Protein 7CLU (pdb70)

Secondary structure (DSSP, 8-state):
---HHHHHHHHTTHHHHHHHHHHHHTTGGGGGSSS-B-HHHHHHHHT--HHHHHHHHHHHHHTTSSEEETTEEE--GGGHHHHSTTSTT--HHHHHHIIIIIHHHHTTHHHHHHHTS--HHHHH-----HHHHHHH-HHHHHHHHHHHHHHTHHHHHHHHHHS-GGG-SEEEEET-SSSHHHHHHHHH-TTSEEEEEE-HHHHHHHHHHHHHHT-TTTSEEEE-BTTTTB---TT-SEEEEES-GGGS-HHHHHHHHHHHHHHSPTT-EEEEEE--B-TTS---HHHHHHHHHHHHHSSS----BHHHHHHHHHHTT-EEEEEEE-SSS-EEEEEE--/---HHHHHHHHTTHHHHHHHHHHHHTTTGGGGSSS-EEHHHHHHHHT--HHHHHHHHHHHHHTTSSEEETTEEE--GGGHHHHSTTSTT-THHHHHHIIIIIHHHHTTHHHHHH--HHHHHHHHHHS-GGG-SEEEEET-SSSHHHHHHHHH-TTSEEEEEE-HHHHHHHHHHHHHTT-TTTEEEEE-BTTTTB---TT-SEEEEES-GGGS-HHHHHHHHHHHHHHSPTT-EEEEEE--B-TTS---HHHHHHHHHHHHHSSS----BHHHHHHHHHHTT-EEEEEE--SSS-EEEEEE--

Organism: Serratia marcescens (NCBI:txid615)

B-factor: mean 33.29, std 7.67, range [16.11, 71.89]

Foldseek 3Di:
DDDPVVVVVVVCCVVVLLLLLVCLVLLLVQVQPPHWAAQQVSCVVSVHDSVVSNVSQVVCCVVPQWPADPRTIHGDPVNCQASHPPHLNDCNVVSVCCVPPLVQLVVCLVVLVVVLFACCCVRPVDPDAQVVVCVVCVVNVLVVLSNVLVVCVFVLVFCLVVDDPQVWAEEEEEARNQCNNVVVNCVPHVRHQAEYEHAPVCQVVSLVSCVVVPCNVRYYYHYADLQVLRDQAAVTQEYEYEACLLLDALVSSLSSLLSCLVNYHAFGKYKYKHQAQEDVNPDDPVLQVVQSSSSHHHGHGGHHHLVSVLVSNVSSPFPPFDWDDTGDRIIITMTTHD/DDDPVNVVCVVCVVVVVCLLLVCLVLQLVQQQVPHWAAQCVSCVVSVHDSVVSNVSQVVCVVVPQWPDDPRTIHGDPVNCQASHPPHPNDCNVVSVCCVPPQVVLVVCLVVLVVVDDQVLVQCLVPDDCVVWAEEEEEPDDLCPNVVSNCVPPVRHQAEYEAAPVCQVVSLVSCVVVPCNPRYYYHYDDLQVLRDQAAVTQEYEYEACLLLAALVSSLSSLLSCLVNYHANGKYKYKHQAQEDVNPDDPVLQVVQSSSSRRHDRGGHHHLVSVLVSNVVSPFAPFDWDQTGDRIIITMTHHD

InterPro domains:
  IPR001077 O-methyltransferase, C-terminal domain [PF00891] (107-320)
  IPR012967 Caffeic acid 3-O-methyltransferase-like, dimerisation domain [PF08100] (12-84)
  IPR016461 O-methyltransferase-like [PIRSF005739] (7-334)
  IPR016461 O-methyltransferase-like [PS51683] (9-338)
  IPR029063 S-adenosyl-L-methionine-dependent methyltransferase superfamily [G3DSA:3.40.50.150] (88-338)
  IPR029063 S-adenosyl-L-methionine-dependent methyltransferase superfamily [SSF53335] (88-335)
  IPR036388 Winged helix-like DNA-binding domain superfamily [G3DSA:1.10.10.10] (4-79)
  IPR036390 Winged helix DNA-binding domain superfamily [SSF46785] (7-87)

Solvent-accessible surface area: 26639 Å² total; per-residue (Å²): 136,53,79,72,108,48,0,29,81,53,0,19,12,0,1,36,0,6,0,0,0,2,0,4,50,11,96,0,1,25,24,2,113,106,190,29,15,50,11,57,111,0,2,74,138,13,119,14,57,55,106,7,0,54,6,0,0,8,0,0,69,19,15,34,0,2,65,28,131,138,37,61,9,59,0,15,78,58,1,79,48,5,2,5,38,99,56,106,61,43,0,11,48,13,2,135,44,0,38,71,37,5,6,40,0,0,18,66,0,85,43,0,0,92,85,48,39,19,4,3,129,85,43,81,69,26,108,89,41,38,90,66,30,63,96,123,54,57,110,78,41,26,70,78,47,80,12,52,16,57,52,14,57,78,4,20,64,3,0,18,173,58,10,70,0,77,136,22,72,10,0,0,7,7,20,11,24,36,0,29,9,0,34,27,0,14,102,59,37,125,76,7,49,5,0,0,5,12,60,70,78,31,3,59,90,3,91,85,72,2,84,141,124,65,51,30,176,74,2,77,13,37,80,3,22,17,58,80,13,94,14,70,0,40,63,33,45,0,0,2,0,28,56,33,0,10,40,41,18,21,104,48,0,30,53,0,0,107,10,0,44,150,25,6,32,96,52,0,54,0,0,0,0,0,16,17,6,59,178,72,49,11,2,75,66,94,10,1,1,21,4,0,14,14,8,0,3,4,72,23,4,22,5,1,9,30,100,51,1,18,67,28,0,121,127,4,34,9,37,96,7,76,58,49,182,18,39,39,86,26,29,0,0,0,0,20,36,149,145,40,80,24,87,56,0,10,80,54,0,15,13,0,2,34,0,6,0,1,1,2,0,7,34,7,119,0,1,30,58,6,115,99,194,66,18,45,11,57,122,1,2,67,163,13,123,11,52,49,98,0,0,58,6,0,0,8,0,0,73,18,14,30,0,1,73,23,201,138,32,88,6,76,2,13,78,58,0,78,40,4,3,1,38,91,56,131,82,59,0,4,142,12,1,140,78,0,36,103,88,6,7,70,56,0,15,114,1,79,60,27,0,96,127,80,80,77,2,20,65,5,0,23,180,62,14,75,0,78,100,21,189,7,0,0,6,8,28,11,69,87,0,47,7,0,25,26,0,12,106,55,40,121,77,7,47,1,0,0,2,22,72,78,150,32,3,65,132,3,94,91,81,1,80,147,76,66,47,28,180,69,3,78,14,34,73,4,42,20,79,78,12,95,15,65,0,43,58,30,34,0,0,3,2,13,77,52,0,8,41,58,19,16,94,45,0,29,62,0,0,117,13,0,56,140,23,6,33,87,58,0,42,0,0,0,0,0,15,21,5,60,170,76,45,14,3,74,65,101,10,0,3,16,3,0,14,11,30,18,30,46,121,36,2,20,4,1,8,24,105,48,0,12,75,25,0,127,115,7,34,12,21,90,14,72,43,45,180,24,37,46,78,19,28,0,0,0,0,22,40,165

Nearest PDB structures (foldseek):
  7clu-assembly1_A  TM=1.003E+00  e=5.786E-70  Serratia marcescens
  7clf-assembly1_A  TM=9.598E-01  e=2.419E-61  Serratia marcescens
  7clf-assembly1_B  TM=9.565E-01  e=1.211E-60  Serratia marcescens
  7clu-assembly1_B  TM=9.885E-01  e=1.208E-57  Serratia marcescens
  7pgj-assembly1_A-2  TM=8.320E-01  e=1.955E-21  Streptomyces peucetius

Radius of gyration: 29.74 Å; Cα contacts (8 Å, |Δi|>4): 1278; chains: 2; bounding box: 47×54×96 Å

Structure (mmCIF, N/CA/C/O backbone):
data_7CLU
#
_entry.id   7CLU
#
_cell.length_a   69.095
_cell.length_b   52.358
_cell.length_c   92.835
_cell.angle_alpha   90.000
_cell.angle_beta   97.352
_cell.angle_gamma   90.000
#
_symmetry.space_group_name_H-M   'P 1 21 1'
#
loop_
_entity.id
_entity.type
_entity.pdbx_description
1 polymer 'Methyltransferase domain-containing protein'
2 non-polymer 'ACETATE ION'
3 non-polymer GLYCEROL
4 water water
#
loop_
_atom_site.group_PDB
_atom_site.id
_atom_site.type_symbol
_atom_site.label_atom_id
_atom_site.label_alt_id
_atom_site.label_comp_id
_atom_site.label_asym_id
_atom_site.label_entity_id
_atom_site.label_seq_id
_atom_site.pdbx_PDB_ins_code
_atom_site.Cartn_x
_atom_site.Cartn_y
_atom_site.Cartn_z
_atom_site.occupancy
_atom_site.B_iso_or_equiv
_atom_site.auth_seq_id
_atom_site.auth_comp_id
_atom_site.auth_asym_id
_atom_site.auth_atom_id
_atom_site.pdbx_PDB_model_num
ATOM 1 N N . PRO A 1 2 ? -10.392 -41.708 -3.352 1.000 54.150 2 PRO A N 1
ATOM 2 C CA . PRO A 1 2 ? -11.504 -40.769 -3.140 1.000 48.570 2 PRO A CA 1
ATOM 3 C C . PRO A 1 2 ? -11.203 -39.721 -2.062 1.000 46.060 2 PRO A C 1
ATOM 4 O O . PRO A 1 2 ? -10.070 -39.618 -1.577 1.000 45.060 2 PRO A O 1
ATOM 15 N N . LEU A 1 3 ? -12.216 -38.948 -1.696 1.000 43.830 3 LEU A N 1
ATOM 16 C CA . LEU A 1 3 ? -12.078 -37.888 -0.709 1.000 37.650 3 LEU A CA 1
ATOM 17 C C . LEU A 1 3 ? -12.672 -38.341 0.623 1.000 33.070 3 LEU A C 1
ATOM 18 O O . LEU A 1 3 ? -13.273 -39.410 0.723 1.000 34.340 3 LEU A O 1
ATOM 34 N N . THR A 1 4 ? -12.492 -37.517 1.654 1.000 31.960 4 THR A N 1
ATOM 35 C CA . THR A 1 4 ? -12.960 -37.839 2.997 1.000 31.840 4 THR A CA 1
ATOM 36 C C . THR A 1 4 ? -13.833 -36.720 3.545 1.000 33.430 4 THR A C 1
ATOM 37 O O . THR A 1 4 ? -13.969 -35.642 2.956 1.000 28.860 4 THR A O 1
ATOM 48 N N . LYS A 1 5 ? -14.389 -36.990 4.729 1.000 27.820 5 LYS A N 1
ATOM 49 C CA . LYS A 1 5 ? -15.294 -36.042 5.371 1.000 31.230 5 LYS A CA 1
ATOM 50 C C . LYS A 1 5 ? -14.615 -34.699 5.585 1.000 31.450 5 LYS A C 1
ATOM 51 O O . LYS A 1 5 ? -15.247 -33.644 5.443 1.000 29.320 5 LYS A O 1
ATOM 70 N N . GLN A 1 6 ? -13.318 -34.716 5.916 1.000 28.870 6 GLN A N 1
ATOM 71 C CA . GLN A 1 6 ? -12.603 -33.469 6.162 1.000 28.700 6 GLN A CA 1
ATOM 72 C C . GLN A 1 6 ? -12.523 -32.615 4.908 1.000 22.890 6 GLN A C 1
ATOM 73 O O . GLN A 1 6 ? -12.613 -31.390 4.990 1.000 25.680 6 GLN A O 1
ATOM 87 N N . ASP A 1 7 ? -12.321 -33.248 3.748 1.000 27.510 7 ASP A N 1
ATOM 88 C CA . ASP A 1 7 ? -12.286 -32.528 2.477 1.000 27.810 7 ASP A CA 1
ATOM 89 C C . ASP A 1 7 ? -13.604 -31.820 2.211 1.000 29.200 7 ASP A C 1
ATOM 90 O O . ASP A 1 7 ? -13.635 -30.626 1.884 1.000 30.610 7 ASP A O 1
ATOM 99 N N . ALA A 1 8 ? -14.709 -32.551 2.326 1.000 28.920 8 ALA A N 1
ATOM 100 C CA . ALA A 1 8 ? -16.010 -31.936 2.090 1.000 26.650 8 ALA A CA 1
ATOM 101 C C . ALA A 1 8 ? -16.223 -30.752 3.021 1.000 25.210 8 ALA A C 1
ATOM 102 O O . ALA A 1 8 ? -16.655 -29.678 2.586 1.000 24.850 8 ALA A O 1
ATOM 109 N N . VAL A 1 9 ? -15.855 -30.910 4.298 1.000 26.800 9 VAL A N 1
ATOM 110 C CA . VAL A 1 9 ? -15.990 -29.824 5.263 1.000 24.600 9 VAL A CA 1
ATOM 111 C C . VAL A 1 9 ? -15.115 -28.654 4.857 1.000 26.310 9 VAL A C 1
ATOM 112 O O . VAL A 1 9 ? -15.550 -27.499 4.882 1.000 26.340 9 VAL A O 1
ATOM 125 N N . ASN A 1 10 ? -13.854 -28.938 4.501 1.000 23.650 10 ASN A N 1
ATOM 126 C CA . ASN A 1 10 ? -12.953 -27.895 4.015 1.000 25.560 10 ASN A CA 1
ATOM 127 C C . ASN A 1 10 ? -13.577 -27.120 2.860 1.000 25.910 10 ASN A C 1
ATOM 128 O O . ASN A 1 10 ? -13.535 -25.882 2.824 1.000 23.850 10 ASN A O 1
ATOM 139 N N . GLN A 1 11 ? -14.170 -27.831 1.903 1.000 24.630 11 GLN A N 1
ATOM 140 C CA . GLN A 1 11 ? -14.714 -27.113 0.754 1.000 25.800 11 GLN A CA 1
ATOM 141 C C . GLN A 1 11 ? -16.024 -26.407 1.074 1.000 24.330 11 GLN A C 1
ATOM 142 O O . GLN A 1 11 ? -16.260 -25.300 0.576 1.000 22.920 11 GLN A O 1
ATOM 156 N N . MET A 1 12 ? -16.877 -26.998 1.923 1.000 21.830 12 MET A N 1
ATOM 157 C CA . MET A 1 12 ? -18.092 -26.304 2.331 1.000 25.620 12 MET A CA 1
ATOM 158 C C . MET A 1 12 ? -17.785 -24.989 3.048 1.000 23.400 12 MET A C 1
ATOM 159 O O . MET A 1 12 ? -18.610 -24.070 3.020 1.000 21.220 12 MET A O 1
ATOM 173 N N . MET A 1 13 ? -16.609 -24.872 3.674 1.000 22.160 13 MET A N 1
ATOM 174 C CA . MET A 1 13 ? -16.196 -23.648 4.360 1.000 25.420 13 MET A CA 1
ATOM 175 C C . MET A 1 13 ? -15.340 -22.737 3.490 1.000 27.230 13 MET A C 1
ATOM 176 O O . MET A 1 13 ? -14.876 -21.696 3.972 1.000 23.160 13 MET A O 1
ATOM 190 N N . GLY A 1 14 ? -15.121 -23.102 2.230 1.000 26.110 14 GLY A N 1
ATOM 191 C CA . GLY A 1 14 ? -14.264 -22.330 1.351 1.000 21.500 14 GLY A CA 1
ATOM 192 C C . GLY A 1 14 ? -14.783 -20.950 1.008 1.000 24.260 14 GLY A C 1
ATOM 193 O O . GLY A 1 14 ? -14.016 -20.145 0.456 1.000 23.080 14 GLY A O 1
ATOM 197 N N . PHE A 1 15 ? -16.060 -20.657 1.303 1.000 22.460 15 PHE A N 1
ATOM 198 C CA . PHE A 1 15 ? -16.520 -19.274 1.208 1.000 22.680 15 PHE A CA 1
ATOM 199 C C . PHE A 1 15 ? -15.804 -18.374 2.214 1.000 21.350 15 PHE A C 1
ATOM 200 O O . PHE A 1 15 ? -15.715 -17.160 1.974 1.000 20.710 15 PHE A O 1
ATOM 217 N N . PHE A 1 16 ? -15.228 -18.943 3.286 1.000 21.740 16 PHE A N 1
ATOM 218 C CA . PHE A 1 16 ? -14.368 -18.164 4.191 1.000 26.100 16 PHE A CA 1
ATOM 219 C C . PHE A 1 16 ? -13.221 -17.494 3.438 1.000 23.910 16 PHE A C 1
ATOM 220 O O . PHE A 1 16 ? -13.025 -16.276 3.527 1.000 21.940 16 PHE A O 1
ATOM 237 N N . GLN A 1 17 ? -12.395 -18.297 2.761 1.000 23.170 17 GLN A N 1
ATOM 238 C CA . GLN A 1 17 ? -11.244 -17.741 2.067 1.000 24.740 17 GLN A CA 1
ATOM 239 C C . GLN A 1 17 ? -11.689 -16.779 0.981 1.000 22.850 17 GLN A C 1
ATOM 240 O O . GLN A 1 17 ? -11.039 -15.754 0.749 1.000 21.630 17 GLN A O 1
ATOM 254 N N . ALA A 1 18 ? -12.801 -17.094 0.307 1.000 19.530 18 ALA A N 1
ATOM 255 C CA . ALA A 1 18 ? -13.268 -16.241 -0.782 1.000 22.760 18 ALA A CA 1
ATOM 256 C C . ALA A 1 18 ? -13.563 -14.835 -0.280 1.000 20.610 18 ALA A C 1
ATOM 257 O O . ALA A 1 18 ? -13.086 -13.851 -0.847 1.000 21.560 18 ALA A O 1
ATOM 264 N N . LYS A 1 19 ? -14.344 -14.728 0.800 1.000 22.350 19 LYS A N 1
ATOM 265 C CA . LYS A 1 19 ? -14.747 -13.421 1.315 1.000 25.100 19 LYS A CA 1
ATOM 266 C C . LYS A 1 19 ? -13.622 -12.715 2.061 1.000 21.820 19 LYS A C 1
ATOM 267 O O . LYS A 1 19 ? -13.604 -11.476 2.100 1.000 22.040 19 LYS A O 1
ATOM 286 N N . ALA A 1 20 ? -12.669 -13.452 2.651 1.000 21.600 20 ALA A N 1
ATOM 287 C CA . ALA A 1 20 ? -11.485 -12.768 3.172 1.000 21.210 20 ALA A CA 1
ATOM 288 C C . ALA A 1 20 ? -10.754 -12.037 2.048 1.000 23.620 20 ALA A C 1
ATOM 289 O O . ALA A 1 20 ? -10.348 -10.882 2.205 1.000 21.400 20 ALA A O 1
ATOM 296 N N . LEU A 1 21 ? -10.619 -12.682 0.891 1.000 23.440 21 LEU A N 1
ATOM 297 C CA . LEU A 1 21 ? -9.955 -12.037 -0.238 1.000 19.520 21 LEU A CA 1
ATOM 298 C C . LEU A 1 21 ? -10.772 -10.872 -0.794 1.000 23.260 21 LEU A C 1
ATOM 299 O O . LEU A 1 21 ? -10.229 -9.780 -1.005 1.000 24.240 21 LEU A O 1
ATOM 315 N N . THR A 1 22 ? -12.079 -11.074 -1.056 1.000 23.870 22 THR A N 1
ATOM 316 C CA . THR A 1 22 ? -12.857 -9.987 -1.656 1.000 26.770 22 THR A CA 1
ATOM 317 C C . THR A 1 22 ? -13.016 -8.806 -0.705 1.000 24.210 22 THR A C 1
ATOM 318 O O . THR A 1 22 ? -13.050 -7.659 -1.159 1.000 25.350 22 THR A O 1
ATOM 329 N N . ALA A 1 23 ? -13.097 -9.052 0.606 1.000 21.130 23 ALA A N 1
ATOM 330 C CA . ALA A 1 23 ? -13.137 -7.936 1.548 1.000 24.240 23 ALA A CA 1
ATOM 331 C C . ALA A 1 23 ? -11.826 -7.149 1.519 1.000 27.960 23 ALA A C 1
ATOM 332 O O . ALA A 1 23 ? -11.830 -5.916 1.417 1.000 30.320 23 ALA A O 1
ATOM 339 N N . ALA A 1 24 ? -10.693 -7.850 1.592 1.000 28.000 24 ALA A N 1
ATOM 340 C CA . ALA A 1 24 ? -9.390 -7.189 1.511 1.000 29.920 24 ALA A CA 1
ATOM 341 C C . ALA A 1 24 ? -9.256 -6.356 0.242 1.000 31.130 24 ALA A C 1
ATOM 342 O O . ALA A 1 24 ? -8.685 -5.254 0.261 1.000 26.770 24 ALA A O 1
ATOM 349 N N . LEU A 1 25 ? -9.779 -6.867 -0.876 1.000 29.600 25 LEU A N 1
ATOM 350 C CA . LEU A 1 25 ? -9.699 -6.116 -2.124 1.000 31.800 25 LEU A CA 1
ATOM 351 C C . LEU A 1 25 ? -10.610 -4.900 -2.081 1.000 31.950 25 LEU A C 1
ATOM 352 O O . LEU A 1 25 ? -10.215 -3.808 -2.508 1.000 35.080 25 LEU A O 1
ATOM 368 N N . ALA A 1 26 ? -11.826 -5.067 -1.553 1.000 30.250 26 ALA A N 1
ATOM 369 C CA . ALA A 1 26 ? -12.756 -3.947 -1.457 1.000 34.700 26 ALA A CA 1
ATOM 370 C C . ALA A 1 26 ? -12.218 -2.868 -0.524 1.000 39.500 26 ALA A C 1
ATOM 371 O O . ALA A 1 26 ? -12.349 -1.669 -0.803 1.000 38.450 26 ALA A O 1
ATOM 378 N N . LEU A 1 27 ? -11.573 -3.272 0.573 1.000 35.080 27 LEU A N 1
ATOM 379 C CA . LEU A 1 27 ? -10.945 -2.308 1.472 1.000 38.190 27 LEU A CA 1
ATOM 380 C C . LEU A 1 27 ? -9.662 -1.719 0.900 1.000 38.750 27 LEU A C 1
ATOM 381 O O . LEU A 1 27 ? -9.109 -0.794 1.502 1.000 44.920 27 LEU A O 1
ATOM 397 N N . LYS A 1 28 ? -9.193 -2.210 -0.249 1.000 34.960 28 LYS A N 1
ATOM 398 C CA . LYS A 1 28 ? -7.896 -1.832 -0.802 1.000 37.350 28 LYS A CA 1
ATOM 399 C C . LYS A 1 28 ? -6.790 -2.023 0.234 1.000 39.530 28 LYS A C 1
ATOM 400 O O . LYS A 1 28 ? -5.887 -1.198 0.376 1.000 34.270 28 LYS A O 1
ATOM 419 N N . LEU A 1 29 ? -6.869 -3.136 0.964 1.000 36.520 29 LEU A N 1
ATOM 420 C CA . LEU A 1 29 ? -5.968 -3.365 2.086 1.000 33.730 29 LEU A CA 1
ATOM 421 C C . LEU A 1 29 ? -4.529 -3.496 1.617 1.000 34.870 29 LEU A C 1
ATOM 422 O O . LEU A 1 29 ? -3.614 -2.932 2.227 1.000 37.700 29 LEU A O 1
ATOM 438 N N . PHE A 1 30 ? -4.304 -4.246 0.540 1.000 32.400 30 PHE A N 1
ATOM 439 C CA . PHE A 1 30 ? -2.946 -4.432 0.067 1.000 32.980 30 PHE A CA 1
ATOM 440 C C . PHE A 1 30 ? -2.322 -3.129 -0.411 1.000 36.620 30 PHE A C 1
ATOM 441 O O . PHE A 1 30 ? -1.095 -3.037 -0.473 1.000 31.670 30 PHE A O 1
ATOM 458 N N . ASP A 1 31 ? -3.135 -2.112 -0.721 1.000 38.780 31 ASP A N 1
ATOM 459 C CA . ASP A 1 31 ? -2.577 -0.821 -1.115 1.000 40.770 31 ASP A CA 1
ATOM 460 C C . ASP A 1 31 ? -1.716 -0.218 -0.009 1.000 39.240 31 ASP A C 1
ATOM 461 O O . ASP A 1 31 ? -0.705 0.431 -0.295 1.000 39.060 31 ASP A O 1
ATOM 470 N N . GLN A 1 32 ? -2.096 -0.430 1.250 1.000 37.630 32 GLN A N 1
ATOM 471 C CA . GLN A 1 32 ? -1.391 0.138 2.398 1.000 40.730 32 GLN A CA 1
ATOM 472 C C . GLN A 1 32 ? -0.001 -0.437 2.592 1.000 39.570 32 GLN A C 1
ATOM 473 O O . GLN A 1 32 ? 0.758 0.087 3.420 1.000 37.120 32 GLN A O 1
ATOM 487 N N . LEU A 1 33 ? 0.349 -1.495 1.863 1.000 37.440 33 LEU A N 1
ATOM 488 C CA . LEU A 1 33 ? 1.658 -2.120 1.963 1.000 33.920 33 LEU A CA 1
ATOM 489 C C . LEU A 1 33 ? 2.481 -1.973 0.693 1.000 36.230 33 LEU A C 1
ATOM 490 O O . LEU A 1 33 ? 3.536 -2.604 0.578 1.000 33.750 33 LEU A O 1
ATOM 506 N N . ARG A 1 34 ? 2.008 -1.183 -0.268 1.000 39.080 34 ARG A N 1
ATOM 507 C CA . ARG A 1 34 ? 2.732 -1.079 -1.563 1.000 39.300 34 ARG A CA 1
ATOM 508 C C . ARG A 1 34 ? 4.096 -0.403 -1.391 1.000 42.030 34 ARG A C 1
ATOM 509 O O . ARG A 1 34 ? 4.989 -0.683 -2.204 1.000 47.660 34 ARG A O 1
ATOM 530 N N . ASP A 1 35 ? 4.244 0.426 -0.356 1.000 45.550 35 ASP A N 1
ATOM 531 C CA . ASP A 1 35 ? 5.450 1.214 -0.128 1.000 43.800 35 ASP A CA 1
ATOM 532 C C . ASP A 1 35 ? 6.302 0.691 1.025 1.000 45.950 35 ASP A C 1
ATOM 533 O O . ASP A 1 35 ? 7.528 0.603 0.892 1.000 46.300 35 ASP A O 1
ATOM 542 N N . ARG A 1 36 ? 5.687 0.318 2.143 1.000 41.940 36 ARG A N 1
ATOM 543 C CA . ARG A 1 36 ? 6.419 -0.161 3.308 1.000 41.460 36 ARG A CA 1
ATOM 544 C C . ARG A 1 36 ? 5.678 -1.348 3.911 1.000 34.440 36 ARG A C 1
ATOM 545 O O . ARG A 1 36 ? 4.547 -1.656 3.533 1.000 33.120 36 ARG A O 1
ATOM 566 N N . ASP A 1 37 ? 6.362 -2.053 4.805 1.000 35.220 37 ASP A N 1
ATOM 567 C CA . ASP A 1 37 ? 5.731 -3.001 5.708 1.000 33.780 37 ASP A CA 1
ATOM 568 C C . ASP A 1 37 ? 5.121 -2.258 6.899 1.000 36.530 37 ASP A C 1
ATOM 569 O O . ASP A 1 37 ? 5.521 -1.136 7.221 1.000 40.880 37 ASP A O 1
ATOM 578 N N . ALA A 1 38 ? 4.142 -2.890 7.556 1.000 29.260 38 ALA A N 1
ATOM 579 C CA . ALA A 1 38 ? 3.432 -2.216 8.639 1.000 33.680 38 ALA A CA 1
ATOM 580 C C . ALA A 1 38 ? 2.701 -3.218 9.523 1.000 29.990 38 ALA A C 1
ATOM 581 O O . ALA A 1 38 ? 2.275 -4.280 9.067 1.000 29.620 38 ALA A O 1
ATOM 588 N N . ASP A 1 39 ? 2.533 -2.850 10.793 1.000 31.350 39 ASP A N 1
ATOM 589 C CA . ASP A 1 39 ? 1.811 -3.700 11.725 1.000 31.330 39 ASP A CA 1
ATOM 590 C C . ASP A 1 39 ? 0.311 -3.452 11.614 1.000 28.250 39 ASP A C 1
ATOM 591 O O . ASP A 1 39 ? -0.146 -2.522 10.943 1.000 30.350 39 ASP A O 1
ATOM 600 N N . ALA A 1 40 ? -0.457 -4.291 12.308 1.000 29.440 40 ALA A N 1
ATOM 601 C CA . ALA A 1 40 ? -1.912 -4.262 12.152 1.000 26.120 40 ALA A CA 1
ATOM 602 C C . ALA A 1 40 ? -2.500 -2.914 12.551 1.000 29.370 40 ALA A C 1
ATOM 603 O O . ALA A 1 40 ? -3.435 -2.424 11.906 1.000 32.890 40 ALA A O 1
ATOM 610 N N . ALA A 1 41 ? -1.968 -2.289 13.605 1.000 28.670 41 ALA A N 1
ATOM 611 C CA . ALA A 1 41 ? -2.589 -1.070 14.115 1.000 30.940 41 ALA A CA 1
ATOM 612 C C . ALA A 1 41 ? -2.463 0.073 13.117 1.000 33.260 41 ALA A C 1
ATOM 613 O O . ALA A 1 41 ? -3.390 0.878 12.969 1.000 37.330 41 ALA A O 1
ATOM 620 N N . HIS A 1 42 ? -1.337 0.141 12.399 1.000 34.330 42 HIS A N 1
ATOM 621 C CA . HIS A 1 42 ? -1.118 1.213 11.434 1.000 36.370 42 HIS A CA 1
ATOM 622 C C . HIS A 1 42 ? -1.817 0.948 10.106 1.000 38.530 42 HIS A C 1
ATOM 623 O O . HIS A 1 42 ? -2.275 1.894 9.448 1.000 34.110 42 HIS A O 1
ATOM 638 N N . ILE A 1 43 ? -1.902 -0.314 9.689 1.000 35.110 43 ILE A N 1
ATOM 639 C CA . ILE A 1 43 ? -2.769 -0.637 8.560 1.000 36.510 43 ILE A CA 1
ATOM 640 C C . ILE A 1 43 ? -4.203 -0.228 8.874 1.000 34.010 43 ILE A C 1
ATOM 641 O O . ILE A 1 43 ? -4.882 0.395 8.049 1.000 38.970 43 ILE A O 1
ATOM 657 N N . ALA A 1 44 ? -4.679 -0.550 10.080 1.000 34.550 44 ALA A N 1
ATOM 658 C CA . ALA A 1 44 ? -6.042 -0.182 10.455 1.000 33.310 44 ALA A CA 1
ATOM 659 C C . ALA A 1 44 ? -6.231 1.331 10.497 1.000 40.330 44 ALA A C 1
ATOM 660 O O . ALA A 1 44 ? -7.317 1.830 10.179 1.000 42.620 44 ALA A O 1
ATOM 667 N N . ALA A 1 45 ? -5.197 2.074 10.892 1.000 41.030 45 ALA A N 1
ATOM 668 C CA . ALA A 1 45 ? -5.274 3.529 10.847 1.000 42.500 45 ALA A CA 1
ATOM 669 C C . ALA A 1 45 ? -5.413 4.019 9.413 1.000 39.940 45 ALA A C 1
ATOM 670 O O . ALA A 1 45 ? -6.302 4.819 9.102 1.000 45.050 45 ALA A O 1
ATOM 677 N N . ARG A 1 46 ? -4.552 3.528 8.521 1.000 38.160 46 ARG A N 1
ATOM 678 C CA . ARG A 1 46 ? -4.588 3.977 7.136 1.000 42.940 46 ARG A CA 1
ATOM 679 C C . ARG A 1 46 ? -5.882 3.567 6.445 1.000 40.510 46 ARG A C 1
ATOM 680 O O . ARG A 1 46 ? -6.328 4.255 5.522 1.000 43.750 46 ARG A O 1
ATOM 701 N N . LEU A 1 47 ? -6.502 2.465 6.874 1.000 43.390 47 LEU A N 1
ATOM 702 C CA . LEU A 1 47 ? -7.761 2.022 6.283 1.000 41.600 47 LEU A CA 1
ATOM 703 C C . LEU A 1 47 ? -8.985 2.647 6.925 1.000 43.350 47 LEU A C 1
ATOM 704 O O . LEU A 1 47 ? -10.087 2.470 6.395 1.000 46.110 47 LEU A O 1
ATOM 720 N N . ASP A 1 48 ? -8.830 3.352 8.048 1.000 45.680 48 ASP A N 1
ATOM 721 C CA . ASP A 1 48 ? -9.970 3.904 8.779 1.000 44.230 48 ASP A CA 1
ATOM 722 C C . ASP A 1 48 ? -10.851 2.783 9.328 1.000 45.960 48 ASP A C 1
ATOM 723 O O . ASP A 1 48 ? -12.071 2.793 9.165 1.000 49.200 48 ASP A O 1
ATOM 732 N N . CYS A 1 49 ? -10.220 1.797 9.966 1.000 41.150 49 CYS A N 1
ATOM 733 C CA . CYS A 1 49 ? -10.914 0.638 10.511 1.000 37.310 49 CYS A CA 1
ATOM 734 C C . CYS A 1 49 ? -10.455 0.335 11.931 1.000 38.450 49 CYS A C 1
ATOM 735 O O . CYS A 1 49 ? -9.306 0.620 12.284 1.000 37.460 49 CYS A O 1
ATOM 743 N N . PRO A 1 50 ? -11.324 -0.259 12.757 1.000 37.300 50 PRO A N 1
ATOM 744 C CA . PRO A 1 50 ? -10.885 -0.745 14.072 1.000 36.360 50 PRO A CA 1
ATOM 745 C C . PRO A 1 50 ? -9.623 -1.591 13.968 1.000 38.370 50 PRO A C 1
ATOM 746 O O . PRO A 1 50 ? -9.433 -2.348 13.012 1.000 30.870 50 PRO A O 1
ATOM 757 N N . ALA A 1 51 ? -8.753 -1.457 14.972 1.000 36.240 51 ALA A N 1
ATOM 758 C CA . ALA A 1 51 ? -7.506 -2.213 14.966 1.000 36.300 51 ALA A CA 1
ATOM 759 C C . ALA A 1 51 ? -7.778 -3.706 15.041 1.000 31.820 51 ALA A C 1
ATOM 760 O O . ALA A 1 51 ? -7.194 -4.490 14.284 1.000 30.790 51 ALA A O 1
ATOM 767 N N . ARG A 1 52 ? -8.700 -4.105 15.915 1.000 27.820 52 ARG A N 1
ATOM 768 C CA . ARG A 1 52 ? -8.912 -5.519 16.214 1.000 30.930 52 ARG A CA 1
ATOM 769 C C . ARG A 1 52 ? -9.409 -6.292 14.998 1.000 27.620 52 ARG A C 1
ATOM 770 O O . ARG A 1 52 ? -8.880 -7.358 14.664 1.000 26.330 52 ARG A O 1
ATOM 791 N N . SER A 1 53 ? -10.455 -5.795 14.349 1.000 25.690 53 SER A N 1
ATOM 792 C CA . SER A 1 53 ? -10.999 -6.516 13.204 1.000 30.800 53 SER A CA 1
ATOM 793 C C . SER A 1 53 ? -10.052 -6.471 12.013 1.000 23.470 53 SER A C 1
ATOM 794 O O . SER A 1 53 ? -9.929 -7.464 11.288 1.000 24.690 53 SER A O 1
ATOM 802 N N . THR A 1 54 ? -9.406 -5.321 11.768 1.000 23.830 54 THR A N 1
ATOM 803 C CA . THR A 1 54 ? -8.366 -5.279 10.740 1.000 28.300 54 THR A CA 1
ATOM 804 C C . THR A 1 54 ? -7.306 -6.337 11.003 1.000 24.580 54 THR A C 1
ATOM 805 O O . THR A 1 54 ? -6.873 -7.032 10.073 1.000 23.410 54 THR A O 1
ATOM 816 N N . GLU A 1 55 ? -6.918 -6.513 12.275 1.000 27.540 55 GLU A N 1
ATOM 817 C CA . GLU A 1 55 ? -5.917 -7.523 12.609 1.000 26.970 55 GLU A CA 1
ATOM 818 C C . GLU A 1 55 ? -6.434 -8.922 12.301 1.000 21.260 55 GLU A C 1
ATOM 819 O O . GLU A 1 55 ? -5.691 -9.767 11.789 1.000 21.750 55 GLU A O 1
ATOM 831 N N . GLN A 1 56 ? -7.725 -9.166 12.550 1.000 23.570 56 GLN A N 1
ATOM 832 C CA . GLN A 1 56 ? -8.299 -10.471 12.236 1.000 23.250 56 GLN A CA 1
ATOM 833 C C . GLN A 1 56 ? -8.232 -10.752 10.744 1.000 21.670 56 GLN A C 1
ATOM 834 O O . GLN A 1 56 ? -7.947 -11.880 10.326 1.000 21.850 56 GLN A O 1
ATOM 848 N N . LEU A 1 57 ? -8.527 -9.746 9.925 1.000 20.890 57 LEU A N 1
ATOM 849 C CA . LEU A 1 57 ? -8.409 -9.925 8.483 1.000 23.350 57 LEU A CA 1
ATOM 850 C C . LEU A 1 57 ? -6.953 -10.148 8.079 1.000 20.050 57 LEU A C 1
ATOM 851 O O . LEU A 1 57 ? -6.659 -11.017 7.253 1.000 21.730 57 LEU A O 1
ATOM 867 N N . LEU A 1 58 ? -6.032 -9.400 8.688 1.000 19.870 58 LEU A N 1
ATOM 868 C CA . LEU A 1 58 ? -4.613 -9.513 8.340 1.000 24.680 58 LEU A CA 1
ATOM 869 C C . LEU A 1 58 ? -4.065 -10.891 8.674 1.000 21.940 58 LEU A C 1
ATOM 870 O O . LEU A 1 58 ? -3.352 -11.499 7.863 1.000 23.040 58 LEU A O 1
ATOM 886 N N . ILE A 1 59 ? -4.352 -11.376 9.891 1.000 21.210 59 ILE A N 1
ATOM 887 C CA . ILE A 1 59 ? -3.891 -12.694 10.313 1.000 20.820 59 ILE A CA 1
ATOM 888 C C . ILE A 1 59 ? -4.407 -13.765 9.368 1.000 21.290 59 ILE A C 1
ATOM 889 O O . ILE A 1 59 ? -3.682 -14.697 9.009 1.000 21.290 59 ILE A O 1
ATOM 905 N N . ALA A 1 60 ? -5.680 -13.663 8.972 1.000 23.440 60 ALA A N 1
ATOM 906 C CA . ALA A 1 60 ? -6.234 -14.603 8.008 1.000 21.070 60 ALA A CA 1
ATOM 907 C C . ALA A 1 60 ? -5.487 -14.531 6.682 1.000 18.760 60 ALA A C 1
ATOM 908 O O . ALA A 1 60 ? -5.133 -15.563 6.108 1.000 17.950 60 ALA A O 1
ATOM 915 N N . LEU A 1 61 ? -5.272 -13.316 6.159 1.000 18.890 61 LEU A N 1
ATOM 916 C CA . LEU A 1 61 ? -4.564 -13.190 4.887 1.000 20.330 61 LEU A CA 1
ATOM 917 C C . LEU A 1 61 ? -3.140 -13.712 5.000 1.000 22.410 61 LEU A C 1
ATOM 918 O O . LEU A 1 61 ? -2.606 -14.283 4.047 1.000 21.190 61 LEU A O 1
ATOM 934 N N . ARG A 1 62 ? -2.513 -13.532 6.156 1.000 21.760 62 ARG A N 1
ATOM 935 C CA . ARG A 1 62 ? -1.179 -14.099 6.345 1.000 18.260 62 ARG A CA 1
ATOM 936 C C . ARG A 1 62 ? -1.256 -15.616 6.354 1.000 21.500 62 ARG A C 1
ATOM 937 O O . ARG A 1 62 ? -0.479 -16.301 5.674 1.000 20.400 62 ARG A O 1
ATOM 958 N N . ALA A 1 63 ? -2.216 -16.160 7.117 1.000 22.250 63 ALA A N 1
ATOM 959 C CA . ALA A 1 63 ? -2.332 -17.609 7.222 1.000 21.420 63 ALA A CA 1
ATOM 960 C C . ALA A 1 63 ? -2.666 -18.235 5.875 1.000 24.720 63 ALA A C 1
ATOM 961 O O . ALA A 1 63 ? -2.322 -19.396 5.634 1.000 26.090 63 ALA A O 1
ATOM 968 N N . MET A 1 64 ? -3.315 -17.478 4.983 1.000 23.750 64 MET A N 1
ATOM 969 C CA . MET A 1 64 ? -3.648 -17.966 3.644 1.000 23.920 64 MET A CA 1
ATOM 970 C C . MET A 1 64 ? -2.493 -17.846 2.660 1.000 24.840 64 MET A C 1
ATOM 971 O O . MET A 1 64 ? -2.598 -18.368 1.543 1.000 22.520 64 MET A O 1
ATOM 985 N N . GLY A 1 65 ? -1.414 -17.162 3.029 1.000 23.830 65 GLY A N 1
ATOM 986 C CA . GLY A 1 65 ? -0.250 -17.026 2.180 1.000 30.230 65 GLY A CA 1
ATOM 987 C C . GLY A 1 65 ? -0.210 -15.783 1.318 1.000 27.060 65 GLY A C 1
ATOM 988 O O . GLY A 1 65 ? 0.752 -15.620 0.546 1.000 31.940 65 GLY A O 1
ATOM 992 N N . TYR A 1 66 ? -1.220 -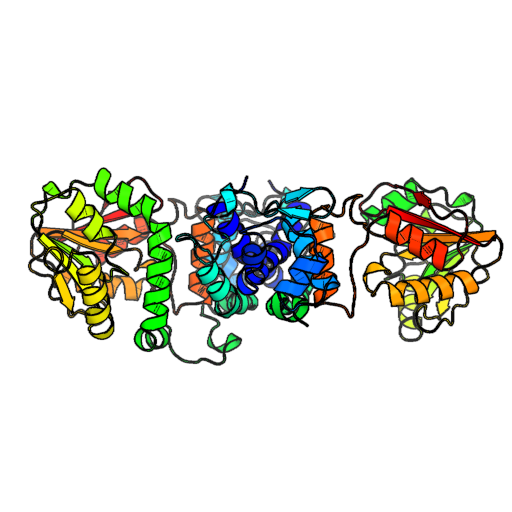14.907 1.416 1.000 25.880 66 TYR A N 1
ATOM 993 C CA . TYR A 1 66 ? -1.277 -13.700 0.599 1.000 25.640 66 TYR A CA 1
ATOM 994 C C . TYR A 1 66 ? -0.385 -12.594 1.142 1.000 26.600 66 TYR A C 1
ATOM 995 O O . TYR A 1 66 ? 0.072 -11.746 0.371 1.000 24.500 66 TYR A O 1
ATOM 1013 N N . LEU A 1 67 ? -0.101 -12.603 2.439 1.000 25.080 67 LEU A N 1
ATOM 1014 C CA . LEU A 1 67 ? 0.822 -11.654 3.031 1.000 24.140 67 LEU A CA 1
ATOM 1015 C C . LEU A 1 67 ? 1.879 -12.408 3.820 1.000 26.870 67 LEU A C 1
ATOM 1016 O O . LEU A 1 67 ? 1.654 -13.540 4.267 1.000 22.890 67 LEU A O 1
ATOM 1032 N N . ASP A 1 68 ? 3.038 -11.772 3.957 1.000 24.930 68 ASP A N 1
ATOM 1033 C CA . ASP A 1 68 ? 4.084 -12.175 4.881 1.000 26.290 68 ASP A CA 1
ATOM 1034 C C . ASP A 1 68 ? 3.929 -11.390 6.178 1.000 26.410 68 ASP A C 1
ATOM 1035 O O . ASP A 1 68 ? 3.359 -10.295 6.210 1.000 25.920 68 ASP A O 1
ATOM 1044 N N . GLN A 1 69 ? 4.461 -11.954 7.260 1.000 25.560 69 GLN A N 1
ATOM 1045 C CA . GLN A 1 69 ? 4.521 -11.237 8.524 1.000 26.980 69 GLN A CA 1
ATOM 1046 C C . GLN A 1 69 ? 5.833 -11.574 9.218 1.000 25.600 69 GLN A C 1
ATOM 1047 O O . GLN A 1 69 ? 6.128 -12.744 9.463 1.000 28.970 69 GLN A O 1
ATOM 1061 N N . ARG A 1 70 ? 6.626 -10.558 9.522 1.000 29.390 70 ARG A N 1
ATOM 1062 C CA . ARG A 1 70 ? 7.872 -10.765 10.251 1.000 32.390 70 ARG A CA 1
ATOM 1063 C C . ARG A 1 70 ? 7.897 -9.784 11.405 1.000 31.520 70 ARG A C 1
ATOM 1064 O O . ARG A 1 70 ? 7.759 -8.574 11.193 1.000 29.830 70 ARG A O 1
ATOM 1085 N N . ASP A 1 71 ? 8.029 -10.313 12.624 1.000 32.930 71 ASP A N 1
ATOM 1086 C CA . ASP A 1 71 ? 8.145 -9.495 13.834 1.000 35.610 71 ASP A CA 1
ATOM 1087 C C . ASP A 1 71 ? 6.989 -8.508 13.948 1.000 31.950 71 ASP A C 1
ATOM 1088 O O . ASP A 1 71 ? 7.170 -7.359 14.344 1.000 36.670 71 ASP A O 1
ATOM 1097 N N . GLY A 1 72 ? 5.786 -8.951 13.584 1.000 32.920 72 GLY A N 1
ATOM 1098 C CA . GLY A 1 72 ? 4.610 -8.117 13.712 1.000 30.530 72 GLY A CA 1
ATOM 1099 C C . GLY A 1 72 ? 4.314 -7.210 12.530 1.000 28.680 72 GLY A C 1
ATOM 1100 O O . GLY A 1 72 ? 3.218 -6.640 12.475 1.000 31.630 72 GLY A O 1
ATOM 1104 N N . LEU A 1 73 ? 5.236 -7.073 11.582 1.000 30.000 73 LEU A N 1
ATOM 1105 C CA . LEU A 1 73 ? 5.036 -6.232 10.406 1.000 31.120 73 LEU A CA 1
ATOM 1106 C C . LEU A 1 73 ? 4.514 -7.071 9.252 1.000 27.750 73 LEU A C 1
ATOM 1107 O O . LEU A 1 73 ? 5.090 -8.115 8.931 1.000 30.350 73 LEU A O 1
ATOM 1123 N N . TYR A 1 74 ? 3.439 -6.609 8.623 1.000 25.680 74 TYR A N 1
ATOM 1124 C CA . TYR A 1 74 ? 2.896 -7.286 7.458 1.000 27.260 74 TYR A CA 1
ATOM 1125 C C . TYR A 1 74 ? 3.618 -6.800 6.213 1.000 25.570 74 TYR A C 1
ATOM 1126 O O . TYR A 1 74 ? 3.960 -5.620 6.096 1.000 27.670 74 TYR A O 1
ATOM 1144 N N . HIS A 1 75 ? 3.870 -7.726 5.295 1.000 24.910 75 HIS A N 1
ATOM 1145 C CA . HIS A 1 75 ? 4.618 -7.441 4.085 1.000 29.820 75 HIS A CA 1
ATOM 1146 C C . HIS A 1 75 ? 3.869 -7.990 2.878 1.000 28.480 75 HIS A C 1
ATOM 1147 O O . HIS A 1 75 ? 3.467 -9.159 2.867 1.000 24.980 75 HIS A O 1
ATOM 1162 N N . LEU A 1 76 ? 3.693 -7.147 1.866 1.000 26.280 76 LEU A N 1
ATOM 1163 C CA . LEU A 1 76 ? 3.121 -7.595 0.597 1.000 30.120 76 LEU A CA 1
ATOM 1164 C C . LEU A 1 76 ? 4.172 -8.304 -0.252 1.000 29.370 76 LEU A C 1
ATOM 1165 O O . LEU A 1 76 ? 5.154 -7.673 -0.661 1.000 31.340 76 LEU A O 1
ATOM 1181 N N . PRO A 1 77 ? 4.012 -9.593 -0.544 1.000 26.700 77 PRO A N 1
ATOM 1182 C CA . PRO A 1 77 ? 5.002 -10.290 -1.375 1.000 29.130 77 PRO A CA 1
ATOM 1183 C C . PRO A 1 77 ? 5.085 -9.686 -2.772 1.000 32.100 77 PRO A C 1
ATOM 1184 O O . PRO A 1 77 ? 4.076 -9.279 -3.355 1.000 27.970 77 PRO A O 1
ATOM 1195 N N . ALA A 1 78 ? 6.310 -9.651 -3.309 1.000 29.410 78 ALA A N 1
ATOM 1196 C CA . ALA A 1 78 ? 6.545 -9.007 -4.598 1.000 30.480 78 ALA A CA 1
ATOM 1197 C C . ALA A 1 78 ? 5.716 -9.650 -5.695 1.000 26.520 78 ALA A C 1
ATOM 1198 O O . ALA A 1 78 ? 5.122 -8.955 -6.524 1.000 27.730 78 ALA A O 1
ATOM 1205 N N . ALA A 1 79 ? 5.657 -10.976 -5.713 1.000 28.840 79 ALA A N 1
ATOM 1206 C CA . ALA A 1 79 ? 4.947 -11.661 -6.781 1.000 29.690 79 ALA A CA 1
ATOM 1207 C C . ALA A 1 79 ? 3.433 -11.549 -6.671 1.000 29.630 79 ALA A C 1
ATOM 1208 O O . ALA A 1 79 ? 2.741 -12.011 -7.582 1.000 33.870 79 ALA A O 1
ATOM 1215 N N . HIS A 1 80 ? 2.898 -10.941 -5.607 1.000 28.730 80 HIS A N 1
ATOM 1216 C CA . HIS A 1 80 ? 1.465 -10.705 -5.489 1.000 30.020 80 HIS A CA 1
ATOM 1217 C C . HIS A 1 80 ? 1.063 -9.297 -5.895 1.000 31.580 80 HIS A C 1
ATOM 1218 O O . HIS A 1 80 ? -0.138 -9.014 -5.973 1.000 27.870 80 HIS A O 1
ATOM 1233 N N . ARG A 1 81 ? 2.039 -8.416 -6.131 1.000 30.520 81 ARG A N 1
ATOM 1234 C CA . ARG A 1 81 ? 1.759 -7.011 -6.419 1.000 31.630 81 ARG A CA 1
ATOM 1235 C C . ARG A 1 81 ? 0.908 -6.851 -7.674 1.000 27.820 81 ARG A C 1
ATOM 1236 O O . ARG A 1 81 ? 0.005 -6.008 -7.717 1.000 30.630 81 ARG A O 1
ATOM 1257 N N . ALA A 1 82 ? 1.185 -7.650 -8.699 1.000 30.880 82 ALA A N 1
ATOM 1258 C CA . ALA A 1 82 ? 0.564 -7.434 -9.999 1.000 31.990 82 ALA A CA 1
ATOM 1259 C C . ALA A 1 82 ? -0.944 -7.636 -9.943 1.000 36.890 82 ALA A C 1
ATOM 1260 O O . ALA A 1 82 ? -1.673 -7.042 -10.747 1.000 38.140 82 ALA A O 1
ATOM 1267 N N . PHE A 1 83 ? -1.443 -8.433 -8.988 1.000 32.240 83 PHE A N 1
ATOM 1268 C CA . PHE A 1 83 ? -2.875 -8.685 -8.925 1.000 36.700 83 PHE A CA 1
ATOM 1269 C C . PHE A 1 83 ? -3.558 -8.235 -7.636 1.000 33.780 83 PHE A C 1
ATOM 1270 O O . PHE A 1 83 ? -4.792 -8.238 -7.594 1.000 30.690 83 PHE A O 1
ATOM 1287 N N . LEU A 1 84 ? -2.817 -7.806 -6.608 1.000 31.750 84 LEU A N 1
ATOM 1288 C CA . LEU A 1 84 ? -3.433 -7.324 -5.375 1.000 26.340 84 LEU A CA 1
ATOM 1289 C C . LEU A 1 84 ? -3.404 -5.809 -5.218 1.000 26.810 84 LEU A C 1
ATOM 1290 O O . LEU A 1 84 ? -4.116 -5.281 -4.359 1.000 29.980 84 LEU A O 1
ATOM 1306 N N . LEU A 1 85 ? -2.599 -5.101 -5.993 1.000 32.920 85 LEU A N 1
ATOM 1307 C CA . LEU A 1 85 ? -2.542 -3.645 -5.927 1.000 31.160 85 LEU A CA 1
ATOM 1308 C C . LEU A 1 85 ? -3.505 -3.049 -6.947 1.000 32.780 85 LEU A C 1
ATOM 1309 O O . LEU A 1 85 ? -3.578 -3.512 -8.089 1.000 34.580 85 LEU A O 1
ATOM 1325 N N . SER A 1 86 ? -4.219 -2.000 -6.537 1.000 30.370 86 SER A N 1
ATOM 1326 C CA . SER A 1 86 ? -5.345 -1.512 -7.323 1.000 36.240 86 SER A CA 1
ATOM 1327 C C . SER A 1 86 ? -4.935 -0.703 -8.549 1.000 41.720 86 SER A C 1
ATOM 1328 O O . SER A 1 86 ? -5.795 -0.421 -9.394 1.000 43.230 86 SER A O 1
ATOM 1336 N N . ASP A 1 87 ? -3.661 -0.338 -8.684 1.000 36.010 87 ASP A N 1
ATOM 1337 C CA . ASP A 1 87 ? -3.188 0.361 -9.866 1.000 35.070 87 ASP A CA 1
ATOM 1338 C C . ASP A 1 87 ? -2.436 -0.556 -10.810 1.000 43.560 87 ASP A C 1
ATOM 1339 O O . ASP A 1 87 ? -2.037 -0.118 -11.893 1.000 47.990 87 ASP A O 1
ATOM 1348 N N . GLU A 1 88 ? -2.239 -1.807 -10.433 1.000 37.470 88 GLU A N 1
ATOM 1349 C CA . GLU A 1 88 ? -1.554 -2.730 -11.317 1.000 40.630 88 GLU A CA 1
ATOM 1350 C C . GLU A 1 88 ? -2.520 -3.249 -12.382 1.000 43.730 88 GLU A C 1
ATOM 1351 O O . GLU A 1 88 ? -3.692 -3.503 -12.093 1.000 39.710 88 GLU A O 1
ATOM 1363 N N . PRO A 1 89 ? -2.059 -3.406 -13.622 1.000 47.100 89 PRO A N 1
ATOM 1364 C CA . PRO A 1 89 ? -2.982 -3.766 -14.709 1.000 46.660 89 PRO A CA 1
ATOM 1365 C C . PRO A 1 89 ? -3.677 -5.110 -14.527 1.000 42.440 89 PRO A C 1
ATOM 1366 O O . PRO A 1 89 ? -4.669 -5.356 -15.221 1.000 45.100 89 PRO A O 1
ATOM 1377 N N . GLN A 1 90 ? -3.213 -5.971 -13.620 1.000 41.180 90 GLN A N 1
ATOM 1378 C CA . GLN A 1 90 ? -3.849 -7.257 -13.362 1.000 44.630 90 GLN A CA 1
ATOM 1379 C C . GLN A 1 90 ? -4.666 -7.262 -12.065 1.000 36.270 90 GLN A C 1
ATOM 1380 O O . GLN A 1 90 ? -5.042 -8.333 -11.577 1.000 35.010 90 GLN A O 1
ATOM 1394 N N . TRP A 1 91 ? -4.949 -6.082 -11.519 1.000 32.620 91 TRP A N 1
ATOM 1395 C CA . TRP A 1 91 ? -5.743 -5.897 -10.310 1.000 29.330 91 TRP A CA 1
ATOM 1396 C C . TRP A 1 91 ? -7.030 -6.712 -10.344 1.000 34.530 91 TRP A C 1
ATOM 1397 O O . TRP A 1 91 ? -7.763 -6.703 -11.336 1.000 24.680 91 TRP A O 1
ATOM 1418 N N . LEU A 1 92 ? -7.299 -7.427 -9.254 1.000 35.450 92 LEU A N 1
ATOM 1419 C CA . LEU A 1 92 ? -8.453 -8.316 -9.192 1.000 30.670 92 LEU A CA 1
ATOM 1420 C C . LEU A 1 92 ? -9.702 -7.634 -8.643 1.000 30.840 92 LEU A C 1
ATOM 1421 O O . LEU A 1 92 ? -10.729 -8.298 -8.477 1.000 26.250 92 LEU A O 1
ATOM 1437 N N . GLY A 1 93 ? -9.646 -6.321 -8.396 1.000 31.940 93 GLY A N 1
ATOM 1438 C CA . GLY A 1 93 ? -10.750 -5.647 -7.730 1.000 31.930 93 GLY A CA 1
ATOM 1439 C C . GLY A 1 93 ? -12.079 -5.772 -8.454 1.000 30.180 93 GLY A C 1
ATOM 1440 O O . GLY A 1 93 ? -13.132 -5.882 -7.816 1.000 30.150 93 GLY A O 1
ATOM 1444 N N . TRP A 1 94 ? -12.063 -5.758 -9.789 1.000 32.140 94 TRP A N 1
ATOM 1445 C CA . TRP A 1 94 ? -13.344 -5.866 -10.483 1.000 30.710 94 TRP A CA 1
ATOM 1446 C C . TRP A 1 94 ? -14.015 -7.193 -10.173 1.000 27.220 94 TRP A C 1
ATOM 1447 O O . TRP A 1 94 ? -15.220 -7.235 -9.902 1.000 30.890 94 TRP A O 1
ATOM 1468 N N . LEU A 1 95 ? -13.255 -8.292 -10.202 1.000 31.220 95 LEU A N 1
ATOM 1469 C CA . LEU A 1 95 ? -13.850 -9.585 -9.879 1.000 28.500 95 LEU A CA 1
ATOM 1470 C C . LEU A 1 95 ? -14.377 -9.599 -8.453 1.000 26.790 95 LEU A C 1
ATOM 1471 O O . LEU A 1 95 ? -15.480 -10.096 -8.190 1.000 24.860 95 LEU A O 1
ATOM 1487 N N . GLY A 1 96 ? -13.603 -9.051 -7.517 1.000 26.720 96 GLY A N 1
ATOM 1488 C CA . GLY A 1 96 ? -14.059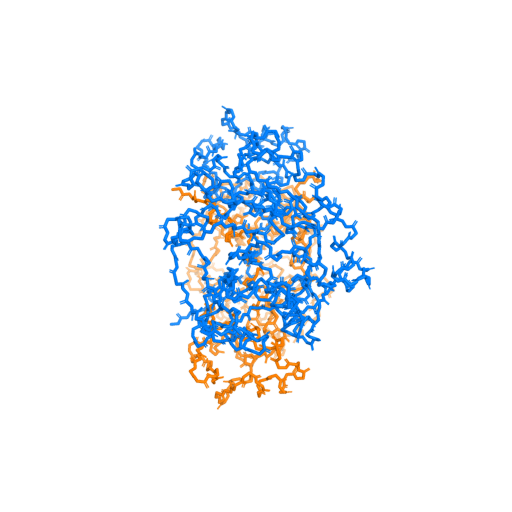 -8.981 -6.142 1.000 25.540 96 GLY A CA 1
ATOM 1489 C C . GLY A 1 96 ? -15.405 -8.302 -6.003 1.000 29.590 96 GLY A C 1
ATOM 1490 O O . GLY A 1 96 ? -16.287 -8.788 -5.285 1.000 26.160 96 GLY A O 1
ATOM 1494 N N . ARG A 1 97 ? -15.584 -7.162 -6.679 1.000 27.100 97 ARG A N 1
ATOM 1495 C CA . ARG A 1 97 ? -16.858 -6.465 -6.546 1.000 29.830 97 ARG A CA 1
ATOM 1496 C C . ARG A 1 97 ? -17.966 -7.171 -7.321 1.000 26.280 97 ARG A C 1
ATOM 1497 O O . ARG A 1 97 ? -19.123 -7.159 -6.886 1.000 31.890 97 ARG A O 1
ATOM 1518 N N . HIS A 1 98 ? -17.630 -7.806 -8.446 1.000 27.560 98 HIS A N 1
ATOM 1519 C CA . HIS A 1 98 ? -18.597 -8.660 -9.132 1.000 31.360 98 HIS A CA 1
ATOM 1520 C C . HIS A 1 98 ? -19.079 -9.779 -8.214 1.000 30.160 98 HIS A C 1
ATOM 1521 O O . HIS A 1 98 ? -20.273 -10.102 -8.178 1.000 24.200 98 HIS A O 1
ATOM 1536 N N . ILE A 1 99 ? -18.158 -10.369 -7.453 1.000 25.010 99 ILE A N 1
ATOM 1537 C CA . ILE A 1 99 ? -18.516 -11.393 -6.475 1.000 24.850 99 ILE A CA 1
ATOM 1538 C C . ILE A 1 99 ? -19.360 -10.794 -5.352 1.000 26.030 99 ILE A C 1
ATOM 1539 O O . ILE A 1 99 ? -20.445 -11.293 -5.038 1.000 25.110 99 ILE A O 1
ATOM 1555 N N . ASP A 1 100 ? -18.894 -9.700 -4.742 1.000 27.370 100 ASP A N 1
ATOM 1556 C CA . ASP A 1 100 ? -19.606 -9.167 -3.579 1.000 29.400 100 ASP A CA 1
ATOM 1557 C C . ASP A 1 100 ? -21.034 -8.752 -3.925 1.000 25.930 100 ASP A C 1
ATOM 1558 O O . ASP A 1 100 ? -21.970 -9.068 -3.184 1.000 27.140 100 ASP A O 1
ATOM 1567 N N . THR A 1 101 ? -21.217 -8.065 -5.053 1.000 30.520 101 THR A N 1
ATOM 1568 C CA . THR A 1 101 ? -22.484 -7.421 -5.392 1.000 31.000 101 THR A CA 1
ATOM 1569 C C . THR A 1 101 ? -23.434 -8.316 -6.185 1.000 30.530 101 THR A C 1
ATOM 1570 O O . THR A 1 101 ? -24.638 -8.038 -6.227 1.000 28.220 101 THR A O 1
ATOM 1581 N N . PHE A 1 102 ? -22.935 -9.392 -6.781 1.000 28.030 102 PHE A N 1
ATOM 1582 C CA . PHE A 1 102 ? -23.721 -10.147 -7.744 1.000 26.530 102 PHE A CA 1
ATOM 1583 C C . PHE A 1 102 ? -23.598 -11.660 -7.553 1.000 25.080 102 PHE A C 1
ATOM 1584 O O . PHE A 1 102 ? -24.574 -12.305 -7.170 1.000 23.640 102 PHE A O 1
ATOM 1601 N N . LEU A 1 103 ? -22.416 -12.245 -7.787 1.000 23.600 103 LEU A N 1
ATOM 1602 C CA . LEU A 1 103 ? -22.333 -13.710 -7.811 1.000 22.180 103 LEU A CA 1
ATOM 1603 C C . LEU A 1 103 ? -22.505 -14.340 -6.424 1.000 22.120 103 LEU A C 1
ATOM 1604 O O . LEU A 1 103 ? -23.149 -15.386 -6.290 1.000 21.000 103 LEU A O 1
ATOM 1620 N N . TYR A 1 104 ? -21.866 -13.784 -5.396 1.000 22.460 104 TYR A N 1
ATOM 1621 C CA . TYR A 1 104 ? -22.006 -14.381 -4.069 1.000 21.020 104 TYR A CA 1
ATOM 1622 C C . TYR A 1 104 ? -23.459 -14.385 -3.616 1.000 24.370 104 TYR A C 1
ATOM 1623 O O . TYR A 1 104 ? -23.944 -15.448 -3.189 1.000 24.790 104 TYR A O 1
ATOM 1641 N N . PRO A 1 105 ? -24.218 -13.282 -3.708 1.000 24.310 105 PRO A N 1
ATOM 1642 C CA . PRO A 1 105 ? -25.632 -13.366 -3.301 1.000 27.540 105 PRO A CA 1
ATOM 1643 C C . PRO A 1 105 ? -26.419 -14.404 -4.088 1.000 24.370 105 PRO A C 1
ATOM 1644 O O . PRO A 1 105 ? -27.218 -15.139 -3.500 1.000 25.250 105 PRO A O 1
ATOM 1655 N N . LEU A 1 106 ? -26.196 -14.502 -5.399 1.000 22.620 106 LEU A N 1
ATOM 1656 C CA . LEU A 1 106 ? -26.963 -15.439 -6.220 1.000 22.020 106 LEU A CA 1
ATOM 1657 C C . LEU A 1 106 ? -26.637 -16.886 -5.870 1.000 25.010 106 LEU A C 1
ATOM 1658 O O . LEU A 1 106 ? -27.536 -17.727 -5.787 1.000 23.600 106 LEU A O 1
ATOM 1674 N N . TRP A 1 107 ? -25.354 -17.207 -5.660 1.000 21.560 107 TRP A N 1
ATOM 1675 C CA . TRP A 1 107 ? -25.033 -18.581 -5.297 1.000 22.120 107 TRP A CA 1
ATOM 1676 C C . TRP A 1 107 ? -25.576 -18.958 -3.931 1.000 20.890 107 TRP A C 1
ATOM 1677 O O . TRP A 1 107 ? -25.690 -20.152 -3.634 1.000 21.450 107 TRP A O 1
ATOM 1698 N N . GLY A 1 108 ? -25.898 -17.978 -3.093 1.000 22.090 108 GLY A N 1
ATOM 1699 C CA . GLY A 1 108 ? -26.584 -18.291 -1.854 1.000 28.490 108 GLY A CA 1
ATOM 1700 C C . GLY A 1 108 ? -27.866 -19.060 -2.098 1.000 27.430 108 GLY A C 1
ATOM 1701 O O . GLY A 1 108 ? -28.263 -19.887 -1.280 1.000 28.110 108 GLY A O 1
ATOM 1705 N N . GLU A 1 109 ? -28.490 -18.846 -3.256 1.000 26.960 109 GLU A N 1
ATOM 1706 C CA . GLU A 1 109 ? -29.744 -19.494 -3.622 1.000 30.950 109 GLU A CA 1
ATOM 1707 C C . GLU A 1 109 ? -29.555 -20.533 -4.729 1.000 31.100 109 GLU A C 1
ATOM 1708 O O . GLU A 1 109 ? -30.466 -20.767 -5.531 1.000 25.660 109 GLU A O 1
ATOM 1720 N N . LEU A 1 110 ? -28.370 -21.158 -4.787 1.000 25.000 110 LEU A N 1
ATOM 1721 C CA . LEU A 1 110 ? -28.139 -22.214 -5.770 1.000 28.570 110 LEU A CA 1
ATOM 1722 C C . LEU A 1 110 ? -29.185 -23.321 -5.664 1.000 25.790 110 LEU A C 1
ATOM 1723 O O . LEU A 1 110 ? -29.635 -23.856 -6.689 1.000 23.320 110 LEU A O 1
ATOM 1739 N N . LYS A 1 111 ? -29.553 -23.705 -4.431 1.000 26.210 111 LYS A N 1
ATOM 1740 C CA . LYS A 1 111 ? -30.503 -24.797 -4.247 1.000 26.240 111 LYS A CA 1
ATOM 1741 C C . LYS A 1 111 ? -31.786 -24.522 -5.014 1.000 27.680 111 LYS A C 1
ATOM 1742 O O . LYS A 1 111 ? -32.306 -25.400 -5.712 1.000 28.160 111 LYS A O 1
ATOM 1761 N N . THR A 1 112 ? -32.283 -23.287 -4.930 1.000 27.330 112 THR A N 1
ATOM 1762 C CA . THR A 1 112 ? -33.535 -22.949 -5.597 1.000 28.080 112 THR A CA 1
ATOM 1763 C C . THR A 1 112 ? -33.341 -22.828 -7.105 1.000 29.310 112 THR A C 1
ATOM 1764 O O . THR A 1 112 ? -34.265 -23.133 -7.877 1.000 29.170 112 THR A O 1
ATOM 1775 N N . ALA A 1 113 ? -32.151 -22.397 -7.544 1.000 24.270 113 ALA A N 1
ATOM 1776 C CA . ALA A 1 113 ? -31.873 -22.328 -8.978 1.000 22.510 113 ALA A CA 1
ATOM 1777 C C . ALA A 1 113 ? -31.874 -23.717 -9.597 1.000 26.790 113 ALA A C 1
ATOM 1778 O O . ALA A 1 113 ? -32.318 -23.899 -10.735 1.000 25.760 113 ALA A O 1
ATOM 1785 N N . VAL A 1 114 ? -31.391 -24.715 -8.861 1.000 23.570 114 VAL A N 1
ATOM 1786 C CA . VAL A 1 114 ? -31.436 -26.073 -9.380 1.000 27.750 114 VAL A CA 1
ATOM 1787 C C . VAL A 1 114 ? -32.856 -26.612 -9.306 1.000 30.110 114 VAL A C 1
ATOM 1788 O O . VAL A 1 114 ? -33.306 -27.346 -10.194 1.000 29.050 114 VAL A O 1
ATOM 1801 N N . ARG A 1 115 ? -33.576 -26.255 -8.243 1.000 27.900 115 ARG A N 1
ATOM 1802 C CA . ARG A 1 115 ? -34.949 -26.707 -8.101 1.000 33.990 115 ARG A CA 1
ATOM 1803 C C . ARG A 1 115 ? -35.820 -26.171 -9.231 1.000 35.680 115 ARG A C 1
ATOM 1804 O O . ARG A 1 115 ? -36.703 -26.880 -9.726 1.000 34.940 115 ARG A O 1
ATOM 1825 N N . ASN A 1 116 ? -35.563 -24.937 -9.684 1.000 29.580 116 ASN A N 1
ATOM 1826 C CA . ASN A 1 116 ? -36.413 -24.293 -10.680 1.000 32.680 116 ASN A CA 1
ATOM 1827 C C . ASN A 1 116 ? -35.787 -24.171 -12.061 1.000 35.260 116 ASN A C 1
ATOM 1828 O O . ASN A 1 116 ? -36.483 -23.751 -12.996 1.000 35.540 116 ASN A O 1
ATOM 1839 N N . ASP A 1 117 ? -34.520 -24.550 -12.222 1.000 29.360 117 ASP A N 1
ATOM 1840 C CA . ASP A 1 117 ? -33.734 -24.283 -13.426 1.000 32.370 117 ASP A CA 1
ATOM 1841 C C . ASP A 1 117 ? -33.953 -22.856 -13.923 1.000 31.640 117 ASP A C 1
ATOM 1842 O O . ASP A 1 117 ? -34.329 -22.615 -15.069 1.000 31.820 117 ASP A O 1
ATOM 1851 N N . ALA A 1 118 ? -33.693 -21.900 -13.030 1.000 30.530 118 ALA A N 1
ATOM 1852 C CA . ALA A 1 118 ? -33.892 -20.493 -13.346 1.000 29.810 118 ALA A CA 1
ATOM 1853 C C . ALA A 1 118 ? -32.954 -19.639 -12.506 1.000 30.750 118 ALA A C 1
ATOM 1854 O O . ALA A 1 118 ? -32.571 -20.020 -11.393 1.000 30.210 118 ALA A O 1
ATOM 1861 N N . HIS A 1 119 ? -32.617 -18.465 -13.040 1.000 26.600 119 HIS A N 1
ATOM 1862 C CA . HIS A 1 119 ? -31.804 -17.498 -12.315 1.000 30.880 119 HIS A CA 1
ATOM 1863 C C . HIS A 1 119 ? -32.495 -17.083 -11.017 1.000 32.060 119 HIS A C 1
ATOM 1864 O O . HIS A 1 119 ? -33.708 -17.224 -10.850 1.000 29.470 119 HIS A O 1
ATOM 1879 N N . GLN A 1 120 ? -31.701 -16.564 -10.081 1.000 29.410 120 GLN A N 1
ATOM 1880 C CA . GLN A 1 120 ? -32.241 -16.102 -8.809 1.000 30.830 120 GLN A CA 1
ATOM 1881 C C . GLN A 1 120 ? -32.168 -14.584 -8.670 1.000 29.830 120 GLN A C 1
ATOM 1882 O O . GLN A 1 120 ? -32.180 -14.072 -7.550 1.000 31.150 120 GLN A O 1
ATOM 1896 N N . ARG A 1 121 ? -32.112 -13.848 -9.788 1.000 31.830 121 ARG A N 1
ATOM 1897 C CA . ARG A 1 121 ? -32.003 -12.394 -9.687 1.000 31.300 121 ARG A CA 1
ATOM 1898 C C . ARG A 1 121 ? -33.253 -11.771 -9.059 1.000 35.470 121 ARG A C 1
ATOM 1899 O O . ARG A 1 121 ? -33.148 -10.752 -8.365 1.000 35.480 121 ARG A O 1
ATOM 1920 N N . ARG A 1 122 ? -34.433 -12.363 -9.282 1.000 32.000 122 ARG A N 1
ATOM 1921 C CA . ARG A 1 122 ? -35.663 -11.842 -8.685 1.000 35.850 122 ARG A CA 1
ATOM 1922 C C . ARG A 1 122 ? -35.678 -12.087 -7.185 1.000 34.140 122 ARG A C 1
ATOM 1923 O O . ARG A 1 122 ? -35.822 -11.155 -6.388 1.000 37.670 122 ARG A O 1
ATOM 1944 N N . THR A 1 123 ? -35.563 -13.356 -6.793 1.000 32.000 123 THR A N 1
ATOM 1945 C CA . THR A 1 123 ? -35.308 -13.752 -5.417 1.000 37.150 123 THR A CA 1
ATOM 1946 C C . THR A 1 123 ? -34.317 -12.815 -4.734 1.000 41.050 123 THR A C 1
ATOM 1947 O O . THR A 1 123 ? -34.639 -12.150 -3.741 1.000 40.090 123 THR A O 1
ATOM 1958 N N . VAL A 1 124 ? -33.115 -12.710 -5.300 1.000 37.490 124 VAL A N 1
ATOM 1959 C CA . VAL A 1 124 ? -31.997 -12.139 -4.561 1.000 36.160 124 VAL A CA 1
ATOM 1960 C C . VAL A 1 124 ? -32.006 -10.611 -4.606 1.000 39.120 124 VAL A C 1
ATOM 1961 O O . VAL A 1 124 ? -31.727 -9.952 -3.596 1.000 41.850 124 VAL A O 1
ATOM 1974 N N . PHE A 1 125 ? -32.316 -10.013 -5.760 1.000 34.560 125 PHE A N 1
ATOM 1975 C CA . PHE A 1 125 ? -32.193 -8.565 -5.929 1.000 34.960 125 PHE A CA 1
ATOM 1976 C C . PHE A 1 125 ? -33.528 -7.842 -6.082 1.000 39.550 125 PHE A C 1
ATOM 1977 O O . PHE A 1 125 ? -33.535 -6.607 -6.176 1.000 38.050 125 PHE A O 1
ATOM 1994 N N . GLY A 1 126 ? -34.644 -8.562 -6.124 1.000 37.980 126 GLY A N 1
ATOM 1995 C CA . GLY A 1 126 ? -35.917 -7.931 -6.446 1.000 42.790 126 GLY A CA 1
ATOM 1996 C C . GLY A 1 126 ? -35.977 -7.354 -7.845 1.000 43.140 126 GLY A C 1
ATOM 1997 O O . GLY A 1 126 ? -36.739 -6.412 -8.091 1.000 42.970 126 GLY A O 1
ATOM 2001 N N . ASP A 1 127 ? -35.190 -7.897 -8.774 1.000 39.320 127 ASP A N 1
ATOM 2002 C CA . ASP A 1 127 ? -35.102 -7.408 -10.147 1.000 39.230 127 ASP A CA 1
ATOM 2003 C C . ASP A 1 127 ? -35.797 -8.417 -11.055 1.000 41.220 127 ASP A C 1
ATOM 2004 O O . ASP A 1 127 ? -35.297 -9.529 -11.255 1.000 38.960 127 ASP A O 1
ATOM 2013 N N . ASP A 1 128 ? -36.948 -8.043 -11.611 1.000 42.080 128 ASP A N 1
ATOM 2014 C CA . ASP A 1 128 ? -37.670 -8.956 -12.484 1.000 48.390 128 ASP A CA 1
ATOM 2015 C C . ASP A 1 128 ? -37.378 -8.709 -13.961 1.000 44.690 128 ASP A C 1
ATOM 2016 O O . ASP A 1 128 ? -38.150 -9.150 -14.816 1.000 47.320 128 ASP A O 1
ATOM 2025 N N . ARG A 1 129 ? -36.282 -8.026 -14.276 1.000 41.300 129 ARG A N 1
ATOM 2026 C CA . ARG A 1 129 ? -35.888 -7.827 -15.663 1.000 41.440 129 ARG A CA 1
ATOM 2027 C C . ARG A 1 129 ? -35.138 -9.041 -16.192 1.000 43.300 129 ARG A C 1
ATOM 2028 O O . ARG A 1 129 ? -34.483 -9.769 -15.441 1.000 40.270 129 ARG A O 1
ATOM 2049 N N . SER A 1 130 ? -35.217 -9.237 -17.508 1.000 43.230 130 SER A N 1
ATOM 2050 C CA . SER A 1 130 ? -34.515 -10.336 -18.150 1.000 39.470 130 SER A CA 1
ATOM 2051 C C . SER A 1 130 ? -33.016 -10.053 -18.218 1.000 36.890 130 SER A C 1
ATOM 2052 O O . SER A 1 130 ? -32.562 -8.909 -18.131 1.000 38.320 130 SER A O 1
ATOM 2060 N N . TRP A 1 131 ? -32.241 -11.126 -18.362 1.000 39.900 131 TRP A N 1
ATOM 2061 C CA . TRP A 1 131 ? -30.797 -10.971 -18.505 1.000 38.930 131 TRP A CA 1
ATOM 2062 C C . TRP A 1 131 ? -30.478 -10.050 -19.674 1.000 39.020 131 TRP A C 1
ATOM 2063 O O . TRP A 1 131 ? -29.692 -9.102 -19.548 1.000 37.950 131 TRP A O 1
ATOM 2084 N N . PHE A 1 132 ? -31.120 -10.294 -20.814 1.000 39.590 132 PHE A N 1
ATOM 2085 C CA . PHE A 1 132 ? -30.937 -9.419 -21.963 1.000 36.590 132 PHE A CA 1
ATOM 2086 C C . PHE A 1 132 ? -31.263 -7.969 -21.624 1.000 38.180 132 PHE A C 1
ATOM 2087 O O . PHE A 1 132 ? -30.544 -7.057 -22.045 1.000 39.000 132 PHE A O 1
ATOM 2104 N N . ASP A 1 133 ? -32.337 -7.735 -20.858 1.000 38.530 133 ASP A N 1
ATOM 2105 C CA . ASP A 1 133 ? -32.694 -6.373 -20.465 1.000 37.000 133 ASP A CA 1
ATOM 2106 C C . ASP A 1 133 ? -31.556 -5.707 -19.698 1.000 39.780 133 ASP A C 1
ATOM 2107 O O . ASP A 1 133 ? -31.148 -4.583 -20.013 1.000 36.320 133 ASP A O 1
ATOM 2116 N N . ILE A 1 134 ? -31.052 -6.387 -18.664 1.000 38.170 134 ILE A N 1
ATOM 2117 C CA . ILE A 1 134 ? -30.053 -5.787 -17.780 1.000 40.330 134 ILE A CA 1
ATOM 2118 C C . ILE A 1 134 ? -28.784 -5.448 -18.556 1.000 39.880 134 ILE A C 1
ATOM 2119 O O . ILE A 1 134 ? -28.163 -4.404 -18.328 1.000 44.480 134 ILE A O 1
ATOM 2135 N N . LEU A 1 135 ? -28.415 -6.293 -19.522 1.000 39.590 135 LEU A N 1
ATOM 2136 C CA . LEU A 1 135 ? -27.189 -6.082 -20.291 1.000 40.270 135 LEU A CA 1
ATOM 2137 C C . LEU A 1 135 ? -27.335 -4.933 -21.281 1.000 45.720 135 LEU A C 1
ATOM 2138 O O . LEU A 1 135 ? -26.440 -4.080 -21.398 1.000 42.210 135 LEU A O 1
ATOM 2154 N N . TYR A 1 136 ? -28.439 -4.930 -22.042 1.000 44.810 136 TYR A N 1
ATOM 2155 C CA . TYR A 1 136 ? -28.703 -3.884 -23.028 1.000 41.400 136 TYR A CA 1
ATOM 2156 C C . TYR A 1 136 ? -28.799 -2.516 -22.371 1.000 41.490 136 TYR A C 1
ATOM 2157 O O . TYR A 1 136 ? -28.392 -1.511 -22.964 1.000 45.900 136 TYR A O 1
ATOM 2175 N N . GLN A 1 137 ? -29.314 -2.468 -21.142 1.000 41.020 137 GLN A N 1
ATOM 2176 C CA . GLN A 1 137 ? -29.507 -1.228 -20.402 1.000 47.070 137 GLN A CA 1
ATOM 2177 C C . GLN A 1 137 ? -28.236 -0.704 -19.733 1.000 49.860 137 GLN A C 1
ATOM 2178 O O . GLN A 1 137 ? -28.174 0.487 -19.406 1.000 52.450 137 GLN A O 1
ATOM 2192 N N . ASN A 1 138 ? -27.227 -1.542 -19.510 1.000 45.600 138 ASN A N 1
ATOM 2193 C CA . ASN A 1 138 ? -26.036 -1.139 -18.759 1.000 48.210 138 ASN A CA 1
ATOM 2194 C C . ASN A 1 138 ? -24.779 -1.422 -19.574 1.000 43.970 138 ASN A C 1
ATOM 2195 O O . ASN A 1 138 ? -24.018 -2.348 -19.268 1.000 42.910 138 ASN A O 1
ATOM 2206 N N . PRO A 1 139 ? -24.518 -0.622 -20.612 1.000 41.580 139 PRO A N 1
ATOM 2207 C CA . PRO A 1 139 ? -23.292 -0.820 -21.395 1.000 43.300 139 PRO A CA 1
ATOM 2208 C C . PRO A 1 139 ? -22.015 -0.471 -20.635 1.000 45.070 139 PRO A C 1
ATOM 2209 O O . PRO A 1 139 ? -20.947 -0.988 -20.989 1.000 37.760 139 PRO A O 1
ATOM 2220 N N . ASP A 1 140 ? -22.086 0.378 -19.602 1.000 44.180 140 ASP A N 1
ATOM 2221 C CA . ASP A 1 140 ? -20.896 0.664 -18.805 1.000 42.990 140 ASP A CA 1
ATOM 2222 C C . ASP A 1 140 ? -20.445 -0.576 -18.041 1.000 45.330 140 ASP A C 1
ATOM 2223 O O . ASP A 1 140 ? -19.258 -0.939 -18.067 1.000 43.070 140 ASP A O 1
ATOM 2232 N N . ASP A 1 141 ? -21.380 -1.237 -17.349 1.000 38.970 141 ASP A N 1
ATOM 2233 C CA . ASP A 1 141 ? -21.046 -2.483 -16.664 1.000 41.670 141 ASP A CA 1
ATOM 2234 C C . ASP A 1 141 ? -20.506 -3.518 -17.646 1.000 40.810 141 ASP A C 1
ATOM 2235 O O . ASP A 1 141 ? -19.571 -4.263 -17.330 1.000 33.790 141 ASP A O 1
ATOM 2244 N N . VAL A 1 142 ? -21.055 -3.551 -18.859 1.000 38.920 142 VAL A N 1
ATOM 2245 C CA . VAL A 1 142 ? -20.607 -4.533 -19.835 1.000 36.090 142 VAL A CA 1
ATOM 2246 C C . VAL A 1 142 ? -19.175 -4.236 -20.263 1.000 37.220 142 VAL A C 1
ATOM 2247 O O . VAL A 1 142 ? -18.346 -5.145 -20.377 1.000 31.850 142 VAL A O 1
ATOM 2260 N N . ALA A 1 143 ? -18.857 -2.955 -20.468 1.000 38.370 143 ALA A N 1
ATOM 2261 C CA . ALA A 1 143 ? -17.497 -2.557 -20.815 1.000 40.350 143 ALA A CA 1
ATOM 2262 C C . ALA A 1 143 ? -16.522 -2.877 -19.684 1.000 36.750 143 ALA A C 1
ATOM 2263 O O . ALA A 1 143 ? -15.452 -3.441 -19.924 1.000 34.210 143 ALA A O 1
ATOM 2270 N N . ASP A 1 144 ? -16.877 -2.526 -18.438 1.000 38.320 144 ASP A N 1
ATOM 2271 C CA . ASP A 1 144 ? -16.022 -2.879 -17.302 1.000 36.790 144 ASP A CA 1
ATOM 2272 C C . ASP A 1 144 ? -15.776 -4.378 -17.259 1.000 39.060 144 ASP A C 1
ATOM 2273 O O . ASP A 1 144 ? -14.660 -4.831 -16.970 1.000 37.000 144 ASP A O 1
ATOM 2282 N N . PHE A 1 145 ? -16.826 -5.162 -17.505 1.000 34.200 145 PHE A N 1
ATOM 2283 C CA . PHE A 1 145 ? -16.697 -6.612 -17.508 1.000 36.680 145 PHE A CA 1
ATOM 2284 C C . PHE A 1 145 ? -15.730 -7.063 -18.594 1.000 36.770 145 PHE A C 1
ATOM 2285 O O . PHE A 1 145 ? -14.815 -7.864 -18.349 1.000 33.480 145 PHE A O 1
ATOM 2302 N N . GLN A 1 146 ? -15.903 -6.533 -19.801 1.000 35.140 146 GLN A N 1
ATOM 2303 C CA . GLN A 1 146 ? -15.113 -7.021 -20.920 1.000 36.530 146 GLN A CA 1
ATOM 2304 C C . GLN A 1 146 ? -13.655 -6.600 -20.794 1.000 40.430 146 GLN A C 1
ATOM 2305 O O . GLN A 1 146 ? -12.758 -7.362 -21.172 1.000 37.340 146 GLN A O 1
ATOM 2319 N N . GLU A 1 147 ? -13.393 -5.426 -20.219 1.000 36.550 147 GLU A N 1
ATOM 2320 C CA . GLU A 1 147 ? -12.012 -5.014 -20.026 1.000 40.900 147 GLU A CA 1
ATOM 2321 C C . GLU A 1 147 ? -11.339 -5.836 -18.929 1.000 37.440 147 GLU A C 1
ATOM 2322 O O . GLU A 1 147 ? -10.144 -6.129 -19.021 1.000 39.110 147 GLU A O 1
ATOM 2334 N N . PHE A 1 148 ? -12.081 -6.242 -17.903 1.000 34.690 148 PHE A N 1
ATOM 2335 C CA . PHE A 1 148 ? -11.523 -7.199 -16.957 1.000 33.700 148 PHE A CA 1
ATOM 2336 C C . PHE A 1 148 ? -11.193 -8.525 -17.643 1.000 39.320 148 PHE A C 1
ATOM 2337 O O . PHE A 1 148 ? -10.079 -9.050 -17.513 1.000 37.180 148 PHE A O 1
ATOM 2354 N N . LEU A 1 149 ? -12.163 -9.092 -18.363 1.000 36.490 149 LEU A N 1
ATOM 2355 C CA . LEU A 1 149 ? -11.931 -10.356 -19.053 1.000 38.170 149 LEU A CA 1
ATOM 2356 C C . LEU A 1 149 ? -10.770 -10.262 -20.027 1.000 37.800 149 LEU A C 1
ATOM 2357 O O . LEU A 1 149 ? -10.058 -11.248 -20.238 1.000 37.700 149 LEU A O 1
ATOM 2373 N N . GLY A 1 150 ? -10.591 -9.098 -20.655 1.000 36.580 150 GLY A N 1
ATOM 2374 C CA . GLY A 1 150 ? -9.540 -8.950 -21.647 1.000 41.880 150 GLY A CA 1
ATOM 2375 C C . GLY A 1 150 ? -8.173 -9.279 -21.086 1.000 41.390 150 GLY A C 1
ATOM 2376 O O . GLY A 1 150 ? -7.361 -9.925 -21.748 1.000 43.810 150 GLY A O 1
ATOM 2380 N N . LYS A 1 151 ? -7.917 -8.866 -19.843 1.000 40.360 151 LYS A N 1
ATOM 2381 C CA . LYS A 1 151 ? -6.672 -9.215 -19.173 1.000 42.370 151 LYS A CA 1
ATOM 2382 C C . LYS A 1 151 ? -6.470 -10.723 -19.133 1.000 42.400 151 LYS A C 1
ATOM 2383 O O . LYS A 1 151 ? -5.393 -11.225 -19.478 1.000 49.520 151 LYS A O 1
ATOM 2402 N N . PHE A 1 152 ? -7.492 -11.463 -18.702 1.000 33.900 152 PHE A N 1
ATOM 2403 C CA . PHE A 1 152 ? -7.368 -12.910 -18.589 1.000 36.410 152 PHE A CA 1
ATOM 2404 C C . PHE A 1 152 ? -7.226 -13.594 -19.931 1.000 36.750 152 PHE A C 1
ATOM 2405 O O . PHE A 1 152 ? -6.737 -14.723 -19.982 1.000 37.460 152 PHE A O 1
ATOM 2422 N N . ALA A 1 153 ? -7.689 -12.962 -21.005 1.000 37.110 153 ALA A N 1
ATOM 2423 C CA . ALA A 1 153 ? -7.757 -13.626 -22.295 1.000 35.170 153 ALA A CA 1
ATOM 2424 C C . ALA A 1 153 ? -6.415 -13.653 -23.008 1.000 33.150 153 ALA A C 1
ATOM 2425 O O . ALA A 1 153 ? -6.336 -14.188 -24.119 1.000 33.580 153 ALA A O 1
ATOM 2432 N N . ALA A 1 154 ? -5.368 -13.087 -22.400 1.000 32.080 154 ALA A N 1
ATOM 2433 C CA . ALA A 1 154 ? -4.060 -13.024 -23.047 1.000 32.620 154 ALA A CA 1
ATOM 2434 C C . ALA A 1 154 ? -3.562 -14.383 -23.527 1.000 29.420 154 ALA A C 1
ATOM 2435 O O . ALA A 1 154 ? -3.122 -14.469 -24.679 1.000 26.350 154 ALA A O 1
ATOM 2442 N N . PRO A 1 155 ? -3.612 -15.466 -22.743 1.000 29.420 155 PRO A N 1
ATOM 2443 C CA . PRO A 1 155 ? -3.159 -16.756 -23.293 1.000 28.230 155 PRO A CA 1
ATOM 2444 C C . PRO A 1 155 ? -4.022 -17.271 -24.430 1.000 26.080 155 PRO A C 1
ATOM 2445 O O . PRO A 1 155 ? -3.487 -17.915 -25.337 1.000 27.260 155 PRO A O 1
ATOM 2456 N N . PHE A 1 156 ? -5.335 -17.025 -24.415 1.000 27.020 156 PHE A N 1
ATOM 2457 C CA . PHE A 1 156 ? -6.153 -17.400 -25.567 1.000 24.870 156 PHE A CA 1
ATOM 2458 C C . PHE A 1 156 ? -5.734 -16.616 -26.800 1.000 26.020 156 PHE A C 1
ATOM 2459 O O . PHE A 1 156 ? -5.566 -17.182 -27.889 1.000 28.290 156 PHE A O 1
ATOM 2476 N N . ILE A 1 157 ? -5.579 -15.299 -26.651 1.000 25.480 157 ILE A N 1
ATOM 2477 C CA . ILE A 1 157 ? -5.287 -14.447 -27.801 1.000 27.010 157 ILE A CA 1
ATOM 2478 C C . ILE A 1 157 ? -3.937 -14.818 -28.397 1.000 29.370 157 ILE A C 1
ATOM 2479 O O . ILE A 1 157 ? -3.806 -15.024 -29.608 1.000 26.550 157 ILE A O 1
ATOM 2495 N N . ALA A 1 158 ? -2.919 -14.930 -27.541 1.000 23.580 158 ALA A N 1
ATOM 2496 C CA . ALA A 1 158 ? -1.591 -15.335 -27.995 1.000 29.500 158 ALA A CA 1
ATOM 2497 C C . ALA A 1 158 ? -1.628 -16.683 -28.708 1.000 26.360 158 ALA A C 1
ATOM 2498 O O . ALA A 1 158 ? -1.002 -16.848 -29.758 1.000 30.410 158 ALA A O 1
ATOM 2505 N N . GLY A 1 159 ? -2.377 -17.647 -28.171 1.000 27.600 159 GLY A N 1
ATOM 2506 C CA . GLY A 1 159 ? -2.432 -18.961 -28.789 1.000 30.350 159 GLY A CA 1
ATOM 2507 C C . GLY A 1 159 ? -3.270 -18.992 -30.051 1.000 33.160 159 GLY A C 1
ATOM 2508 O O . GLY A 1 159 ? -3.006 -19.795 -30.952 1.000 32.480 159 GLY A O 1
ATOM 2512 N N . PHE A 1 160 ? -4.295 -18.135 -30.128 1.000 27.620 160 PHE A N 1
ATOM 2513 C CA . PHE A 1 160 ? -5.061 -17.982 -31.359 1.000 29.180 160 PHE A CA 1
ATOM 2514 C C . PHE A 1 160 ? -4.184 -17.382 -32.461 1.000 26.980 160 PHE A C 1
ATOM 2515 O O . PHE A 1 160 ? -4.083 -17.940 -33.556 1.000 32.220 160 PHE A O 1
ATOM 2532 N N . VAL A 1 161 ? -3.535 -16.250 -32.176 1.000 26.920 161 VAL A N 1
ATOM 2533 C CA . VAL A 1 161 ? -2.665 -15.599 -33.155 1.000 31.590 161 VAL A CA 1
ATOM 2534 C C . VAL A 1 161 ? -1.554 -16.540 -33.614 1.000 34.900 161 VAL A C 1
ATOM 2535 O O . VAL A 1 161 ? -1.164 -16.532 -34.787 1.000 34.080 161 VAL A O 1
ATOM 2548 N N . ARG A 1 162 ? -1.041 -17.382 -32.707 1.000 37.130 162 ARG A N 1
ATOM 2549 C CA . ARG A 1 162 ? 0.130 -18.200 -33.026 1.000 37.870 162 ARG A CA 1
ATOM 2550 C C . ARG A 1 162 ? -0.251 -19.507 -33.724 1.000 38.240 162 ARG A C 1
ATOM 2551 O O . ARG A 1 162 ? 0.412 -19.906 -34.686 1.000 38.730 162 ARG A O 1
ATOM 2572 N N . ASP A 1 163 ? -1.318 -20.176 -33.270 1.000 30.290 163 ASP A N 1
ATOM 2573 C CA . ASP A 1 163 ? -1.688 -21.503 -33.756 1.000 34.490 163 ASP A CA 1
ATOM 2574 C C . ASP A 1 163 ? -2.634 -21.497 -34.952 1.000 38.420 163 ASP A C 1
ATOM 2575 O O . ASP A 1 163 ? -2.761 -22.532 -35.620 1.000 39.970 163 ASP A O 1
ATOM 2584 N N . TYR A 1 164 ? -3.308 -20.391 -35.238 1.000 33.350 164 TYR A N 1
ATOM 2585 C CA . TYR A 1 164 ? -4.209 -20.322 -36.379 1.000 35.000 164 TYR A CA 1
ATOM 2586 C C . TYR A 1 164 ? -3.632 -19.374 -37.417 1.000 33.090 164 TYR A C 1
ATOM 2587 O O . TYR A 1 164 ? -3.138 -18.295 -37.080 1.000 33.380 164 TYR A O 1
ATOM 2605 N N . ASP A 1 165 ? -3.654 -19.824 -38.673 1.000 39.290 165 ASP A N 1
ATOM 2606 C CA . ASP A 1 165 ? -3.066 -19.068 -39.810 1.000 37.150 165 ASP A CA 1
ATOM 2607 C C . ASP A 1 165 ? -4.025 -17.975 -40.288 1.000 35.670 165 ASP A C 1
ATOM 2608 O O . ASP A 1 165 ? -4.888 -18.277 -41.115 1.000 33.470 165 ASP A O 1
ATOM 2617 N N . PHE A 1 166 ? -3.814 -16.737 -39.834 1.000 33.470 166 PHE A N 1
ATOM 2618 C CA . PHE A 1 166 ? -4.678 -15.593 -40.228 1.000 35.930 166 PHE A CA 1
ATOM 2619 C C . PHE A 1 166 ? -4.271 -15.071 -41.611 1.000 34.960 166 PHE A C 1
ATOM 2620 O O . PHE A 1 166 ? -5.074 -14.378 -42.252 1.000 33.640 166 PHE A O 1
ATOM 2637 N N . SER A 1 167 ? -3.077 -15.454 -42.075 1.000 34.770 167 SER A N 1
ATOM 2638 C CA . SER A 1 167 ? -2.531 -15.045 -43.397 1.000 37.470 167 SER A CA 1
ATOM 2639 C C . SER A 1 167 ? -3.380 -15.587 -44.557 1.000 32.910 167 SER A C 1
ATOM 2640 O O . SER A 1 167 ? -3.412 -14.925 -45.599 1.000 33.600 167 SER A O 1
ATOM 2648 N N . GLN A 1 168 ? -4.088 -16.697 -44.323 1.000 37.270 168 GLN A N 1
ATOM 2649 C CA . GLN A 1 168 ? -4.939 -17.380 -45.336 1.000 36.720 168 GLN A CA 1
ATOM 2650 C C . GLN A 1 168 ? -6.216 -16.582 -45.628 1.000 43.510 168 GLN A C 1
ATOM 2651 O O . GLN A 1 168 ? -6.827 -16.821 -46.682 1.000 49.710 168 GLN A O 1
ATOM 2665 N N . HIS A 1 169 ? -6.605 -15.686 -44.721 1.000 34.220 169 HIS A N 1
ATOM 2666 C CA . HIS A 1 169 ? -7.856 -14.894 -44.862 1.000 32.000 169 HIS A CA 1
ATOM 2667 C C . HIS A 1 169 ? -7.546 -13.477 -45.353 1.000 30.400 169 HIS A C 1
ATOM 2668 O O . HIS A 1 169 ? -6.410 -13.022 -45.171 1.000 32.070 169 HIS A O 1
ATOM 2683 N N . ARG A 1 170 ? -8.541 -12.809 -45.936 1.000 28.780 170 ARG A N 1
ATOM 2684 C CA . ARG A 1 170 ? -8.343 -11.432 -46.453 1.000 32.880 170 ARG A CA 1
ATOM 2685 C C . ARG A 1 170 ? -8.941 -10.402 -45.489 1.000 30.220 170 ARG A C 1
ATOM 2686 O O . ARG A 1 170 ? -8.394 -9.291 -45.425 1.000 29.210 170 ARG A O 1
ATOM 2692 N N . ALA A 1 171 ? -9.976 -10.777 -44.731 1.000 28.880 171 ALA A N 1
ATOM 2693 C CA . ALA A 1 171 ? -10.675 -9.803 -43.903 1.000 30.080 171 ALA A CA 1
ATOM 2694 C C . ALA A 1 171 ? -11.291 -10.554 -42.738 1.000 28.910 171 ALA A C 1
ATOM 2695 O O . ALA A 1 171 ? -12.080 -11.485 -42.941 1.000 30.740 171 ALA A O 1
ATOM 2702 N N . PHE A 1 172 ? -10.914 -10.153 -41.533 1.000 29.890 172 PHE A N 1
ATOM 2703 C CA . PHE A 1 172 ? -11.351 -10.789 -40.308 1.000 22.620 172 PHE A CA 1
ATOM 2704 C C . PHE A 1 172 ? -12.211 -9.813 -39.517 1.000 26.820 172 PHE A C 1
ATOM 2705 O O . PHE A 1 172 ? -11.880 -8.626 -39.406 1.000 27.480 172 PHE A O 1
ATOM 2722 N N . LEU A 1 173 ? -13.313 -10.318 -38.972 1.000 26.140 173 LEU A N 1
ATOM 2723 C CA . LEU A 1 173 ? -14.211 -9.513 -38.160 1.000 25.830 173 LEU A CA 1
ATOM 2724 C C . LEU A 1 173 ? -14.505 -10.232 -36.854 1.000 24.520 173 LEU A C 1
ATOM 2725 O O . LEU A 1 173 ? -14.820 -11.425 -36.848 1.000 26.500 173 LEU A O 1
ATOM 2741 N N . ASP A 1 174 ? -14.412 -9.498 -35.753 1.000 28.630 174 ASP A N 1
ATOM 2742 C CA . ASP A 1 174 ? -14.619 -10.026 -34.410 1.000 28.650 174 ASP A CA 1
ATOM 2743 C C . ASP A 1 174 ? -15.954 -9.501 -33.894 1.000 25.990 174 ASP A C 1
ATOM 2744 O O . ASP A 1 174 ? -16.148 -8.282 -33.775 1.000 26.650 174 ASP A O 1
ATOM 2753 N N . ILE A 1 175 ? -16.861 -10.405 -33.564 1.000 30.070 175 ILE A N 1
ATOM 2754 C CA . ILE A 1 175 ? -18.195 -9.999 -33.144 1.000 29.460 175 ILE A CA 1
ATOM 2755 C C . ILE A 1 175 ? -18.208 -9.783 -31.638 1.000 28.550 175 ILE A C 1
ATOM 2756 O O . ILE A 1 175 ? -17.977 -10.718 -30.860 1.000 27.170 175 ILE A O 1
ATOM 2772 N N . GLY A 1 176 ? -18.497 -8.550 -31.231 1.000 28.120 176 GLY A N 1
ATOM 2773 C CA . GLY A 1 176 ? -18.738 -8.278 -29.829 1.000 36.970 176 GLY A CA 1
ATOM 2774 C C . GLY A 1 176 ? -17.484 -8.274 -28.990 1.000 38.690 176 GLY A C 1
ATOM 2775 O O . GLY A 1 176 ? -17.549 -8.589 -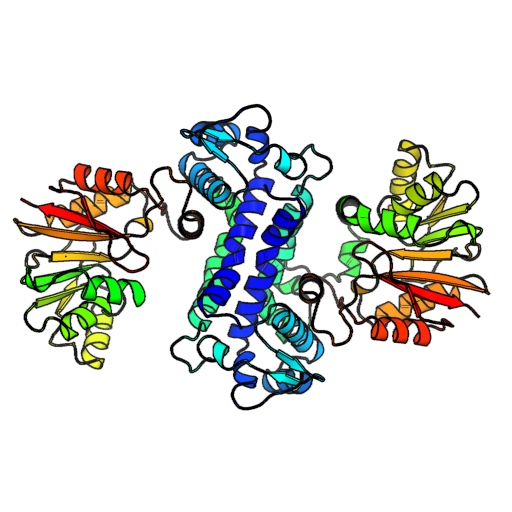27.796 1.000 41.550 176 GLY A O 1
ATOM 2779 N N . SER A 1 177 ? -16.335 -7.971 -29.606 1.000 39.500 177 SER A N 1
ATOM 2780 C CA . SER A 1 177 ? -15.090 -7.677 -28.900 1.000 40.390 177 SER A CA 1
ATOM 2781 C C . SER A 1 177 ? -15.357 -6.752 -27.721 1.000 46.090 177 SER A C 1
ATOM 2782 O O . SER A 1 177 ? -16.053 -5.741 -27.850 1.000 44.640 177 SER A O 1
ATOM 2790 N N . GLY A 1 178 ? -14.792 -7.087 -26.574 1.000 50.580 178 GLY A N 1
ATOM 2791 C CA . GLY A 1 178 ? -14.815 -6.104 -25.519 1.000 44.300 178 GLY A CA 1
ATOM 2792 C C . GLY A 1 178 ? -14.023 -4.879 -25.931 1.000 44.170 178 GLY A C 1
ATOM 2793 O O . GLY A 1 178 ? -14.575 -3.787 -26.120 1.000 39.850 178 GLY A O 1
ATOM 2797 N N . ILE A 1 179 ? -12.716 -5.058 -26.091 1.000 41.720 179 ILE A N 1
ATOM 2798 C CA . ILE A 1 179 ? -11.816 -3.917 -26.113 1.000 41.210 179 ILE A CA 1
ATOM 2799 C C . ILE A 1 179 ? -10.863 -3.976 -27.301 1.000 37.530 179 ILE A C 1
ATOM 2800 O O . ILE A 1 179 ? -9.934 -3.167 -27.392 1.000 39.870 179 ILE A O 1
ATOM 2816 N N . GLY A 1 180 ? -11.074 -4.921 -28.216 1.000 38.130 180 GLY A N 1
ATOM 2817 C CA . GLY A 1 180 ? -10.266 -4.953 -29.427 1.000 36.110 180 GLY A CA 1
ATOM 2818 C C . GLY A 1 180 ? -8.934 -5.665 -29.320 1.000 31.580 180 GLY A C 1
ATOM 2819 O O . GLY A 1 180 ? -8.153 -5.617 -30.279 1.000 25.660 180 GLY A O 1
ATOM 2823 N N . SER A 1 181 ? -8.696 -6.384 -28.215 1.000 25.680 181 SER A N 1
ATOM 2824 C CA . SER A 1 181 ? -7.403 -6.997 -27.938 1.000 27.830 181 SER A CA 1
ATOM 2825 C C . SER A 1 181 ? -7.017 -8.034 -28.979 1.000 29.960 181 SER A C 1
ATOM 2826 O O . SER A 1 181 ? -5.838 -8.147 -29.350 1.000 25.320 181 SER A O 1
ATOM 2834 N N . LEU A 1 182 ? -7.984 -8.829 -29.440 1.000 26.410 182 LEU A N 1
ATOM 2835 C CA . LEU A 1 182 ? -7.646 -9.881 -30.389 1.000 26.980 182 LEU A CA 1
ATOM 2836 C C . LEU A 1 182 ? -7.315 -9.308 -31.759 1.000 28.820 182 LEU A C 1
ATOM 2837 O O . LEU A 1 182 ? -6.240 -9.632 -32.292 1.000 24.490 182 LEU A O 1
ATOM 2853 N N . PRO A 1 183 ? -8.144 -8.456 -32.379 1.000 26.610 183 PRO A N 1
ATOM 2854 C CA . PRO A 1 183 ? -7.733 -7.915 -33.686 1.000 26.380 183 PRO A CA 1
ATOM 2855 C C . PRO A 1 183 ? -6.499 -7.030 -33.608 1.000 26.080 183 PRO A C 1
ATOM 2856 O O . PRO A 1 183 ? -5.772 -6.926 -34.601 1.000 23.010 183 PRO A O 1
ATOM 2867 N N . MET A 1 184 ? -6.217 -6.404 -32.461 1.000 23.430 184 MET A N 1
ATOM 2868 C CA . MET A 1 184 ? -4.930 -5.727 -32.307 1.000 24.710 184 MET A CA 1
ATOM 2869 C C . MET A 1 184 ? -3.771 -6.719 -32.401 1.000 24.600 184 MET A C 1
ATOM 2870 O O . MET A 1 184 ? -2.789 -6.478 -33.115 1.000 27.990 184 MET A O 1
ATOM 2884 N N . ALA A 1 185 ? -3.870 -7.853 -31.697 1.000 24.780 185 ALA A N 1
ATOM 2885 C CA . ALA A 1 185 ? -2.792 -8.835 -31.745 1.000 27.870 185 ALA A CA 1
ATOM 2886 C C . ALA A 1 185 ? -2.632 -9.402 -33.151 1.000 30.420 185 ALA A C 1
ATOM 2887 O O . ALA A 1 185 ? -1.506 -9.663 -33.601 1.000 23.750 185 ALA A O 1
ATOM 2894 N N . ILE A 1 186 ? -3.750 -9.573 -33.868 1.000 26.000 186 ILE A N 1
ATOM 2895 C CA . ILE A 1 186 ? -3.685 -10.030 -35.252 1.000 28.250 186 ILE A CA 1
ATOM 2896 C C . ILE A 1 186 ? -2.950 -9.007 -36.106 1.000 28.830 186 ILE A C 1
ATOM 2897 O O . ILE A 1 186 ? -1.998 -9.346 -36.816 1.000 30.180 186 ILE A O 1
ATOM 2913 N N . ALA A 1 187 ? -3.355 -7.731 -36.014 1.000 23.590 187 ALA A N 1
ATOM 2914 C CA . ALA A 1 187 ? -2.684 -6.654 -36.748 1.000 23.240 187 ALA A CA 1
ATOM 2915 C C . ALA A 1 187 ? -1.191 -6.617 -36.471 1.000 30.550 187 ALA A C 1
ATOM 2916 O O . ALA A 1 187 ? -0.392 -6.300 -37.366 1.000 29.680 187 ALA A O 1
ATOM 2923 N N . ASP A 1 188 ? -0.799 -6.878 -35.221 1.000 25.620 188 ASP A N 1
ATOM 2924 C CA . ASP A 1 188 ? 0.612 -6.785 -34.863 1.000 28.090 188 ASP A CA 1
ATOM 2925 C C . ASP A 1 188 ? 1.446 -7.873 -35.534 1.000 29.390 188 ASP A C 1
ATOM 2926 O O . ASP A 1 188 ? 2.658 -7.689 -35.716 1.000 32.760 188 ASP A O 1
ATOM 2935 N N . ALA A 1 189 ? 0.820 -8.991 -35.912 1.000 27.680 189 ALA A N 1
ATOM 2936 C CA . ALA A 1 189 ? 1.506 -10.148 -36.471 1.000 34.260 189 ALA A CA 1
ATOM 2937 C C . ALA A 1 189 ? 1.168 -10.412 -37.934 1.000 35.680 189 ALA A C 1
ATOM 2938 O O . ALA A 1 189 ? 1.868 -11.202 -38.578 1.000 29.050 189 ALA A O 1
ATOM 2945 N N . TYR A 1 190 ? 0.127 -9.774 -38.472 1.000 29.660 190 TYR A N 1
ATOM 2946 C CA . TYR A 1 190 ? -0.359 -10.050 -39.825 1.000 32.220 190 TYR A CA 1
ATOM 2947 C C . TYR A 1 190 ? -0.688 -8.735 -40.513 1.000 33.800 190 TYR A C 1
ATOM 2948 O O . TYR A 1 190 ? -1.821 -8.245 -40.435 1.000 34.690 190 TYR A O 1
ATOM 2966 N N . PRO A 1 191 ? 0.278 -8.146 -41.229 1.000 36.440 191 PRO A N 1
ATOM 2967 C CA . PRO A 1 191 ? 0.111 -6.754 -41.683 1.000 33.710 191 PRO A CA 1
ATOM 2968 C C . PRO A 1 191 ? -0.856 -6.574 -42.839 1.000 32.040 191 PRO A C 1
ATOM 2969 O O . PRO A 1 191 ? -1.276 -5.441 -43.092 1.000 38.470 191 PRO A O 1
ATOM 2980 N N . GLY A 1 192 ? -1.207 -7.622 -43.563 1.000 29.270 192 GLY A N 1
ATOM 2981 C CA . GLY A 1 192 ? -2.004 -7.439 -44.755 1.000 34.320 192 GLY A CA 1
ATOM 2982 C C . GLY A 1 192 ? -3.474 -7.780 -44.654 1.000 35.980 192 GLY A C 1
ATOM 2983 O O . GLY A 1 192 ? -4.199 -7.605 -45.639 1.000 34.970 192 GLY A O 1
ATOM 2987 N N . ILE A 1 193 ? -3.951 -8.256 -43.502 1.000 32.590 193 ILE A N 1
ATOM 2988 C CA . ILE A 1 193 ? -5.329 -8.718 -43.388 1.000 32.670 193 ILE A CA 1
ATOM 2989 C C . ILE A 1 193 ? -6.217 -7.562 -42.938 1.000 33.990 193 ILE A C 1
ATOM 2990 O O . ILE A 1 193 ? -5.839 -6.777 -42.060 1.000 31.410 193 ILE A O 1
ATOM 3006 N N . ALA A 1 194 ? -7.388 -7.433 -43.569 1.000 28.320 194 ALA A N 1
ATOM 3007 C CA . ALA A 1 194 ? -8.341 -6.411 -43.164 1.000 29.720 194 ALA A CA 1
ATOM 3008 C C . ALA A 1 194 ? -9.023 -6.818 -41.856 1.000 26.070 194 ALA A C 1
ATOM 3009 O O . ALA A 1 194 ? -9.221 -8.003 -41.571 1.000 24.670 194 ALA A O 1
ATOM 3016 N N . LEU A 1 195 ? -9.373 -5.825 -41.050 1.000 26.550 195 LEU A N 1
ATOM 3017 C CA . LEU A 1 195 ? -9.770 -6.095 -39.676 1.000 24.410 195 LEU A CA 1
ATOM 3018 C C . LEU A 1 195 ? -10.931 -5.207 -39.259 1.000 27.730 195 LEU A C 1
ATOM 3019 O O . LEU A 1 195 ? -10.961 -4.012 -39.566 1.000 26.140 195 LEU A O 1
ATOM 3035 N N . ALA A 1 196 ? -11.848 -5.791 -38.496 1.000 24.990 196 ALA A N 1
ATOM 3036 C CA . ALA A 1 196 ? -13.049 -5.082 -38.087 1.000 28.960 196 ALA A CA 1
ATOM 3037 C C . ALA A 1 196 ? -13.583 -5.691 -36.801 1.000 24.110 196 ALA A C 1
ATOM 3038 O O . ALA A 1 196 ? -13.351 -6.863 -36.499 1.000 25.190 196 ALA A O 1
ATOM 3045 N N . ILE A 1 197 ? -14.314 -4.882 -36.051 1.000 28.020 197 ILE A N 1
ATOM 3046 C CA . ILE A 1 197 ? -15.085 -5.367 -34.923 1.000 26.690 197 ILE A CA 1
ATOM 3047 C C . ILE A 1 197 ? -16.531 -4.936 -35.124 1.000 25.540 197 ILE A C 1
ATOM 3048 O O . ILE A 1 197 ? -16.787 -3.790 -35.502 1.000 28.660 197 ILE A O 1
ATOM 3064 N N . CYS A 1 198 ? -17.465 -5.843 -34.867 1.000 27.400 198 CYS A N 1
ATOM 3065 C CA . CYS A 1 198 ? -18.895 -5.531 -34.888 1.000 27.450 198 CYS A CA 1
ATOM 3066 C C . CYS A 1 198 ? -19.396 -5.325 -33.459 1.000 25.590 198 CYS A C 1
ATOM 3067 O O . CYS A 1 198 ? -19.290 -6.236 -32.634 1.000 30.240 198 CYS A O 1
ATOM 3075 N N . GLU A 1 199 ? -19.920 -4.126 -33.167 1.000 27.570 199 GLU A N 1
ATOM 3076 C CA . GLU A 1 199 ? -20.414 -3.791 -31.834 1.000 29.750 199 GLU A CA 1
ATOM 3077 C C . GLU A 1 199 ? -21.857 -3.319 -31.920 1.000 32.130 199 GLU A C 1
ATOM 3078 O O . GLU A 1 199 ? -22.282 -2.786 -32.947 1.000 31.210 199 GLU A O 1
ATOM 3090 N N . LEU A 1 200 ? -22.592 -3.504 -30.825 1.000 32.410 200 LEU A N 1
ATOM 3091 C CA . LEU A 1 200 ? -23.902 -2.887 -30.690 1.000 39.280 200 LEU A CA 1
ATOM 3092 C C . LEU A 1 200 ? -23.780 -1.382 -30.907 1.000 38.640 200 LEU A C 1
ATOM 3093 O O . LEU A 1 200 ? -22.786 -0.780 -30.486 1.000 34.670 200 LEU A O 1
ATOM 3109 N N . PRO A 1 201 ? -24.757 -0.747 -31.554 1.000 41.260 201 PRO A N 1
ATOM 3110 C CA . PRO A 1 201 ? -24.675 0.708 -31.777 1.000 42.490 201 PRO A CA 1
ATOM 3111 C C . PRO A 1 201 ? -24.386 1.524 -30.523 1.000 42.050 201 PRO A C 1
ATOM 3112 O O . PRO A 1 201 ? -23.795 2.605 -30.629 1.000 44.860 201 PRO A O 1
ATOM 3123 N N . GLN A 1 202 ? -24.753 1.032 -29.338 1.000 43.410 202 GLN A N 1
ATOM 3124 C CA . GLN A 1 202 ? -24.439 1.760 -28.108 1.000 45.360 202 GLN A CA 1
ATOM 3125 C C . GLN A 1 202 ? -22.961 1.655 -27.750 1.000 43.340 202 GLN A C 1
ATOM 3126 O O . GLN A 1 202 ? -22.355 2.646 -27.327 1.000 48.710 202 GLN A O 1
ATOM 3140 N N . ALA A 1 203 ? -22.366 0.465 -27.895 1.000 41.340 203 ALA A N 1
ATOM 3141 C CA . ALA A 1 203 ? -20.980 0.238 -27.488 1.000 39.810 203 ALA A CA 1
ATOM 3142 C C . ALA A 1 203 ? -19.946 0.703 -28.509 1.000 42.380 203 ALA A C 1
ATOM 3143 O O . ALA A 1 203 ? -18.743 0.645 -28.211 1.000 41.030 203 ALA A O 1
ATOM 3150 N N . SER A 1 204 ? -20.368 1.161 -29.693 1.000 40.260 204 SER A N 1
ATOM 3151 C CA . SER A 1 204 ? -19.427 1.268 -30.806 1.000 45.360 204 SER A CA 1
ATOM 3152 C C . SER A 1 204 ? -18.530 2.499 -30.682 1.000 46.660 204 SER A C 1
ATOM 3153 O O . SER A 1 204 ? -17.307 2.395 -30.830 1.000 38.760 204 SER A O 1
ATOM 3161 N N . ALA A 1 205 ? -19.112 3.668 -30.390 1.000 45.210 205 ALA A N 1
ATOM 3162 C CA . ALA A 1 205 ? -18.308 4.886 -30.282 1.000 45.080 205 ALA A CA 1
ATOM 3163 C C . ALA A 1 205 ? -17.236 4.762 -29.199 1.000 46.840 205 ALA A C 1
ATOM 3164 O O . ALA A 1 205 ? -16.114 5.259 -29.369 1.000 42.330 205 ALA A O 1
ATOM 3171 N N . PHE A 1 206 ? -17.558 4.095 -28.086 1.000 47.480 206 PHE A N 1
ATOM 3172 C CA . PHE A 1 206 ? -16.592 3.926 -27.001 1.000 43.090 206 PHE A CA 1
ATOM 3173 C C . PHE A 1 206 ? -15.403 3.081 -27.454 1.000 44.950 206 PHE A C 1
ATOM 3174 O O . PHE A 1 206 ? -14.239 3.439 -27.225 1.000 39.710 206 PHE A O 1
ATOM 3191 N N . LEU A 1 207 ? -15.682 1.952 -28.107 1.000 44.250 207 LEU A N 1
ATOM 3192 C CA . LEU A 1 207 ? -14.613 1.113 -28.633 1.000 42.700 207 LEU A CA 1
ATOM 3193 C C . LEU A 1 207 ? -13.812 1.851 -29.703 1.000 39.770 207 LEU A C 1
ATOM 3194 O O . LEU A 1 207 ? -12.577 1.740 -29.757 1.000 34.460 207 LEU A O 1
ATOM 3210 N N . ARG A 1 208 ? -14.496 2.619 -30.553 1.000 36.250 208 ARG A N 1
ATOM 3211 C CA . ARG A 1 208 ? -13.795 3.432 -31.537 1.000 40.660 208 ARG A CA 1
ATOM 3212 C C . ARG A 1 208 ? -12.819 4.381 -30.854 1.000 42.200 208 ARG A C 1
ATOM 3213 O O . ARG A 1 208 ? -11.675 4.544 -31.304 1.000 35.930 208 ARG A O 1
ATOM 3234 N N . ASP A 1 209 ? -13.250 4.996 -29.751 1.000 39.350 209 ASP A N 1
ATOM 3235 C CA . ASP A 1 209 ? -12.383 5.901 -29.010 1.000 38.420 209 ASP A CA 1
ATOM 3236 C C . ASP A 1 209 ? -11.194 5.159 -28.416 1.000 38.410 209 ASP A C 1
ATOM 3237 O O . ASP A 1 209 ? -10.060 5.650 -28.474 1.000 35.800 209 ASP A O 1
ATOM 3246 N N . LYS A 1 210 ? -11.428 3.965 -27.860 1.000 36.840 210 LYS A N 1
ATOM 3247 C CA . LYS A 1 210 ? -10.333 3.199 -27.271 1.000 35.490 210 LYS A CA 1
ATOM 3248 C C . LYS A 1 210 ? -9.335 2.756 -28.334 1.000 36.050 210 LYS A C 1
ATOM 3249 O O . LYS A 1 210 ? -8.112 2.832 -28.120 1.000 29.480 210 LYS A O 1
ATOM 3268 N N . LEU A 1 211 ? -9.841 2.270 -29.476 1.000 26.810 211 LEU A N 1
ATOM 3269 C CA . LEU A 1 211 ? -8.962 1.872 -30.573 1.000 35.940 211 LEU A CA 1
ATOM 3270 C C . LEU A 1 211 ? -8.146 3.051 -31.072 1.000 32.340 211 LEU A C 1
ATOM 3271 O O . LEU A 1 211 ? -6.954 2.908 -31.374 1.000 30.080 211 LEU A O 1
ATOM 3287 N N . THR A 1 212 ? -8.776 4.224 -31.175 1.000 32.390 212 THR A N 1
ATOM 3288 C CA . THR A 1 212 ? -8.063 5.399 -31.661 1.000 32.540 212 THR A CA 1
ATOM 3289 C C . THR A 1 212 ? -6.966 5.818 -30.691 1.000 31.800 212 THR A C 1
ATOM 3290 O O . THR A 1 212 ? -5.859 6.177 -31.114 1.000 32.580 212 THR A O 1
ATOM 3301 N N . LEU A 1 213 ? -7.244 5.756 -29.388 1.000 31.240 213 LEU A N 1
ATOM 3302 C CA . LEU A 1 213 ? -6.245 6.167 -28.411 1.000 31.940 213 LEU A CA 1
ATOM 3303 C C . LEU A 1 213 ? -5.015 5.278 -28.473 1.000 36.480 213 LEU A C 1
ATOM 3304 O O . LEU A 1 213 ? -3.895 5.764 -28.280 1.000 33.700 213 LEU A O 1
ATOM 3320 N N . GLN A 1 214 ? -5.199 3.984 -28.754 1.000 33.060 214 GLN A N 1
ATOM 3321 C CA . GLN A 1 214 ? -4.082 3.053 -28.829 1.000 31.890 214 GLN A CA 1
ATOM 3322 C C . GLN A 1 214 ? -3.358 3.103 -30.173 1.000 31.980 214 GLN A C 1
ATOM 3323 O O . GLN A 1 214 ? -2.291 2.484 -30.309 1.000 26.110 214 GLN A O 1
ATOM 3337 N N . GLY A 1 215 ? -3.902 3.831 -31.149 1.000 27.710 215 GLY A N 1
ATOM 3338 C CA . GLY A 1 215 ? -3.276 3.999 -32.445 1.000 29.380 215 GLY A CA 1
ATOM 3339 C C . GLY A 1 215 ? -3.783 3.071 -33.529 1.000 32.200 215 GLY A C 1
ATOM 3340 O O . GLY A 1 215 ? -3.143 2.976 -34.581 1.000 28.060 215 GLY A O 1
ATOM 3344 N N . TYR A 1 216 ? -4.917 2.394 -33.311 1.000 26.130 216 TYR A N 1
ATOM 3345 C CA . TYR A 1 216 ? -5.427 1.369 -34.211 1.000 24.780 216 TYR A CA 1
ATOM 3346 C C . TYR A 1 216 ? -6.729 1.796 -34.885 1.000 29.650 216 TYR A C 1
ATOM 3347 O O . TYR A 1 216 ? -7.413 0.957 -35.480 1.000 28.140 216 TYR A O 1
ATOM 3365 N N . GLY A 1 217 ? -7.084 3.079 -34.801 1.000 30.790 217 GLY A N 1
ATOM 3366 C CA . GLY A 1 217 ? -8.371 3.533 -35.314 1.000 33.770 217 GLY A CA 1
ATOM 3367 C C . GLY A 1 217 ? -8.503 3.435 -36.823 1.000 33.650 217 GLY A C 1
ATOM 3368 O O . GLY A 1 217 ? -9.617 3.308 -37.348 1.000 33.440 217 GLY A O 1
ATOM 3372 N N . GLU A 1 218 ? -7.388 3.517 -37.549 1.000 31.290 218 GLU A N 1
ATOM 3373 C CA . GLU A 1 218 ? -7.451 3.303 -38.990 1.000 34.180 218 GLU A CA 1
ATOM 3374 C C . GLU A 1 218 ? -7.215 1.854 -39.374 1.000 34.170 218 GLU A C 1
ATOM 3375 O O . GLU A 1 218 ? -7.668 1.423 -40.441 1.000 36.160 218 GLU A O 1
ATOM 3387 N N . ARG A 1 219 ? -6.533 1.093 -38.524 1.000 25.620 219 ARG A N 1
ATOM 3388 C CA . ARG A 1 219 ? -6.211 -0.295 -38.827 1.000 28.900 219 ARG A CA 1
ATOM 3389 C C . ARG A 1 219 ? -7.405 -1.229 -38.632 1.000 30.800 219 ARG A C 1
ATOM 3390 O O . ARG A 1 219 ? -7.512 -2.250 -39.326 1.000 29.930 219 ARG A O 1
ATOM 3411 N N . ILE A 1 220 ? -8.295 -0.909 -37.693 1.000 27.980 220 ILE A N 1
ATOM 3412 C CA . ILE A 1 220 ? -9.386 -1.792 -37.284 1.000 26.630 220 ILE A CA 1
ATOM 3413 C C . ILE A 1 220 ? -10.692 -1.004 -37.341 1.000 28.210 220 ILE A C 1
ATOM 3414 O O . ILE A 1 220 ? -10.873 -0.038 -36.590 1.000 27.560 220 ILE A O 1
ATOM 3430 N N . ASP A 1 221 ? -11.594 -1.404 -38.231 1.000 25.570 221 ASP A N 1
ATOM 3431 C CA . ASP A 1 221 ? -12.877 -0.719 -38.331 1.000 27.370 221 ASP A CA 1
ATOM 3432 C C . ASP A 1 221 ? -13.845 -1.213 -37.263 1.000 29.960 221 ASP A C 1
ATOM 3433 O O . ASP A 1 221 ? -13.813 -2.374 -36.844 1.000 26.300 221 ASP A O 1
ATOM 3442 N N . VAL A 1 222 ? -14.722 -0.316 -36.829 1.000 31.340 222 VAL A N 1
ATOM 3443 C CA . VAL A 1 222 ? -15.837 -0.666 -35.962 1.000 32.650 222 VAL A CA 1
ATOM 3444 C C . VAL A 1 222 ? -17.100 -0.521 -36.789 1.000 33.300 222 VAL A C 1
ATOM 3445 O O . VAL A 1 222 ? -17.394 0.569 -37.294 1.000 31.920 222 VAL A O 1
ATOM 3458 N N . VAL A 1 223 ? -17.820 -1.620 -36.963 1.000 29.530 223 VAL A N 1
ATOM 3459 C CA . VAL A 1 223 ? -19.118 -1.583 -37.614 1.000 27.490 223 VAL A CA 1
ATOM 3460 C C . VAL A 1 223 ? -20.188 -1.900 -36.583 1.000 31.420 223 VAL A C 1
ATOM 3461 O O . VAL A 1 223 ? -19.938 -2.522 -35.548 1.000 28.640 223 VAL A O 1
ATOM 3474 N N . GLU A 1 224 ? -21.404 -1.478 -36.882 1.000 33.880 224 GLU A N 1
ATOM 3475 C CA . GLU A 1 224 ? -22.489 -1.630 -35.934 1.000 33.490 224 GLU A CA 1
ATOM 3476 C C . GLU A 1 224 ? -23.417 -2.747 -36.377 1.000 32.440 224 GLU A C 1
ATOM 3477 O O . GLU A 1 224 ? -23.606 -2.996 -37.572 1.000 30.930 224 GLU A O 1
ATOM 3489 N N . GLY A 1 225 ? -23.957 -3.452 -35.396 1.000 34.500 225 GLY A N 1
ATOM 3490 C CA . GLY A 1 225 ? -24.779 -4.607 -35.682 1.000 35.750 225 GLY A CA 1
ATOM 3491 C C . GLY A 1 225 ? -25.267 -5.243 -34.401 1.000 33.950 225 GLY A C 1
ATOM 3492 O O . GLY A 1 225 ? -24.990 -4.768 -33.292 1.000 35.820 225 GLY A O 1
ATOM 3496 N N . ASP A 1 226 ? -25.972 -6.358 -34.577 1.000 31.200 226 ASP A N 1
ATOM 3497 C CA . ASP A 1 226 ? -26.688 -7.021 -33.490 1.000 33.120 226 ASP A CA 1
ATOM 3498 C C . ASP A 1 226 ? -26.782 -8.498 -33.844 1.000 32.050 226 ASP A C 1
ATOM 3499 O O . ASP A 1 226 ? -27.488 -8.858 -34.791 1.000 32.290 226 ASP A O 1
ATOM 3508 N N . VAL A 1 227 ? -26.101 -9.353 -33.077 1.000 26.190 227 VAL A N 1
ATOM 3509 C CA . VAL A 1 227 ? -26.209 -10.787 -33.328 1.000 29.340 227 VAL A CA 1
ATOM 3510 C C . VAL A 1 227 ? -27.593 -11.317 -32.994 1.000 30.770 227 VAL A C 1
ATOM 3511 O O . VAL A 1 227 ? -28.006 -12.346 -33.538 1.000 32.470 227 VAL A O 1
ATOM 3524 N N . ILE A 1 228 ? -28.308 -10.681 -32.063 1.000 34.080 228 ILE A N 1
ATOM 3525 C CA . ILE A 1 228 ? -29.620 -11.201 -31.675 1.000 33.800 228 ILE A CA 1
ATOM 3526 C C . ILE A 1 228 ? -30.642 -10.943 -32.774 1.000 31.480 228 ILE A C 1
ATOM 3527 O O . ILE A 1 228 ? -31.267 -11.872 -33.295 1.000 33.430 228 ILE A O 1
ATOM 3543 N N . SER A 1 229 ? -30.829 -9.677 -33.146 1.000 33.050 229 SER A N 1
ATOM 3544 C CA . SER A 1 229 ? -31.753 -9.400 -34.236 1.000 36.690 229 SER A CA 1
ATOM 3545 C C . SER A 1 229 ? -31.207 -9.883 -35.568 1.000 35.390 229 SER A C 1
ATOM 3546 O O . SER A 1 229 ? -31.977 -10.009 -36.524 1.000 36.550 229 SER A O 1
ATOM 3554 N N . GLY A 1 230 ? -29.903 -10.149 -35.657 1.000 35.090 230 GLY A N 1
ATOM 3555 C CA . GLY A 1 230 ? -29.327 -10.659 -36.884 1.000 29.300 230 GLY A CA 1
ATOM 3556 C C . GLY A 1 230 ? -28.932 -9.599 -37.877 1.000 35.120 230 GLY A C 1
ATOM 3557 O O . GLY A 1 230 ? -28.559 -9.933 -39.005 1.000 35.510 230 GLY A O 1
ATOM 3561 N N . ASP A 1 231 ? -29.003 -8.332 -37.492 1.000 34.020 231 ASP A N 1
ATOM 3562 C CA . ASP A 1 231 ? -28.561 -7.213 -38.307 1.000 28.960 231 ASP A CA 1
ATOM 3563 C C . ASP A 1 231 ? -27.030 -7.176 -38.255 1.000 32.570 231 ASP A C 1
ATOM 3564 O O . ASP A 1 231 ? -26.427 -6.549 -37.385 1.000 30.720 231 ASP A O 1
ATOM 3573 N N . LEU A 1 232 ? -26.397 -7.857 -39.208 1.000 29.240 232 LEU A N 1
ATOM 3574 C CA . LEU A 1 232 ? -24.956 -8.111 -39.190 1.000 34.170 232 LEU A CA 1
ATOM 3575 C C . LEU A 1 232 ? -24.351 -7.720 -40.529 1.000 30.240 232 LEU A C 1
ATOM 3576 O O . LEU A 1 232 ? -24.361 -8.528 -41.477 1.000 32.560 232 LEU A O 1
ATOM 3592 N N . PRO A 1 233 ? -23.820 -6.510 -40.657 1.000 31.000 233 PRO A N 1
ATOM 3593 C CA . PRO A 1 233 ? -23.163 -6.118 -41.917 1.000 31.510 233 PRO A CA 1
ATOM 3594 C C . PRO A 1 233 ? -21.765 -6.716 -41.996 1.000 34.280 233 PRO A C 1
ATOM 3595 O O . PRO A 1 233 ? -20.745 -6.033 -41.914 1.000 36.400 233 PRO A O 1
ATOM 3606 N N . ILE A 1 234 ? -21.718 -8.035 -42.131 1.000 31.820 234 ILE A N 1
ATOM 3607 C CA . ILE A 1 234 ? -20.478 -8.785 -42.010 1.000 34.910 234 ILE A CA 1
ATOM 3608 C C . ILE A 1 234 ? -20.158 -9.549 -43.295 1.000 34.610 234 ILE A C 1
ATOM 3609 O O . ILE A 1 234 ? -19.314 -10.436 -43.292 1.000 36.190 234 ILE A O 1
ATOM 3625 N N . GLY A 1 235 ? -20.808 -9.184 -44.405 1.000 33.230 235 GLY A N 1
ATOM 3626 C CA . GLY A 1 235 ? -20.665 -9.922 -45.656 1.000 31.810 235 GLY A CA 1
ATOM 3627 C C . GLY A 1 235 ? -19.302 -9.806 -46.318 1.000 35.720 235 GLY A C 1
ATOM 3628 O O . GLY A 1 235 ? -18.919 -10.695 -47.091 1.000 34.030 235 GLY A O 1
ATOM 3632 N N . GLY A 1 236 ? -18.558 -8.748 -46.037 1.000 31.470 236 GLY A N 1
ATOM 3633 C CA . GLY A 1 236 ? -17.256 -8.624 -46.661 1.000 35.270 236 GLY A CA 1
ATOM 3634 C C . GLY A 1 236 ? -16.121 -9.259 -45.878 1.000 33.270 236 GLY A C 1
ATOM 3635 O O . GLY A 1 236 ? -14.967 -8.883 -46.076 1.000 34.780 236 GLY A O 1
ATOM 3639 N N . TYR A 1 237 ? -16.408 -10.201 -44.979 1.000 32.610 237 TYR A N 1
ATOM 3640 C CA . TYR A 1 237 ? -15.377 -10.748 -44.097 1.000 31.650 237 TYR A CA 1
ATOM 3641 C C . TYR A 1 237 ? -15.370 -12.261 -44.209 1.000 27.060 237 TYR A C 1
ATOM 3642 O O . TYR A 1 237 ? -16.332 -12.920 -43.802 1.000 28.200 237 TYR A O 1
ATOM 3660 N N . ASP A 1 238 ? -14.276 -12.809 -44.755 1.000 26.490 238 ASP A N 1
ATOM 3661 C CA . ASP A 1 238 ? -14.178 -14.248 -44.978 1.000 25.580 238 ASP A CA 1
ATOM 3662 C C . ASP A 1 238 ? -13.793 -15.031 -43.723 1.000 28.540 238 ASP A C 1
ATOM 3663 O O . ASP A 1 238 ? -13.839 -16.266 -43.755 1.000 26.330 238 ASP A O 1
ATOM 3672 N N . LEU A 1 239 ? -13.455 -14.354 -42.620 1.000 26.920 239 LEU A N 1
ATOM 3673 C CA . LEU A 1 239 ? -13.294 -14.990 -41.314 1.000 25.580 239 LEU A CA 1
ATOM 3674 C C . LEU A 1 239 ? -14.054 -14.178 -40.270 1.000 26.310 239 LEU A C 1
ATOM 3675 O O . LEU A 1 239 ? -13.833 -12.967 -40.139 1.000 24.430 239 LEU A O 1
ATOM 3691 N N . ILE A 1 240 ? -14.957 -14.844 -39.541 1.000 24.910 240 ILE A N 1
ATOM 3692 C CA . ILE A 1 240 ? -15.762 -14.216 -38.498 1.000 26.080 240 ILE A CA 1
ATOM 3693 C C . ILE A 1 240 ? -15.555 -14.983 -37.204 1.000 25.820 240 ILE A C 1
ATOM 3694 O O . ILE A 1 240 ? -15.579 -16.221 -37.194 1.000 26.930 240 ILE A O 1
ATOM 3710 N N . HIS A 1 241 ? -15.395 -14.251 -36.102 1.000 22.670 241 HIS A N 1
ATOM 3711 C CA . HIS A 1 241 ? -15.110 -14.859 -34.813 1.000 24.440 241 HIS A CA 1
ATOM 3712 C C . HIS A 1 241 ? -16.062 -14.311 -33.767 1.000 24.440 241 HIS A C 1
ATOM 3713 O O . HIS A 1 241 ? -16.354 -13.111 -33.744 1.000 23.890 241 HIS A O 1
ATOM 3728 N N . LEU A 1 242 ? -16.531 -15.201 -32.902 1.000 23.730 242 LEU A N 1
ATOM 3729 C CA . LEU A 1 242 ? -17.414 -14.853 -31.794 1.000 24.300 242 LEU A CA 1
ATOM 3730 C C . LEU A 1 242 ? -16.731 -15.370 -30.538 1.000 25.810 242 LEU A C 1
ATOM 3731 O O . LEU A 1 242 ? -16.606 -16.587 -30.351 1.000 22.180 242 LEU A O 1
ATOM 3747 N N . GLY A 1 243 ? -16.268 -14.451 -29.696 1.000 22.190 243 GLY A N 1
ATOM 3748 C CA . GLY A 1 243 ? -15.447 -14.834 -28.562 1.000 26.840 243 GLY A CA 1
ATOM 3749 C C . GLY A 1 243 ? -16.200 -15.138 -27.279 1.000 24.270 243 GLY A C 1
ATOM 3750 O O . GLY A 1 243 ? -16.642 -14.216 -26.599 1.000 27.830 243 GLY A O 1
ATOM 3754 N N . TRP A 1 244 ? -16.377 -16.426 -26.968 1.000 24.290 244 TRP A N 1
ATOM 3755 C CA . TRP A 1 244 ? -16.843 -16.888 -25.656 1.000 24.160 244 TRP A CA 1
ATOM 3756 C C . TRP A 1 244 ? -18.200 -16.297 -25.274 1.000 28.800 244 TRP A C 1
ATOM 3757 O O . TRP A 1 244 ? -18.413 -15.871 -24.136 1.000 29.390 244 TRP A O 1
ATOM 3778 N N . MET A 1 245 ? -19.139 -16.298 -26.226 1.000 24.750 245 MET A N 1
ATOM 3779 C CA . MET A 1 245 ? -20.472 -15.741 -26.014 1.000 28.130 245 MET A CA 1
ATOM 3780 C C . MET A 1 245 ? -21.581 -16.782 -25.998 1.000 26.820 245 MET A C 1
ATOM 3781 O O . MET A 1 245 ? -22.618 -16.552 -25.375 1.000 26.600 245 MET A O 1
ATOM 3795 N N . LEU A 1 246 ? -21.396 -17.918 -26.668 1.000 26.020 246 LEU A N 1
ATOM 3796 C CA . LEU A 1 246 ? -22.498 -18.855 -26.827 1.000 20.070 246 LEU A CA 1
ATOM 3797 C C . LEU A 1 246 ? -22.986 -19.353 -25.475 1.000 27.950 246 LEU A C 1
ATOM 3798 O O . LEU A 1 246 ? -24.198 -19.433 -25.233 1.000 26.170 246 LEU A O 1
ATOM 3814 N N . HIS A 1 247 ? -22.057 -19.676 -24.574 1.000 24.930 247 HIS A N 1
ATOM 3815 C CA . HIS A 1 247 ? -22.440 -20.229 -23.281 1.000 26.100 247 HIS A CA 1
ATOM 3816 C C . HIS A 1 247 ? -23.188 -19.238 -22.402 1.000 25.960 247 HIS A C 1
ATOM 3817 O O . HIS A 1 247 ? -23.638 -19.627 -21.322 1.000 27.980 247 HIS A O 1
ATOM 3832 N N . ASP A 1 248 ? -23.321 -17.982 -22.814 1.000 26.100 248 ASP A N 1
ATOM 3833 C CA . ASP A 1 248 ? -24.135 -17.035 -22.069 1.000 27.330 248 ASP A CA 1
ATOM 3834 C C . ASP A 1 248 ? -25.625 -17.241 -22.307 1.000 32.740 248 ASP A C 1
ATOM 3835 O O . ASP A 1 248 ? -26.432 -16.676 -21.563 1.000 30.240 248 ASP A O 1
ATOM 3844 N N . TYR A 1 249 ? -25.999 -18.046 -23.305 1.000 27.870 249 TYR A N 1
ATOM 3845 C CA . TYR A 1 249 ? -27.377 -18.168 -23.758 1.000 30.830 249 TYR A CA 1
ATOM 3846 C C . TYR A 1 249 ? -27.825 -19.623 -23.774 1.000 30.760 249 TYR A C 1
ATOM 3847 O O . TYR A 1 249 ? -27.020 -20.554 -23.866 1.000 29.850 249 TYR A O 1
ATOM 3865 N N . ALA A 1 250 ? -29.139 -19.806 -23.686 1.000 31.140 250 ALA A N 1
ATOM 3866 C CA . ALA A 1 250 ? -29.706 -21.129 -23.854 1.000 33.380 250 ALA A CA 1
ATOM 3867 C C . ALA A 1 250 ? -29.371 -21.661 -25.248 1.000 29.340 250 ALA A C 1
ATOM 3868 O O . ALA A 1 250 ? -29.184 -20.885 -26.194 1.000 26.190 250 ALA A O 1
ATOM 3875 N N . PRO A 1 251 ? -29.284 -22.982 -25.393 1.000 29.950 251 PRO A N 1
ATOM 3876 C CA . PRO A 1 251 ? -29.010 -23.574 -26.717 1.000 32.680 251 PRO A CA 1
ATOM 3877 C C . PRO A 1 251 ? -29.908 -23.070 -27.835 1.000 35.170 251 PRO A C 1
ATOM 3878 O O . PRO A 1 251 ? -29.419 -22.835 -28.952 1.000 31.250 251 PRO A O 1
ATOM 3889 N N . GLU A 1 252 ? -31.212 -22.908 -27.568 1.000 31.150 252 GLU A N 1
ATOM 3890 C CA . GLU A 1 252 ? -32.123 -22.413 -28.595 1.000 32.530 252 GLU A CA 1
ATOM 3891 C C . GLU A 1 252 ? -31.737 -21.007 -29.038 1.000 29.110 252 GLU A C 1
ATOM 3892 O O . GLU A 1 252 ? -31.799 -20.684 -30.229 1.000 32.610 252 GLU A O 1
ATOM 3904 N N . THR A 1 253 ? -31.319 -20.159 -28.096 1.000 29.530 253 THR A N 1
ATOM 3905 C CA . THR A 1 253 ? -30.807 -18.843 -28.467 1.000 30.520 253 THR A CA 1
ATOM 3906 C C . THR A 1 253 ? -29.462 -18.957 -29.172 1.000 30.820 253 THR A C 1
ATOM 3907 O O . THR A 1 253 ? -29.165 -18.191 -30.103 1.000 27.490 253 THR A O 1
ATOM 3918 N N . GLN A 1 254 ? -28.623 -19.895 -28.734 1.000 28.860 254 GLN A N 1
ATOM 3919 C CA . GLN A 1 254 ? -27.369 -20.121 -29.443 1.000 29.920 254 GLN A CA 1
ATOM 3920 C C . GLN A 1 254 ? -27.637 -20.433 -30.909 1.000 28.120 254 GLN A C 1
ATOM 3921 O O . GLN A 1 254 ? -26.950 -19.921 -31.803 1.000 27.290 254 GLN A O 1
ATOM 3935 N N . LEU A 1 255 ? -28.656 -21.250 -31.167 1.000 33.740 255 LEU A N 1
ATOM 3936 C CA . LEU A 1 255 ? -29.025 -21.581 -32.539 1.000 31.830 255 LEU A CA 1
ATOM 3937 C C . LEU A 1 255 ? -29.418 -20.330 -33.319 1.000 31.610 255 LEU A C 1
ATOM 3938 O O . LEU A 1 255 ? -29.044 -20.174 -34.488 1.000 29.810 255 LEU A O 1
ATOM 3954 N N . THR A 1 256 ? -30.168 -19.425 -32.682 1.000 31.090 256 THR A N 1
ATOM 3955 C CA . THR A 1 256 ? -30.589 -18.200 -33.358 1.000 32.900 256 THR A CA 1
ATOM 3956 C C . THR A 1 256 ? -29.387 -17.335 -33.721 1.000 32.240 256 THR A C 1
ATOM 3957 O O . THR A 1 256 ? -29.272 -16.847 -34.854 1.000 27.400 256 THR A O 1
ATOM 3968 N N . ILE A 1 257 ? -28.481 -17.132 -32.758 1.000 29.010 257 ILE A N 1
ATOM 3969 C CA . ILE A 1 257 ? -27.250 -16.384 -33.011 1.000 26.630 257 ILE A CA 1
ATOM 3970 C C . ILE A 1 257 ? -26.478 -17.001 -34.172 1.000 25.800 257 ILE A C 1
ATOM 3971 O O . ILE A 1 257 ? -26.018 -16.298 -35.081 1.000 29.230 257 ILE A O 1
ATOM 3987 N N . LEU A 1 258 ? -26.311 -18.327 -34.147 1.000 23.720 258 LEU A N 1
ATOM 3988 C CA . LEU A 1 258 ? -25.489 -18.996 -35.145 1.000 24.180 258 LEU A CA 1
ATOM 3989 C C . LEU A 1 258 ? -26.148 -18.947 -36.518 1.000 28.760 258 LEU A C 1
ATOM 3990 O O . LEU A 1 258 ? -25.469 -18.759 -37.537 1.000 29.420 258 LEU A O 1
ATOM 4006 N N . ARG A 1 259 ? -27.468 -19.131 -36.561 1.000 28.380 259 ARG A N 1
ATOM 4007 C CA . ARG A 1 259 ? -28.194 -18.972 -37.814 1.000 31.340 259 ARG A CA 1
ATOM 4008 C C . ARG A 1 259 ? -28.120 -17.530 -38.299 1.000 28.190 259 ARG A C 1
ATOM 4009 O O . ARG A 1 259 ? -27.994 -17.276 -39.501 1.000 29.410 259 ARG A O 1
ATOM 4030 N N . ASN A 1 260 ? -28.174 -16.568 -37.373 1.000 27.980 260 ASN A N 1
ATOM 4031 C CA . ASN A 1 260 ? -28.086 -15.163 -37.768 1.000 26.840 260 ASN A CA 1
ATOM 4032 C C . ASN A 1 260 ? -26.740 -14.855 -38.407 1.000 33.400 260 ASN A C 1
ATOM 4033 O O . ASN A 1 260 ? -26.674 -14.154 -39.426 1.000 30.170 260 ASN A O 1
ATOM 4044 N N . ILE A 1 261 ? -25.652 -15.356 -37.812 1.000 29.050 261 ILE A N 1
ATOM 4045 C CA . ILE A 1 261 ? -24.327 -15.158 -38.396 1.000 27.720 261 ILE A CA 1
ATOM 4046 C C . ILE A 1 261 ? -24.198 -15.906 -39.716 1.000 31.010 261 ILE A C 1
ATOM 4047 O O . ILE A 1 261 ? -23.655 -15.376 -40.689 1.000 28.990 261 ILE A O 1
ATOM 4063 N N . TYR A 1 262 ? -24.675 -17.153 -39.765 1.000 32.320 262 TYR A N 1
ATOM 4064 C CA . TYR A 1 262 ? -24.597 -17.930 -40.998 1.000 34.230 262 TYR A CA 1
ATOM 4065 C C . TYR A 1 262 ? -25.268 -17.200 -42.152 1.000 33.770 262 TYR A C 1
ATOM 4066 O O . TYR A 1 262 ? -24.711 -17.125 -43.255 1.000 34.030 262 TYR A O 1
ATOM 4084 N N . ARG A 1 263 ? -26.457 -16.644 -41.908 1.000 31.310 263 ARG A N 1
ATOM 4085 C CA . ARG A 1 263 ? -27.200 -15.974 -42.971 1.000 35.350 263 ARG A CA 1
ATOM 4086 C C . ARG A 1 263 ? -26.434 -14.765 -43.488 1.000 36.510 263 ARG A C 1
ATOM 4087 O O . ARG A 1 263 ? -26.427 -14.488 -44.694 1.000 35.410 263 ARG A O 1
ATOM 4108 N N . ALA A 1 264 ? -25.741 -14.061 -42.594 1.000 36.270 264 ALA A N 1
ATOM 4109 C CA . ALA A 1 264 ? -25.059 -12.824 -42.953 1.000 32.570 264 ALA A CA 1
ATOM 4110 C C . ALA A 1 264 ? -23.668 -13.040 -43.534 1.000 31.160 264 ALA A C 1
ATOM 4111 O O . ALA A 1 264 ? -23.138 -12.125 -44.173 1.000 32.460 264 ALA A O 1
ATOM 4118 N N . MET A 1 265 ? -23.084 -14.225 -43.356 1.000 32.190 265 MET A N 1
ATOM 4119 C CA . MET A 1 265 ? -21.719 -14.483 -43.789 1.000 32.070 265 MET A CA 1
ATOM 4120 C C . MET A 1 265 ? -21.620 -14.490 -45.311 1.000 33.490 265 MET A C 1
ATOM 4121 O O . MET A 1 265 ? -22.593 -14.799 -45.998 1.000 33.870 265 MET A O 1
ATOM 4135 N N . PRO A 1 266 ? -20.443 -14.199 -45.858 1.000 34.200 266 PRO A N 1
ATOM 4136 C CA . PRO A 1 266 ? -20.246 -14.392 -47.298 1.000 32.200 266 PRO A CA 1
ATOM 4137 C C . PRO A 1 266 ? -20.239 -15.872 -47.638 1.000 37.360 266 PRO A C 1
ATOM 4138 O O . PRO A 1 266 ? -19.939 -16.727 -46.799 1.000 33.880 266 PRO A O 1
ATOM 4149 N N . ALA A 1 267 ? -20.591 -16.173 -48.884 1.000 39.020 267 ALA A N 1
ATOM 4150 C CA . ALA A 1 267 ? -20.502 -17.546 -49.351 1.000 41.040 267 ALA A CA 1
ATOM 4151 C C . ALA A 1 267 ? -19.055 -18.012 -49.279 1.000 38.040 267 ALA A C 1
ATOM 4152 O O . ALA A 1 267 ? -18.127 -17.254 -49.576 1.000 41.400 267 ALA A O 1
ATOM 4159 N N . GLY A 1 268 ? -18.863 -19.260 -48.859 1.000 38.940 268 GLY A N 1
ATOM 4160 C CA . GLY A 1 268 ? -17.522 -19.764 -48.656 1.000 41.320 268 GLY A CA 1
ATOM 4161 C C . GLY A 1 268 ? -16.805 -19.208 -47.446 1.000 36.430 268 GLY A C 1
ATOM 4162 O O . GLY A 1 268 ? -15.632 -19.543 -47.238 1.000 37.810 268 GLY A O 1
ATOM 4166 N N . GLY A 1 269 ? -17.465 -18.369 -46.643 1.000 33.830 269 GLY A N 1
ATOM 4167 C CA . GLY A 1 269 ? -16.812 -17.785 -45.492 1.000 29.640 269 GLY A CA 1
ATOM 4168 C C . GLY A 1 269 ? -16.611 -18.796 -44.380 1.000 30.300 269 GLY A C 1
ATOM 4169 O O . GLY A 1 269 ? -17.225 -19.864 -44.351 1.000 31.850 269 GLY A O 1
ATOM 4173 N N . ARG A 1 270 ? -15.733 -18.440 -43.441 1.000 31.140 270 ARG A N 1
ATOM 4174 C CA . ARG A 1 270 ? -15.447 -19.262 -42.273 1.000 30.490 270 ARG A CA 1
ATOM 4175 C C . ARG A 1 270 ? -15.903 -18.548 -41.003 1.000 26.260 270 ARG A C 1
ATOM 4176 O O . ARG A 1 270 ? -15.773 -17.325 -40.887 1.000 26.140 270 ARG A O 1
ATOM 4197 N N . PHE A 1 271 ? -16.436 -19.313 -40.057 1.000 28.020 271 PHE A N 1
ATOM 4198 C CA . PHE A 1 271 ? -16.846 -18.768 -38.769 1.000 28.920 271 PHE A CA 1
ATOM 4199 C C . PHE A 1 271 ? -16.213 -19.588 -37.655 1.000 27.130 271 PHE A C 1
ATOM 4200 O O . PHE A 1 271 ? -16.162 -20.819 -37.724 1.000 29.930 271 PHE A O 1
ATOM 4217 N N . ILE A 1 272 ? -15.705 -18.901 -36.640 1.000 22.700 272 ILE A N 1
ATOM 4218 C CA . ILE A 1 272 ? -15.097 -19.547 -35.493 1.000 24.880 272 ILE A CA 1
ATOM 4219 C C . ILE A 1 272 ? -15.734 -18.986 -34.228 1.000 21.260 272 ILE A C 1
ATOM 4220 O O . ILE A 1 272 ? -15.779 -17.769 -34.044 1.000 22.680 272 ILE A O 1
ATOM 4236 N N . ALA A 1 273 ? -16.199 -19.862 -33.352 1.000 23.460 273 ALA A N 1
ATOM 4237 C CA . ALA A 1 273 ? -16.556 -19.481 -31.991 1.000 25.920 273 ALA A CA 1
ATOM 4238 C C . ALA A 1 273 ? -15.495 -20.039 -31.056 1.000 21.940 273 ALA A C 1
ATOM 4239 O O . ALA A 1 273 ? -15.190 -21.229 -31.131 1.000 26.470 273 ALA A O 1
ATOM 4246 N N . SER A 1 274 ? -14.944 -19.202 -30.180 1.000 22.970 274 SER A N 1
ATOM 4247 C CA . SER A 1 274 ? -14.045 -19.689 -29.141 1.000 22.930 274 SER A CA 1
ATOM 4248 C C . SER A 1 274 ? -14.866 -19.913 -27.872 1.000 26.600 274 SER A C 1
ATOM 4249 O O . SER A 1 274 ? -15.601 -19.023 -27.447 1.000 27.540 274 SER A O 1
ATOM 4257 N N . GLU A 1 275 ? -14.788 -21.124 -27.319 1.000 26.750 275 GLU A N 1
ATOM 4258 C CA . GLU A 1 275 ? -15.525 -21.471 -26.109 1.000 30.310 275 GLU A CA 1
ATOM 4259 C C . GLU A 1 275 ? -14.622 -22.317 -25.226 1.000 27.820 275 GLU A C 1
ATOM 4260 O O . GLU A 1 275 ? -13.503 -22.682 -25.615 1.000 23.160 275 GLU A O 1
ATOM 4272 N N . THR A 1 276 ? -15.119 -22.612 -24.019 1.000 25.940 276 THR A N 1
ATOM 4273 C CA . THR A 1 276 ? -14.458 -23.506 -23.062 1.000 26.260 276 THR A CA 1
ATOM 4274 C C . THR A 1 276 ? -15.395 -24.689 -22.838 1.000 25.550 276 THR A C 1
ATOM 4275 O O . THR A 1 276 ? -16.151 -24.712 -21.861 1.000 27.610 276 THR A O 1
ATOM 4286 N N . PRO A 1 277 ? -15.367 -25.692 -23.708 1.000 30.320 277 PRO A N 1
ATOM 4287 C CA . PRO A 1 277 ? -16.338 -26.787 -23.592 1.000 30.650 277 PRO A CA 1
ATOM 4288 C C . PRO A 1 277 ? -16.065 -27.687 -22.401 1.000 28.660 277 PRO A C 1
ATOM 4289 O O . PRO A 1 277 ? -14.932 -27.824 -21.929 1.000 27.780 277 PRO A O 1
ATOM 4300 N N . LEU A 1 278 ? -17.132 -28.324 -21.934 1.000 29.720 278 LEU A N 1
ATOM 4301 C CA . LEU A 1 278 ? -16.975 -29.523 -21.128 1.000 29.210 278 LEU A CA 1
ATOM 4302 C C . LEU A 1 278 ? -16.277 -30.602 -21.947 1.000 30.830 278 LEU A C 1
ATOM 4303 O O . LEU A 1 278 ? -16.371 -30.636 -23.177 1.000 30.200 278 LEU A O 1
ATOM 4319 N N . ASN A 1 279 ? -15.608 -31.516 -21.255 1.000 25.630 279 ASN A N 1
ATOM 4320 C CA . ASN A 1 279 ? -14.875 -32.568 -21.945 1.000 34.150 279 ASN A CA 1
ATOM 4321 C C . ASN A 1 279 ? -15.849 -33.595 -22.540 1.000 33.930 279 ASN A C 1
ATOM 4322 O O . ASN A 1 279 ? -17.076 -33.446 -22.489 1.000 30.970 279 ASN A O 1
ATOM 4333 N N . GLU A 1 280 ? -15.272 -34.663 -23.093 1.000 36.600 280 GLU A N 1
ATOM 4334 C CA . GLU A 1 280 ? -16.013 -35.588 -23.950 1.000 39.690 280 GLU A CA 1
ATOM 4335 C C . GLU A 1 280 ? -17.144 -36.296 -23.207 1.000 40.230 280 GLU A C 1
ATOM 4336 O O . GLU A 1 280 ? -18.240 -36.469 -23.756 1.000 39.800 280 GLU A O 1
ATOM 4348 N N . ASP A 1 281 ? -16.902 -36.734 -21.970 1.000 38.150 281 ASP A N 1
ATOM 4349 C CA . ASP A 1 281 ? -17.936 -37.378 -21.166 1.000 35.330 281 ASP A CA 1
ATOM 4350 C C . ASP A 1 281 ? -18.598 -36.421 -20.178 1.000 32.450 281 ASP A C 1
ATOM 4351 O O . ASP A 1 281 ? -19.247 -36.878 -19.228 1.000 35.900 281 ASP A O 1
ATOM 4360 N N . LYS A 1 282 ? -18.451 -35.112 -20.386 1.000 33.740 282 LYS A N 1
ATOM 4361 C CA . LYS A 1 282 ? -19.062 -34.093 -19.524 1.000 31.520 282 LYS A CA 1
ATOM 4362 C C . LYS A 1 282 ? -18.795 -34.400 -18.049 1.000 30.470 282 LYS A C 1
ATOM 4363 O O . LYS A 1 282 ? -19.701 -34.447 -17.213 1.000 28.790 282 LYS A O 1
ATOM 4382 N N . SER A 1 283 ? -17.515 -34.633 -17.746 1.000 32.880 283 SER A N 1
ATOM 4383 C CA . SER A 1 283 ? -17.036 -34.885 -16.392 1.000 32.460 283 SER A CA 1
ATOM 4384 C C . SER A 1 283 ? -16.212 -33.732 -15.845 1.000 29.320 283 SER A C 1
ATOM 4385 O O . SER A 1 283 ? -15.711 -33.816 -14.715 1.000 29.240 283 SER A O 1
ATOM 4393 N N . GLY A 1 284 ? -16.057 -32.670 -16.617 1.000 29.080 284 GLY A N 1
ATOM 4394 C CA . GLY A 1 284 ? -15.210 -31.565 -16.262 1.000 26.670 284 GLY A CA 1
ATOM 4395 C C . GLY A 1 284 ? -14.934 -30.759 -17.504 1.000 27.360 284 GLY A C 1
ATOM 4396 O O . GLY A 1 284 ? -15.652 -30.887 -18.501 1.000 27.530 284 GLY A O 1
ATOM 4400 N N . PRO A 1 285 ? -13.880 -29.923 -17.485 1.000 23.290 285 PRO A N 1
ATOM 4401 C CA . PRO A 1 285 ? -13.026 -29.699 -16.305 1.000 29.200 285 PRO A CA 1
ATOM 4402 C C . PRO A 1 285 ? -13.753 -28.959 -15.174 1.000 25.890 285 PRO A C 1
ATOM 4403 O O . PRO A 1 285 ? -14.876 -28.491 -15.361 1.000 25.170 285 PRO A O 1
ATOM 4414 N N . GLU A 1 286 ? -13.110 -28.867 -14.016 1.000 23.880 286 GLU A N 1
ATOM 4415 C CA . GLU A 1 286 ? -13.818 -28.461 -12.810 1.000 28.640 286 GLU A CA 1
ATOM 4416 C C . GLU A 1 286 ? -14.336 -27.033 -12.914 1.000 29.080 286 GLU A C 1
ATOM 4417 O O . GLU A 1 286 ? -15.525 -26.777 -12.687 1.000 25.390 286 GLU A O 1
ATOM 4429 N N . PHE A 1 287 ? -13.463 -26.085 -13.257 1.000 25.530 287 PHE A N 1
ATOM 4430 C CA . PHE A 1 287 ? -13.917 -24.700 -13.283 1.000 29.670 287 PHE A CA 1
ATOM 4431 C C . PHE A 1 287 ? -15.062 -24.510 -14.276 1.000 29.510 287 PHE A C 1
ATOM 4432 O O . PHE A 1 287 ? -16.048 -23.825 -13.971 1.000 26.330 287 PHE A O 1
ATOM 4449 N N . THR A 1 288 ? -14.968 -25.138 -15.453 1.000 25.490 288 THR A N 1
ATOM 4450 C CA . THR A 1 288 ? -16.034 -25.031 -16.454 1.000 24.250 288 THR A CA 1
ATOM 4451 C C . THR A 1 288 ? -17.339 -25.636 -15.966 1.000 23.890 288 THR A C 1
ATOM 4452 O O . THR A 1 288 ? -18.421 -25.098 -16.233 1.000 23.700 288 THR A O 1
ATOM 4463 N N . ALA A 1 289 ? -17.263 -26.783 -15.287 1.000 24.620 289 ALA A N 1
ATOM 4464 C CA . ALA A 1 289 ? -18.453 -27.364 -14.687 1.000 18.360 289 ALA A CA 1
ATOM 4465 C C . ALA A 1 289 ? -19.105 -26.386 -13.711 1.000 25.790 289 ALA A C 1
ATOM 4466 O O . ALA A 1 289 ? -20.335 -26.235 -13.692 1.000 24.270 289 ALA A O 1
ATOM 4473 N N . LEU A 1 290 ? -18.294 -25.696 -12.906 1.000 24.540 290 LEU A N 1
ATOM 4474 C CA . LEU A 1 290 ? -18.849 -24.734 -11.959 1.000 21.640 290 LEU A CA 1
ATOM 4475 C C . LEU A 1 290 ? -19.287 -23.459 -12.664 1.000 23.780 290 LEU A C 1
ATOM 4476 O O . LEU A 1 290 ? -20.256 -22.810 -12.239 1.000 20.290 290 LEU A O 1
ATOM 4492 N N . LEU A 1 291 ? -18.598 -23.102 -13.753 1.000 24.210 291 LEU A N 1
ATOM 4493 C CA . LEU A 1 291 ? -19.024 -21.955 -14.536 1.000 23.350 291 LEU A CA 1
ATOM 4494 C C . LEU A 1 291 ? -20.431 -22.168 -15.081 1.000 22.280 291 LEU A C 1
ATOM 4495 O O . LEU A 1 291 ? -21.216 -21.219 -15.177 1.000 23.550 291 LEU A O 1
ATOM 4511 N N . SER A 1 292 ? -20.765 -23.415 -15.431 1.000 22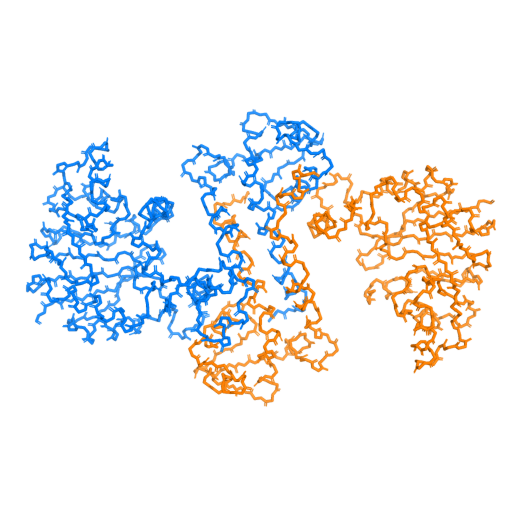.440 292 SER A N 1
ATOM 4512 C CA . SER A 1 292 ? -22.119 -23.743 -15.866 1.000 23.320 292 SER A CA 1
ATOM 4513 C C . SER A 1 292 ? -23.140 -23.396 -14.791 1.000 26.220 292 SER A C 1
ATOM 4514 O O . SER A 1 292 ? -24.187 -22.795 -15.080 1.000 22.090 292 SER A O 1
ATOM 4522 N N . LEU A 1 293 ? -22.852 -23.774 -13.536 1.000 22.050 293 LEU A N 1
ATOM 4523 C CA . LEU A 1 293 ? -23.740 -23.425 -12.433 1.000 22.530 293 LEU A CA 1
ATOM 4524 C C . LEU A 1 293 ? -23.824 -21.912 -12.248 1.000 22.040 293 LEU A C 1
ATOM 4525 O O . LEU A 1 293 ? -24.885 -21.379 -11.900 1.000 26.290 293 LEU A O 1
ATOM 4541 N N . ASN A 1 294 ? -22.706 -21.203 -12.459 1.000 22.750 294 ASN A N 1
ATOM 4542 C CA . ASN A 1 294 ? -22.735 -19.745 -12.405 1.000 22.540 294 ASN A CA 1
ATOM 4543 C C . ASN A 1 294 ? -23.661 -19.181 -13.479 1.000 24.190 294 ASN A C 1
ATOM 4544 O O . ASN A 1 294 ? -24.375 -18.204 -13.238 1.000 21.220 294 ASN A O 1
ATOM 4555 N N . MET A 1 295 ? -23.675 -19.794 -14.661 1.000 21.700 295 MET A N 1
ATOM 4556 C CA . MET A 1 295 ? -24.611 -19.357 -15.691 1.000 23.670 295 MET A CA 1
ATOM 4557 C C . MET A 1 295 ? -26.050 -19.624 -15.268 1.000 23.360 295 MET A C 1
ATOM 4558 O O . MET A 1 295 ? -26.947 -18.824 -15.558 1.000 26.880 295 MET A O 1
ATOM 4572 N N . LEU A 1 296 ? -26.278 -20.749 -14.581 1.000 20.890 296 LEU A N 1
ATOM 4573 C CA . LEU A 1 296 ? -27.613 -21.105 -14.127 1.000 23.520 296 LEU A CA 1
ATOM 4574 C C . LEU A 1 296 ? -28.172 -20.053 -13.177 1.000 26.400 296 LEU A C 1
ATOM 4575 O O . LEU A 1 296 ? -29.318 -19.609 -13.333 1.000 21.940 296 LEU A O 1
ATOM 4591 N N . VAL A 1 297 ? -27.376 -19.642 -12.178 1.000 25.870 297 VAL A N 1
ATOM 4592 C CA . VAL A 1 297 ? -27.918 -18.778 -11.135 1.000 26.230 297 VAL A CA 1
ATOM 4593 C C . VAL A 1 297 ? -28.031 -17.334 -11.587 1.000 29.030 297 VAL A C 1
ATOM 4594 O O . VAL A 1 297 ? -28.823 -16.574 -11.004 1.000 29.860 297 VAL A O 1
ATOM 4607 N N . SER A 1 298 ? -27.296 -16.943 -12.628 1.000 26.420 298 SER A N 1
ATOM 4608 C CA . SER A 1 298 ? -27.118 -15.535 -12.964 1.000 26.460 298 SER A CA 1
ATOM 4609 C C . SER A 1 298 ? -27.726 -15.113 -14.292 1.000 29.910 298 SER A C 1
ATOM 4610 O O . SER A 1 298 ? -28.041 -13.936 -14.448 1.000 28.460 298 SER A O 1
ATOM 4618 N N . THR A 1 299 ? -27.858 -16.011 -15.262 1.000 29.170 299 THR A N 1
ATOM 4619 C CA . THR A 1 299 ? -28.342 -15.651 -16.589 1.000 31.860 299 THR A CA 1
ATOM 4620 C C . THR A 1 299 ? -29.690 -16.318 -16.831 1.000 30.230 299 THR A C 1
ATOM 4621 O O . THR A 1 299 ? -30.196 -17.077 -16.001 1.000 33.700 299 THR A O 1
ATOM 4632 N N . ASP A 1 300 ? -30.276 -16.048 -17.993 1.000 31.520 300 ASP A N 1
ATOM 4633 C CA . ASP A 1 300 ? -31.615 -16.578 -18.201 1.000 35.730 300 ASP A CA 1
ATOM 4634 C C . ASP A 1 300 ? -31.610 -18.024 -18.681 1.000 36.980 300 ASP A C 1
ATOM 4635 O O . ASP A 1 300 ? -32.591 -18.737 -18.445 1.000 41.090 300 ASP A O 1
ATOM 4644 N N . GLY A 1 301 ? -30.537 -18.480 -19.322 1.000 34.870 301 GLY A N 1
ATOM 4645 C CA . GLY A 1 301 ? -30.458 -19.875 -19.716 1.000 34.750 301 GLY A CA 1
ATOM 4646 C C . GLY A 1 301 ? -29.072 -20.330 -20.128 1.000 32.420 301 GLY A C 1
ATOM 4647 O O . GLY A 1 301 ? -28.915 -21.386 -20.757 1.000 28.260 301 GLY A O 1
ATOM 4651 N N . GLY A 1 302 ? -28.058 -19.547 -19.766 1.000 30.850 302 GLY A N 1
ATOM 4652 C CA . GLY A 1 302 ? -26.693 -19.933 -20.072 1.000 26.840 302 GLY A CA 1
ATOM 4653 C C . GLY A 1 302 ? -26.325 -21.273 -19.464 1.000 30.450 302 GLY A C 1
ATOM 4654 O O . GLY A 1 302 ? -26.855 -21.688 -18.423 1.000 23.090 302 GLY A O 1
ATOM 4658 N N . ILE A 1 303 ? -25.370 -21.939 -20.120 1.000 22.620 303 ILE A N 1
ATOM 4659 C CA . ILE A 1 303 ? -24.960 -23.304 -19.819 1.000 22.580 303 ILE A CA 1
ATOM 4660 C C . ILE A 1 303 ? -23.658 -23.582 -20.574 1.000 26.500 303 ILE A C 1
ATOM 4661 O O . ILE A 1 303 ? -23.386 -22.957 -21.601 1.000 24.340 303 ILE A O 1
ATOM 4677 N N . GLU A 1 304 ? -22.826 -24.478 -20.052 1.000 24.220 304 GLU A N 1
ATOM 4678 C CA . GLU A 1 304 ? -21.681 -24.983 -20.788 1.000 26.610 304 GLU A CA 1
ATOM 4679 C C . GLU A 1 304 ? -22.092 -26.266 -21.507 1.000 28.830 304 GLU A C 1
ATOM 4680 O O . GLU A 1 304 ? -23.023 -26.966 -21.083 1.000 27.020 304 GLU A O 1
ATOM 4692 N N . SER A 1 305 ? -21.424 -26.545 -22.627 1.000 27.400 305 SER A N 1
ATOM 4693 C CA . SER A 1 305 ? -21.746 -27.683 -23.477 1.000 26.750 305 SER A CA 1
ATOM 4694 C C . SER A 1 305 ? -20.472 -28.427 -23.867 1.000 28.030 305 SER A C 1
ATOM 4695 O O . SER A 1 305 ? -19.363 -27.894 -23.787 1.000 26.680 305 SER A O 1
ATOM 4703 N N . SER A 1 306 ? -20.641 -29.678 -24.293 1.000 28.670 306 SER A N 1
ATOM 4704 C CA . SER A 1 306 ? -19.522 -30.425 -24.842 1.000 29.700 306 SER A CA 1
ATOM 4705 C C . SER A 1 306 ? -19.158 -29.890 -26.228 1.000 30.110 306 SER A C 1
ATOM 4706 O O . SER A 1 306 ? -19.933 -29.175 -26.871 1.000 28.350 306 SER A O 1
ATOM 4714 N N . ALA A 1 307 ? -17.941 -30.223 -26.667 1.000 29.450 307 ALA A N 1
ATOM 4715 C CA . ALA A 1 307 ? -17.537 -29.933 -28.040 1.000 27.670 307 ALA A CA 1
ATOM 4716 C C . ALA A 1 307 ? -18.561 -30.474 -29.033 1.000 31.510 307 ALA A C 1
ATOM 4717 O O . ALA A 1 307 ? -19.008 -29.758 -29.937 1.000 30.280 307 ALA A O 1
ATOM 4724 N N . GLN A 1 308 ? -18.965 -31.735 -28.858 1.000 32.670 308 GLN A N 1
ATOM 4725 C CA . GLN A 1 308 ? -19.925 -32.338 -29.782 1.000 33.590 308 GLN A CA 1
ATOM 4726 C C . GLN A 1 308 ? -21.233 -31.565 -29.802 1.000 36.690 308 GLN A C 1
ATOM 4727 O O . GLN A 1 308 ? -21.839 -31.376 -30.867 1.000 35.230 308 GLN A O 1
ATOM 4741 N N . GLU A 1 309 ? -21.692 -31.116 -28.628 1.000 34.380 309 GLU A N 1
ATOM 4742 C CA . GLU A 1 309 ? -22.918 -30.334 -28.583 1.000 33.210 309 GLU A CA 1
ATOM 4743 C C . GLU A 1 309 ? -22.773 -29.046 -29.383 1.000 30.640 309 GLU A C 1
ATOM 4744 O O . GLU A 1 309 ? -23.715 -28.624 -30.062 1.000 30.750 309 GLU A O 1
ATOM 4756 N N . TYR A 1 310 ? -21.596 -28.412 -29.329 1.000 29.630 310 TYR A N 1
ATOM 4757 C CA . TYR A 1 310 ? -21.373 -27.233 -30.159 1.000 29.450 310 TYR A CA 1
ATOM 4758 C C . TYR A 1 310 ? -21.325 -27.604 -31.638 1.000 32.130 310 TYR A C 1
ATOM 4759 O O . TYR A 1 310 ? -21.876 -26.886 -32.483 1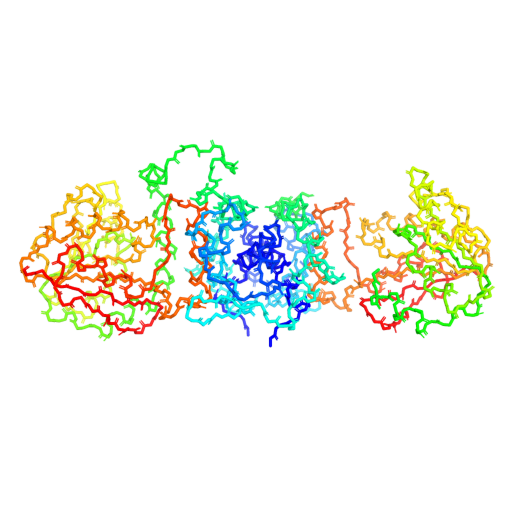.000 31.510 310 TYR A O 1
ATOM 4777 N N . LEU A 1 311 ? -20.671 -28.719 -31.973 1.000 30.240 311 LEU A N 1
ATOM 4778 C CA . LEU A 1 311 ? -20.668 -29.174 -33.360 1.000 33.300 311 LEU A CA 1
ATOM 4779 C C . LEU A 1 311 ? -22.088 -29.369 -33.868 1.000 35.440 311 LEU A C 1
ATOM 4780 O O . LEU A 1 311 ? -22.425 -28.916 -34.969 1.000 35.400 311 LEU A O 1
ATOM 4796 N N . ASP A 1 312 ? -22.942 -30.018 -33.060 1.000 35.350 312 ASP A N 1
ATOM 4797 C CA . ASP A 1 312 ? -24.327 -30.248 -33.457 1.000 34.600 312 ASP A CA 1
ATOM 4798 C C . ASP A 1 312 ? -25.044 -28.936 -33.737 1.000 36.620 312 ASP A C 1
ATOM 4799 O O . ASP A 1 312 ? -25.811 -28.833 -34.704 1.000 31.600 312 ASP A O 1
ATOM 4808 N N . ARG A 1 313 ? -24.803 -27.917 -32.905 1.000 33.220 313 ARG A N 1
ATOM 4809 C CA . ARG A 1 313 ? -25.468 -26.634 -33.103 1.000 30.270 313 ARG A CA 1
ATOM 4810 C C . ARG A 1 313 ? -24.940 -25.917 -34.337 1.000 31.870 313 ARG A C 1
ATOM 4811 O O . ARG A 1 313 ? -25.710 -25.259 -35.048 1.000 33.270 313 ARG A O 1
ATOM 4832 N N . PHE A 1 314 ? -23.633 -26.020 -34.608 1.000 28.180 314 PHE A N 1
ATOM 4833 C CA . PHE A 1 314 ? -23.098 -25.473 -35.851 1.000 31.920 314 PHE A CA 1
ATOM 4834 C C . PHE A 1 314 ? -23.811 -26.078 -37.061 1.000 31.730 314 PHE A C 1
ATOM 4835 O O . PHE A 1 314 ? -24.282 -25.354 -37.948 1.000 34.250 314 PHE A O 1
ATOM 4852 N N . ARG A 1 315 ? -23.917 -27.410 -37.100 1.000 33.160 315 ARG A N 1
ATOM 4853 C CA . ARG A 1 315 ? -24.541 -28.072 -38.243 1.000 37.060 315 ARG A CA 1
ATOM 4854 C C . ARG A 1 315 ? -26.007 -27.680 -38.366 1.000 35.500 315 ARG A C 1
ATOM 4855 O O . ARG A 1 315 ? -26.469 -27.309 -39.453 1.000 34.510 315 ARG A O 1
ATOM 4876 N N . LEU A 1 316 ? -26.748 -27.731 -37.249 1.000 33.820 316 LEU A N 1
ATOM 4877 C CA . LEU A 1 316 ? -28.157 -27.340 -37.258 1.000 33.920 316 LEU A CA 1
ATOM 4878 C C . LEU A 1 316 ? -28.347 -25.917 -37.764 1.000 38.830 316 LEU A C 1
ATOM 4879 O O . LEU A 1 316 ? -29.394 -25.596 -38.342 1.000 38.240 316 LEU A O 1
ATOM 4895 N N . ALA A 1 317 ? -27.355 -25.051 -37.552 1.000 34.040 317 ALA A N 1
ATOM 4896 C CA . ALA A 1 317 ? -27.417 -23.676 -38.022 1.000 34.710 317 ALA A CA 1
ATOM 4897 C C . ALA A 1 317 ? -27.003 -23.531 -39.477 1.000 34.150 317 ALA A C 1
ATOM 4898 O O . ALA A 1 317 ? -27.069 -22.416 -40.006 1.000 39.260 317 ALA A O 1
ATOM 4905 N N . GLY A 1 318 ? -26.566 -24.611 -40.130 1.000 32.840 318 GLY A N 1
ATOM 4906 C CA . GLY A 1 318 ? -26.291 -24.593 -41.553 1.000 36.430 318 GLY A CA 1
ATOM 4907 C C . GLY A 1 318 ? -24.832 -24.689 -41.936 1.000 39.780 318 GLY A C 1
ATOM 4908 O O . GLY A 1 318 ? -24.529 -24.769 -43.134 1.000 39.010 318 GLY A O 1
ATOM 4912 N N . PHE A 1 319 ? -23.918 -24.691 -40.969 1.000 33.310 319 PHE A N 1
ATOM 4913 C CA . PHE A 1 319 ? -22.497 -24.703 -41.277 1.000 35.760 319 PHE A CA 1
ATOM 4914 C C . PHE A 1 319 ? -22.060 -26.059 -41.804 1.000 34.520 319 PHE A C 1
ATOM 4915 O O . PHE A 1 319 ? -22.536 -27.104 -41.353 1.000 34.900 319 PHE A O 1
ATOM 4932 N N . SER A 1 320 ? -21.118 -26.030 -42.736 1.000 38.590 320 SER A N 1
ATOM 4933 C CA . SER A 1 320 ? -20.504 -27.227 -43.280 1.000 40.190 320 SER A CA 1
ATOM 4934 C C . SER A 1 320 ? -19.142 -27.449 -42.627 1.000 38.870 320 SER A C 1
ATOM 4935 O O . SER A 1 320 ? -18.511 -26.514 -42.122 1.000 36.530 320 SER A O 1
ATOM 4943 N N . ASN A 1 321 ? -18.705 -28.714 -42.625 1.000 39.100 321 ASN A N 1
ATOM 4944 C CA . ASN A 1 321 ? -17.388 -29.115 -42.110 1.000 37.160 321 ASN A CA 1
ATOM 4945 C C . ASN A 1 321 ? -17.184 -28.733 -40.647 1.000 38.140 321 ASN A C 1
ATOM 4946 O O . ASN A 1 321 ? -16.058 -28.454 -40.222 1.000 36.870 321 ASN A O 1
ATOM 4957 N N . ALA A 1 322 ? -18.257 -28.719 -39.867 1.000 36.590 322 ALA A N 1
ATOM 4958 C CA . ALA A 1 322 ? -18.156 -28.358 -38.457 1.000 37.520 322 ALA A CA 1
ATOM 4959 C C . ALA A 1 322 ? -17.101 -29.213 -37.767 1.000 35.990 322 ALA A C 1
ATOM 4960 O O . ALA A 1 322 ? -17.164 -30.445 -37.810 1.000 38.290 322 ALA A O 1
ATOM 4967 N N . ARG A 1 323 ? -16.107 -28.562 -37.158 1.000 32.970 323 ARG A N 1
ATOM 4968 C CA . ARG A 1 323 ? -15.023 -29.309 -36.534 1.000 32.930 323 ARG A CA 1
ATOM 4969 C C . ARG A 1 323 ? -14.426 -28.519 -35.376 1.000 31.800 323 ARG A C 1
ATOM 4970 O O . ARG A 1 323 ? -14.668 -27.320 -35.212 1.000 33.340 323 ARG A O 1
ATOM 4991 N N . ILE A 1 324 ? -13.639 -29.231 -34.565 1.000 33.410 324 ILE A N 1
ATOM 4992 C CA . ILE A 1 324 ? -12.896 -28.668 -33.445 1.000 28.510 324 ILE A CA 1
ATOM 4993 C C . ILE A 1 324 ? -11.489 -28.345 -33.914 1.000 38.580 324 ILE A C 1
ATOM 4994 O O . ILE A 1 324 ? -10.884 -29.104 -34.688 1.000 34.780 324 ILE A O 1
ATOM 5010 N N . MET A 1 325 ? -10.966 -27.215 -33.453 1.000 35.770 325 MET A N 1
ATOM 5011 C CA . MET A 1 325 ? -9.564 -26.878 -33.636 1.000 38.100 325 MET A CA 1
ATOM 5012 C C . MET A 1 325 ? -9.006 -26.533 -32.264 1.000 37.870 325 MET A C 1
ATOM 5013 O O . MET A 1 325 ? -9.404 -25.529 -31.659 1.000 34.000 325 MET A O 1
ATOM 5027 N N . LYS A 1 326 ? -8.111 -27.378 -31.768 1.000 40.700 326 LYS A N 1
ATOM 5028 C CA . LYS A 1 326 ? -7.444 -27.124 -30.505 1.000 35.500 326 LYS A CA 1
ATOM 5029 C C . LYS A 1 326 ? -6.345 -26.097 -30.708 1.000 39.150 326 LYS A C 1
ATOM 5030 O O . LYS A 1 326 ? -5.651 -26.105 -31.727 1.000 38.180 326 LYS A O 1
ATOM 5049 N N . ILE A 1 327 ? -6.205 -25.191 -29.738 1.000 38.340 327 ILE A N 1
ATOM 5050 C CA . ILE A 1 327 ? -5.152 -24.183 -29.746 1.000 34.670 327 ILE A CA 1
ATOM 5051 C C . ILE A 1 327 ? -4.632 -24.036 -28.321 1.000 34.400 327 ILE A C 1
ATOM 5052 O O . ILE A 1 327 ? -5.287 -24.430 -27.349 1.000 34.430 327 ILE A O 1
ATOM 5068 N N . ALA A 1 328 ? -3.444 -23.450 -28.201 1.000 31.300 328 ALA A N 1
ATOM 5069 C CA . ALA A 1 328 ? -2.935 -23.108 -26.881 1.000 37.220 328 ALA A CA 1
ATOM 5070 C C . ALA A 1 328 ? -3.884 -22.130 -26.193 1.000 36.660 328 ALA A C 1
ATOM 5071 O O . ALA A 1 328 ? -4.585 -21.343 -26.839 1.000 33.800 328 ALA A O 1
ATOM 5078 N N . GLY A 1 329 ? -3.894 -22.177 -24.863 1.000 32.970 329 GLY A N 1
ATOM 5079 C CA . GLY A 1 329 ? -4.767 -21.322 -24.093 1.000 29.740 329 GLY A CA 1
ATOM 5080 C C . GLY A 1 329 ? -5.977 -22.070 -23.585 1.000 24.650 329 GLY A C 1
ATOM 5081 O O . GLY A 1 329 ? -6.146 -23.264 -23.831 1.000 28.990 329 GLY A O 1
ATOM 5085 N N . PRO A 1 330 ? -6.841 -21.380 -22.841 1.000 25.680 330 PRO A N 1
ATOM 5086 C CA . PRO A 1 330 ? -7.977 -22.065 -22.217 1.000 29.040 330 PRO A CA 1
ATOM 5087 C C . PRO A 1 330 ? -9.179 -22.254 -23.135 1.000 27.790 330 PRO A C 1
ATOM 5088 O O . PRO A 1 330 ? -10.114 -22.971 -22.748 1.000 29.090 330 PRO A O 1
ATOM 5099 N N . ARG A 1 331 ? -9.202 -21.645 -24.318 1.000 25.980 331 ARG A N 1
ATOM 5100 C CA . ARG A 1 331 ? -10.361 -21.796 -25.192 1.000 26.120 331 ARG A CA 1
ATOM 5101 C C . ARG A 1 331 ? -10.122 -22.885 -26.236 1.000 27.130 331 ARG A C 1
ATOM 5102 O O . ARG A 1 331 ? -8.991 -23.290 -26.509 1.000 29.890 331 ARG A O 1
ATOM 5123 N N . THR A 1 332 ? -11.226 -23.360 -26.801 1.000 22.350 332 THR A N 1
ATOM 5124 C CA . THR A 1 332 ? -11.264 -24.313 -27.894 1.000 27.920 332 THR A CA 1
ATOM 5125 C C . THR A 1 332 ? -12.015 -23.664 -29.053 1.000 27.520 332 THR A C 1
ATOM 5126 O O . THR A 1 332 ? -13.015 -22.976 -28.844 1.000 27.040 332 THR A O 1
ATOM 5137 N N . LEU A 1 333 ? -11.533 -23.864 -30.272 1.000 30.730 333 LEU A N 1
ATOM 5138 C CA . LEU A 1 333 ? -12.150 -23.244 -31.440 1.000 30.410 333 LEU A CA 1
ATOM 5139 C C . LEU A 1 333 ? -13.172 -24.200 -32.043 1.000 28.680 333 LEU A C 1
ATOM 5140 O O . LEU A 1 333 ? -12.871 -25.376 -32.288 1.000 30.520 333 LEU A O 1
ATOM 5156 N N . ILE A 1 334 ? -14.386 -23.708 -32.257 1.000 26.320 334 ILE A N 1
ATOM 5157 C CA . ILE A 1 334 ? -15.390 -24.430 -33.021 1.000 26.240 334 ILE A CA 1
ATOM 5158 C C . ILE A 1 334 ? -15.521 -23.703 -34.353 1.000 28.370 334 ILE A C 1
ATOM 5159 O O . ILE A 1 334 ? -15.742 -22.489 -34.382 1.000 27.370 334 ILE A O 1
ATOM 5175 N N . VAL A 1 335 ? -15.312 -24.435 -35.452 1.000 28.770 335 VAL A N 1
ATOM 5176 C CA . VAL A 1 335 ? -15.071 -23.856 -36.769 1.000 26.300 335 VAL A CA 1
ATOM 5177 C C . VAL A 1 335 ? -16.042 -24.471 -37.767 1.000 29.350 335 VAL A C 1
ATOM 5178 O O . VAL A 1 335 ? -16.287 -25.682 -37.738 1.000 30.720 335 VAL A O 1
ATOM 5191 N N . GLY A 1 336 ? -16.568 -23.643 -38.667 1.000 35.720 336 GLY A N 1
ATOM 5192 C CA . GLY A 1 336 ? -17.434 -24.132 -39.728 1.000 34.590 336 GLY A CA 1
ATOM 5193 C C . GLY A 1 336 ? -17.419 -23.182 -40.906 1.000 35.840 336 GLY A C 1
ATOM 5194 O O . GLY A 1 336 ? -17.002 -22.023 -40.790 1.000 32.950 336 GLY A O 1
ATOM 5198 N N . GLU A 1 337 ? -17.875 -23.687 -42.053 1.000 35.390 337 GLU A N 1
ATOM 5199 C CA . GLU A 1 337 ? -17.897 -22.904 -43.280 1.000 35.920 337 GLU A CA 1
ATOM 5200 C C . GLU A 1 337 ? -19.310 -22.806 -43.844 1.000 35.940 337 GLU A C 1
ATOM 5201 O O . GLU A 1 337 ? -20.184 -23.641 -43.574 1.000 35.020 337 GLU A O 1
ATOM 5213 N N . LYS A 1 338 ? -19.509 -21.764 -44.646 1.000 35.930 338 LYS A N 1
ATOM 5214 C CA . LYS A 1 338 ? -20.790 -21.470 -45.272 1.000 36.950 338 LYS A CA 1
ATOM 5215 C C . LYS A 1 338 ? -20.715 -21.913 -46.729 1.000 41.440 338 LYS A C 1
ATOM 5216 O O . LYS A 1 338 ? -19.948 -21.348 -47.521 1.000 41.650 338 LYS A O 1
ATOM 5235 N N . LEU A 1 339 ? -21.498 -22.928 -47.070 1.000 43.710 339 LEU A N 1
ATOM 5236 C CA . LEU A 1 339 ? -21.643 -23.374 -48.453 1.000 45.740 339 LEU A CA 1
ATOM 5237 C C . LEU A 1 339 ? -23.117 -23.631 -48.759 1.000 45.710 339 LEU A C 1
ATOM 5238 O O . LEU A 1 339 ? -23.924 -23.827 -47.843 1.000 49.000 339 LEU A O 1
ATOM 5254 N N . PRO B 1 2 ? 5.467 -18.568 -3.966 1.000 41.380 2 PRO B N 1
ATOM 5255 C CA . PRO B 1 2 ? 4.406 -17.572 -3.816 1.000 41.810 2 PRO B CA 1
ATOM 5256 C C . PRO B 1 2 ? 3.098 -18.055 -4.448 1.000 39.080 2 PRO B C 1
ATOM 5257 O O . PRO B 1 2 ? 2.982 -19.240 -4.771 1.000 36.290 2 PRO B O 1
ATOM 5268 N N . LEU B 1 3 ? 2.139 -17.147 -4.612 1.000 36.030 3 LEU B N 1
ATOM 5269 C CA . LEU B 1 3 ? 0.858 -17.417 -5.244 1.000 33.860 3 LEU B CA 1
ATOM 5270 C C . LEU B 1 3 ? 0.745 -16.610 -6.528 1.000 35.950 3 LEU B C 1
ATOM 5271 O O . LEU B 1 3 ? 1.363 -15.555 -6.674 1.000 34.890 3 LEU B O 1
ATOM 5287 N N . THR B 1 4 ? -0.087 -17.091 -7.445 1.000 36.050 4 THR B N 1
ATOM 5288 C CA . THR B 1 4 ? -0.318 -16.396 -8.703 1.000 38.520 4 THR B CA 1
ATOM 5289 C C . THR B 1 4 ? -1.726 -15.829 -8.750 1.000 36.390 4 THR B C 1
ATOM 5290 O O . THR B 1 4 ? -2.570 -16.104 -7.888 1.000 31.820 4 THR B O 1
ATOM 5301 N N . LYS B 1 5 ? -1.949 -15.016 -9.789 1.000 37.170 5 LYS B N 1
ATOM 5302 C CA . LYS B 1 5 ? -3.281 -14.510 -10.107 1.000 38.450 5 LYS B CA 1
ATOM 5303 C C . LYS B 1 5 ? -4.326 -15.614 -10.092 1.000 34.170 5 LYS B C 1
ATOM 5304 O O . LYS B 1 5 ? -5.434 -15.423 -9.578 1.000 36.110 5 LYS B O 1
ATOM 5323 N N . GLN B 1 6 ? -4.002 -16.770 -10.671 1.000 37.010 6 GLN B N 1
ATOM 5324 C CA . GLN B 1 6 ? -4.996 -17.825 -10.796 1.000 36.480 6 GLN B CA 1
ATOM 5325 C C . GLN B 1 6 ? -5.311 -18.443 -9.443 1.000 37.180 6 GLN B C 1
ATOM 5326 O O . GLN B 1 6 ? -6.465 -18.807 -9.187 1.000 30.440 6 GLN B O 1
ATOM 5340 N N . ASP B 1 7 ? -4.299 -18.568 -8.571 1.000 32.370 7 ASP B N 1
ATOM 5341 C CA . ASP B 1 7 ? -4.535 -19.005 -7.193 1.000 35.680 7 ASP B CA 1
ATOM 5342 C C . ASP B 1 7 ? -5.537 -18.101 -6.497 1.000 31.270 7 ASP B C 1
ATOM 5343 O O . ASP B 1 7 ? -6.419 -18.578 -5.778 1.000 30.830 7 ASP B O 1
ATOM 5352 N N . ALA B 1 8 ? -5.381 -16.788 -6.656 1.000 28.150 8 ALA B N 1
ATOM 5353 C CA . ALA B 1 8 ? -6.296 -15.874 -5.994 1.000 27.200 8 ALA B CA 1
ATOM 5354 C C . ALA B 1 8 ? -7.679 -15.955 -6.627 1.000 26.420 8 ALA B C 1
ATOM 5355 O O . ALA B 1 8 ? -8.685 -16.011 -5.916 1.000 23.520 8 ALA B O 1
ATOM 5362 N N . VAL B 1 9 ? -7.746 -16.020 -7.961 1.000 28.610 9 VAL B N 1
ATOM 5363 C CA . VAL B 1 9 ? -9.045 -16.168 -8.625 1.000 26.750 9 VAL B CA 1
ATOM 5364 C C . VAL B 1 9 ? -9.754 -17.422 -8.135 1.000 25.710 9 VAL B C 1
ATOM 5365 O O . VAL B 1 9 ? -10.918 -17.370 -7.732 1.000 26.060 9 VAL B O 1
ATOM 5378 N N . ASN B 1 10 ? -9.056 -18.558 -8.133 1.000 27.810 10 ASN B N 1
ATOM 5379 C CA . ASN B 1 10 ? -9.680 -19.813 -7.721 1.000 30.890 10 ASN B CA 1
ATOM 5380 C C . ASN B 1 10 ? -10.198 -19.740 -6.291 1.000 27.830 10 ASN B C 1
ATOM 5381 O O . ASN B 1 10 ? -11.272 -20.271 -5.982 1.000 28.500 10 ASN B O 1
ATOM 5392 N N . GLN B 1 11 ? -9.465 -19.072 -5.410 1.000 25.980 11 GLN B N 1
ATOM 5393 C CA . GLN B 1 11 ? -9.926 -18.990 -4.035 1.000 26.100 11 GLN B CA 1
ATOM 5394 C C . GLN B 1 11 ? -11.061 -17.980 -3.884 1.000 22.370 11 GLN B C 1
ATOM 5395 O O . GLN B 1 11 ? -11.982 -18.194 -3.087 1.000 20.930 11 GLN B O 1
ATOM 5409 N N . MET B 1 12 ? -11.002 -16.873 -4.626 1.000 20.200 12 MET B N 1
ATOM 5410 C CA . MET B 1 12 ? -12.079 -15.892 -4.612 1.000 22.700 12 MET B CA 1
ATOM 5411 C C . MET B 1 12 ? -13.398 -16.498 -5.073 1.000 23.260 12 MET B C 1
ATOM 5412 O O . MET B 1 12 ? -14.467 -15.997 -4.704 1.000 22.140 12 MET B O 1
ATOM 5426 N N . MET B 1 13 ? -13.320 -17.588 -5.840 1.000 21.900 13 MET B N 1
ATOM 5427 C CA . MET B 1 13 ? -14.538 -18.260 -6.366 1.000 23.190 13 MET B CA 1
ATOM 5428 C C . MET B 1 13 ? -14.799 -19.575 -5.618 1.000 24.190 13 MET B C 1
ATOM 5429 O O . MET B 1 13 ? -15.665 -20.337 -6.074 1.000 23.110 13 MET B O 1
ATOM 5443 N N . GLY B 1 14 ? -14.078 -19.827 -4.521 1.000 25.540 14 GLY B N 1
ATOM 5444 C CA . GLY B 1 14 ? -14.278 -21.043 -3.744 1.000 22.710 14 GLY B CA 1
ATOM 5445 C C . GLY B 1 14 ? -15.681 -21.208 -3.191 1.000 22.760 14 GLY B C 1
ATOM 5446 O O . GLY B 1 14 ? -16.062 -22.323 -2.817 1.000 21.410 14 GLY B O 1
ATOM 5450 N N . PHE B 1 15 ? -16.452 -20.122 -3.098 1.000 20.080 15 PHE B N 1
ATOM 5451 C CA . PHE B 1 15 ? -17.853 -20.253 -2.721 1.000 23.140 15 PHE B CA 1
ATOM 5452 C C . PHE B 1 15 ? -18.640 -21.049 -3.753 1.000 21.830 15 PHE B C 1
ATOM 5453 O O . PHE B 1 15 ? -19.702 -21.586 -3.414 1.000 21.950 15 PHE B O 1
ATOM 5470 N N . PHE B 1 16 ? -18.137 -21.147 -4.996 1.000 18.690 16 PHE B N 1
ATOM 5471 C CA . PHE B 1 16 ? -18.710 -22.066 -5.985 1.000 24.000 16 PHE B CA 1
ATOM 5472 C C . PHE B 1 16 ? -18.772 -23.489 -5.445 1.000 22.880 16 PHE B C 1
ATOM 5473 O O . PHE B 1 16 ? -19.841 -24.116 -5.404 1.000 20.070 16 PHE B O 1
ATOM 5490 N N . GLN B 1 17 ? -17.604 -24.032 -5.091 1.000 21.350 17 GLN B N 1
ATOM 5491 C CA . GLN B 1 17 ? -17.527 -25.394 -4.574 1.000 22.530 17 GLN B CA 1
ATOM 5492 C C . GLN B 1 17 ? -18.344 -25.548 -3.305 1.000 21.280 17 GLN B C 1
ATOM 5493 O O . GLN B 1 17 ? -18.995 -26.580 -3.105 1.000 21.740 17 GLN B O 1
ATOM 5507 N N . ALA B 1 18 ? -18.289 -24.544 -2.421 1.000 19.870 18 ALA B N 1
ATOM 5508 C CA . ALA B 1 18 ? -18.962 -24.639 -1.132 1.000 20.860 18 ALA B CA 1
ATOM 5509 C C . ALA B 1 18 ? -20.470 -24.775 -1.322 1.000 22.510 18 ALA B C 1
ATOM 5510 O O . ALA B 1 18 ? -21.105 -25.667 -0.746 1.000 23.790 18 ALA B O 1
ATOM 5517 N N . LYS B 1 19 ? -21.052 -23.931 -2.178 1.000 19.510 19 LYS B N 1
ATOM 5518 C CA . LYS B 1 19 ? -22.492 -24.002 -2.395 1.000 21.370 19 LYS B CA 1
ATOM 5519 C C . LYS B 1 19 ? -22.900 -25.224 -3.209 1.000 21.840 19 LYS B C 1
ATOM 5520 O O . LYS B 1 19 ? -24.035 -25.702 -3.056 1.000 23.800 19 LYS B O 1
ATOM 5539 N N . ALA B 1 20 ? -22.022 -25.745 -4.082 1.000 21.500 20 ALA B N 1
ATOM 5540 C CA . ALA B 1 20 ? -22.371 -26.983 -4.780 1.000 21.890 20 ALA B CA 1
ATOM 5541 C C . ALA B 1 20 ? -22.597 -28.109 -3.779 1.000 26.980 20 ALA B C 1
ATOM 5542 O O . ALA B 1 20 ? -23.554 -28.892 -3.901 1.000 24.150 20 ALA B O 1
ATOM 5549 N N . LEU B 1 21 ? -21.748 -28.169 -2.752 1.000 23.530 21 LEU B N 1
ATOM 5550 C CA . LEU B 1 21 ? -21.877 -29.183 -1.714 1.000 22.470 21 LEU B CA 1
ATOM 5551 C C . LEU B 1 21 ? -23.106 -28.949 -0.839 1.000 26.520 21 LEU B C 1
ATOM 5552 O O . LEU B 1 21 ? -23.846 -29.893 -0.538 1.000 24.630 21 LEU B O 1
ATOM 5568 N N . THR B 1 22 ? -23.337 -27.709 -0.388 1.000 24.050 22 THR B N 1
ATOM 5569 C CA . THR B 1 22 ? -24.457 -27.511 0.531 1.000 24.340 22 THR B CA 1
ATOM 5570 C C . THR B 1 22 ? -25.798 -27.636 -0.192 1.000 26.870 22 THR B C 1
ATOM 5571 O O . THR B 1 22 ? -26.759 -28.184 0.367 1.000 23.580 22 THR B O 1
ATOM 5582 N N . ALA B 1 23 ? -25.894 -27.122 -1.422 1.000 24.400 23 ALA B N 1
ATOM 5583 C CA . ALA B 1 23 ? -27.123 -27.319 -2.188 1.000 24.890 23 ALA B CA 1
ATOM 5584 C C . ALA B 1 23 ? -27.369 -28.804 -2.426 1.000 27.420 23 ALA B C 1
ATOM 5585 O O . ALA B 1 23 ? -28.501 -29.282 -2.283 1.000 26.340 23 ALA B O 1
ATOM 5592 N N . ALA B 1 24 ? -26.309 -29.562 -2.726 1.000 24.710 24 ALA B N 1
ATOM 5593 C CA . ALA B 1 24 ? -26.469 -31.001 -2.933 1.000 27.530 24 ALA B CA 1
ATOM 5594 C C . ALA B 1 24 ? -26.960 -31.688 -1.667 1.000 28.440 24 ALA B C 1
ATOM 5595 O O . ALA B 1 24 ? -27.831 -32.568 -1.725 1.000 27.800 24 ALA B O 1
ATOM 5602 N N . LEU B 1 25 ? -26.434 -31.280 -0.514 1.000 26.400 25 LEU B N 1
ATOM 5603 C CA . LEU B 1 25 ? -26.910 -31.828 0.749 1.000 28.330 25 LEU B CA 1
ATOM 5604 C C . LEU B 1 25 ? -28.359 -31.438 1.016 1.000 27.020 25 LEU B C 1
ATOM 5605 O O . LEU B 1 25 ? -29.178 -32.279 1.409 1.000 29.120 25 LEU B O 1
ATOM 5621 N N . ALA B 1 26 ? -28.683 -30.155 0.839 1.000 25.770 26 ALA B N 1
ATOM 5622 C CA . ALA B 1 26 ? -30.039 -29.677 1.088 1.000 28.880 26 ALA B CA 1
ATOM 5623 C C . ALA B 1 26 ? -31.041 -30.374 0.179 1.000 32.490 26 ALA B C 1
ATOM 5624 O O . ALA B 1 26 ? -32.167 -30.673 0.596 1.000 29.790 26 ALA B O 1
ATOM 5631 N N . LEU B 1 27 ? -30.651 -30.650 -1.062 1.000 29.320 27 LEU B N 1
ATOM 5632 C CA . LEU B 1 27 ? -31.525 -31.325 -2.011 1.000 27.950 27 LEU B CA 1
ATOM 5633 C C . LEU B 1 27 ? -31.593 -32.827 -1.792 1.000 30.090 27 LEU B C 1
ATOM 5634 O O . LEU B 1 27 ? -32.345 -33.500 -2.503 1.000 31.760 27 LEU B O 1
ATOM 5650 N N . LYS B 1 28 ? -30.803 -33.366 -0.862 1.000 27.540 28 LYS B N 1
ATOM 5651 C CA . LYS B 1 28 ? -30.704 -34.811 -0.647 1.000 33.760 28 LYS B CA 1
ATOM 5652 C C . LYS B 1 28 ? -30.353 -35.532 -1.945 1.000 33.900 28 LYS B C 1
ATOM 5653 O O . LYS B 1 28 ? -30.850 -36.622 -2.233 1.000 34.310 28 LYS B O 1
ATOM 5672 N N . LEU B 1 29 ? -29.485 -34.905 -2.744 1.000 31.570 29 LEU B N 1
ATOM 5673 C CA . LEU B 1 29 ? -29.140 -35.474 -4.039 1.000 30.720 29 LEU B CA 1
ATOM 5674 C C . LEU B 1 29 ? -28.414 -36.802 -3.885 1.000 35.250 29 LEU B C 1
ATOM 5675 O O . LEU B 1 29 ? -28.635 -37.735 -4.671 1.000 31.720 29 LEU B O 1
ATOM 5691 N N . PHE B 1 30 ? -27.509 -36.888 -2.904 1.000 30.830 30 PHE B N 1
ATOM 5692 C CA . PHE B 1 30 ? -26.691 -38.086 -2.733 1.000 35.580 30 PHE B CA 1
ATOM 5693 C C . PHE B 1 30 ? -27.520 -39.271 -2.258 1.000 30.960 30 PHE B C 1
ATOM 5694 O O . PHE B 1 30 ? -27.170 -40.421 -2.540 1.000 32.900 30 PHE B O 1
ATOM 5711 N N . ASP B 1 31 ? -28.625 -39.018 -1.557 1.000 38.420 31 ASP B N 1
ATOM 5712 C CA . ASP B 1 31 ? -29.475 -40.121 -1.121 1.000 40.050 31 ASP B CA 1
ATOM 5713 C C . ASP B 1 31 ? -30.054 -40.898 -2.295 1.000 38.880 31 ASP B C 1
ATOM 5714 O O . ASP B 1 31 ? -30.376 -42.080 -2.137 1.000 43.870 31 ASP B O 1
ATOM 5723 N N . GLN B 1 32 ? -30.165 -40.270 -3.474 1.000 42.450 32 GLN B N 1
ATOM 5724 C CA . GLN B 1 32 ? -30.665 -40.933 -4.676 1.000 39.050 32 GLN B CA 1
ATOM 5725 C C . GLN B 1 32 ? -29.674 -41.925 -5.265 1.000 39.980 32 GLN B C 1
ATOM 5726 O O . GLN B 1 32 ? -30.002 -42.598 -6.249 1.000 38.540 32 GLN B O 1
ATOM 5740 N N . LEU B 1 33 ? -28.464 -42.006 -4.720 1.000 40.860 33 LEU B N 1
ATOM 5741 C CA . LEU B 1 33 ? -27.479 -42.990 -5.150 1.000 40.940 33 LEU B CA 1
ATOM 5742 C C . LEU B 1 33 ? -27.182 -43.987 -4.037 1.000 43.150 33 LEU B C 1
ATOM 5743 O O . LEU B 1 33 ? -26.159 -44.679 -4.081 1.000 46.000 33 LEU B O 1
ATOM 5759 N N . ARG B 1 34 ? -28.068 -44.061 -3.038 1.000 44.320 34 ARG B N 1
ATOM 5760 C CA . ARG B 1 34 ? -27.853 -44.936 -1.888 1.000 47.410 34 ARG B CA 1
ATOM 5761 C C . ARG B 1 34 ? -27.824 -46.406 -2.293 1.000 47.650 34 ARG B C 1
ATOM 5762 O O . ARG B 1 34 ? -26.998 -47.175 -1.789 1.000 44.250 34 ARG B O 1
ATOM 5783 N N . ASP B 1 35 ? -28.718 -46.820 -3.198 1.000 49.210 35 ASP B N 1
ATOM 5784 C CA . ASP B 1 35 ? -28.888 -48.231 -3.521 1.000 48.680 35 ASP B CA 1
ATOM 5785 C C . ASP B 1 35 ? -28.538 -48.601 -4.954 1.000 52.770 35 ASP B C 1
ATOM 5786 O O . ASP B 1 35 ? -28.500 -49.798 -5.264 1.000 55.000 35 ASP B O 1
ATOM 5795 N N . ARG B 1 36 ? -28.280 -47.632 -5.830 1.000 48.690 36 ARG B N 1
ATOM 5796 C CA . ARG B 1 36 ? -27.980 -47.929 -7.225 1.000 49.820 36 ARG B CA 1
ATOM 5797 C C . ARG B 1 36 ? -27.338 -46.707 -7.869 1.000 43.720 36 ARG B C 1
ATOM 5798 O O . ARG B 1 36 ? -27.369 -45.600 -7.327 1.000 43.450 36 ARG B O 1
ATOM 5819 N N . ASP B 1 37 ? -26.750 -46.927 -9.036 1.000 43.630 37 ASP B N 1
ATOM 5820 C CA . ASP B 1 37 ? -26.338 -45.818 -9.878 1.000 44.740 37 ASP B CA 1
ATOM 5821 C C . ASP B 1 37 ? -27.544 -45.287 -10.649 1.000 43.830 37 ASP B C 1
ATOM 5822 O O . ASP B 1 37 ? -28.557 -45.974 -10.801 1.000 43.110 37 ASP B O 1
ATOM 5831 N N . ALA B 1 38 ? -27.436 -44.047 -11.131 1.000 43.050 38 ALA B N 1
ATOM 5832 C CA . ALA B 1 38 ? -28.550 -43.422 -11.839 1.000 37.480 38 ALA B CA 1
ATOM 5833 C C . ALA B 1 38 ? -28.038 -42.282 -12.709 1.000 38.160 38 ALA B C 1
ATOM 5834 O O . ALA B 1 38 ? -27.072 -41.601 -12.355 1.000 36.040 38 ALA B O 1
ATOM 5841 N N . ASP B 1 39 ? -28.702 -42.070 -13.845 1.000 37.450 39 ASP B N 1
ATOM 5842 C CA . ASP B 1 39 ? -28.341 -40.970 -14.726 1.000 35.070 39 ASP B CA 1
ATOM 5843 C C . ASP B 1 39 ? -29.041 -39.684 -14.278 1.000 35.080 39 ASP B C 1
ATOM 5844 O O . ASP B 1 39 ? -29.861 -39.676 -13.359 1.000 33.720 39 ASP B O 1
ATOM 5853 N N . ALA B 1 40 ? -28.703 -38.575 -14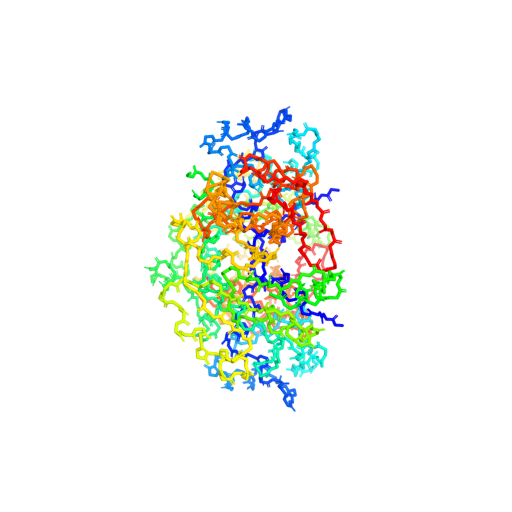.931 1.000 33.410 40 ALA B N 1
ATOM 5854 C CA . ALA B 1 40 ? -29.160 -37.278 -14.441 1.000 34.420 40 ALA B CA 1
ATOM 5855 C C . ALA B 1 40 ? -30.682 -37.169 -14.472 1.000 36.630 40 ALA B C 1
ATOM 5856 O O . ALA B 1 40 ? -31.292 -36.673 -13.517 1.000 33.110 40 ALA B O 1
ATOM 5863 N N . ALA B 1 41 ? -31.314 -37.648 -15.549 1.000 38.790 41 ALA B N 1
ATOM 5864 C CA . ALA B 1 41 ? -32.771 -37.554 -15.659 1.000 37.490 41 ALA B CA 1
ATOM 5865 C C . ALA B 1 41 ? -33.463 -38.314 -14.538 1.000 35.080 41 ALA B C 1
ATOM 5866 O O . ALA B 1 41 ? -34.475 -37.854 -13.999 1.000 37.600 41 ALA B O 1
ATOM 5873 N N . HIS B 1 42 ? -32.918 -39.465 -14.153 1.000 38.140 42 HIS B N 1
ATOM 5874 C CA . HIS B 1 42 ? -33.540 -40.262 -13.105 1.000 35.250 42 HIS B CA 1
ATOM 5875 C C . HIS B 1 42 ? -33.294 -39.676 -11.721 1.000 37.550 42 HIS B C 1
ATOM 5876 O O . HIS B 1 42 ? -34.191 -39.706 -10.871 1.000 38.170 42 HIS B O 1
ATOM 5891 N N . ILE B 1 43 ? -32.109 -39.114 -11.469 1.000 37.120 43 ILE B N 1
ATOM 5892 C CA . ILE B 1 43 ? -31.927 -38.410 -10.204 1.000 34.600 43 ILE B CA 1
ATOM 5893 C C . ILE B 1 43 ? -32.846 -37.195 -10.143 1.000 34.120 43 ILE B C 1
ATOM 5894 O O . ILE B 1 43 ? -33.506 -36.953 -9.127 1.000 35.190 43 ILE B O 1
ATOM 5910 N N . ALA B 1 44 ? -32.910 -36.419 -11.228 1.000 35.520 44 ALA B N 1
ATOM 5911 C CA . ALA B 1 44 ? -33.759 -35.230 -11.253 1.000 36.980 44 ALA B CA 1
ATOM 5912 C C . ALA B 1 44 ? -35.213 -35.567 -10.931 1.000 36.570 44 ALA B C 1
ATOM 5913 O O . ALA B 1 44 ? -35.860 -34.875 -10.137 1.000 35.990 44 ALA B O 1
ATOM 5920 N N . ALA B 1 45 ? -35.745 -36.623 -11.547 1.000 38.480 45 ALA B N 1
ATOM 5921 C CA . ALA B 1 45 ? -37.144 -36.982 -11.326 1.000 39.900 45 ALA B CA 1
ATOM 5922 C C . ALA B 1 45 ? -37.418 -37.187 -9.845 1.000 41.210 45 ALA B C 1
ATOM 5923 O O . ALA B 1 45 ? -38.331 -36.575 -9.274 1.000 42.210 45 ALA B O 1
ATOM 5930 N N . ARG B 1 46 ? -36.598 -38.015 -9.194 1.000 42.860 46 ARG B N 1
ATOM 5931 C CA . ARG B 1 46 ? -36.805 -38.311 -7.784 1.000 42.200 46 ARG B CA 1
ATOM 5932 C C . ARG B 1 46 ? -36.598 -37.091 -6.898 1.000 43.990 46 ARG B C 1
ATOM 5933 O O . ARG B 1 46 ? -37.144 -37.047 -5.792 1.000 47.240 46 ARG B O 1
ATOM 5954 N N . LEU B 1 47 ? -35.851 -36.093 -7.357 1.000 40.150 47 LEU B N 1
ATOM 5955 C CA . LEU B 1 47 ? -35.637 -34.891 -6.567 1.000 39.670 47 LEU B CA 1
ATOM 5956 C C . LEU B 1 47 ? -36.719 -33.844 -6.780 1.000 35.950 47 LEU B C 1
ATOM 5957 O O . LEU B 1 47 ? -36.700 -32.809 -6.102 1.000 41.460 47 LEU B O 1
ATOM 5973 N N . ASP B 1 48 ? -37.655 -34.087 -7.697 1.000 43.610 48 ASP B N 1
ATOM 5974 C CA . ASP B 1 48 ? -38.659 -33.091 -8.085 1.000 44.150 48 ASP B CA 1
ATOM 5975 C C . ASP B 1 48 ? -37.995 -31.841 -8.668 1.000 44.260 48 ASP B C 1
ATOM 5976 O O . ASP B 1 48 ? -38.465 -30.717 -8.476 1.000 49.040 48 ASP B O 1
ATOM 5985 N N . CYS B 1 49 ? -36.890 -32.042 -9.389 1.000 39.440 49 CYS B N 1
ATOM 5986 C CA . CYS B 1 49 ? -36.106 -30.992 -10.014 1.000 35.540 49 CYS B CA 1
ATOM 5987 C C . CYS B 1 49 ? -36.017 -31.227 -11.516 1.000 30.970 49 CYS B C 1
ATOM 5988 O O . CYS B 1 49 ? -36.039 -32.371 -11.965 1.000 31.910 49 CYS B O 1
ATOM 5996 N N . PRO B 1 50 ? -35.865 -30.171 -12.311 1.000 32.380 50 PRO B N 1
ATOM 5997 C CA . PRO B 1 50 ? -35.681 -30.360 -13.755 1.000 32.550 50 PRO B CA 1
ATOM 5998 C C . PRO B 1 50 ? -34.348 -31.025 -14.075 1.000 38.500 50 PRO B C 1
ATOM 5999 O O . PRO B 1 50 ? -33.359 -30.893 -13.339 1.000 28.530 50 PRO B O 1
ATOM 6010 N N . ALA B 1 51 ? -34.338 -31.760 -15.195 1.000 33.490 51 ALA B N 1
ATOM 6011 C CA . ALA B 1 51 ? -33.168 -32.563 -15.551 1.000 34.320 51 ALA B CA 1
ATOM 6012 C C . ALA B 1 51 ? -31.976 -31.695 -15.924 1.000 31.410 51 ALA B C 1
ATOM 6013 O O . ALA B 1 51 ? -30.834 -32.016 -15.569 1.000 27.180 51 ALA B O 1
ATOM 6020 N N . ARG B 1 52 ? -32.211 -30.608 -16.664 1.000 29.690 52 ARG B N 1
ATOM 6021 C CA . ARG B 1 52 ? -31.101 -29.756 -17.087 1.000 27.100 52 ARG B CA 1
ATOM 6022 C C . ARG B 1 52 ? -30.341 -29.191 -15.886 1.000 28.770 52 ARG B C 1
ATOM 6023 O O . ARG B 1 52 ? -29.115 -29.284 -15.821 1.000 28.740 52 ARG B O 1
ATOM 6044 N N . SER B 1 53 ? -31.055 -28.613 -14.912 1.000 31.050 53 SER B N 1
ATOM 6045 C CA . SER B 1 53 ? -30.360 -27.985 -13.789 1.000 28.870 53 SER B CA 1
ATOM 6046 C C . SER B 1 53 ? -29.738 -29.025 -12.864 1.000 28.710 53 SER B C 1
ATOM 6047 O O . SER B 1 53 ? -28.631 -28.820 -12.348 1.000 27.420 53 SER B O 1
ATOM 6055 N N . THR B 1 54 ? -30.423 -30.148 -12.640 1.000 30.070 54 THR B N 1
ATOM 6056 C CA . THR B 1 54 ? -29.827 -31.208 -11.829 1.000 30.760 54 THR B CA 1
ATOM 6057 C C . THR B 1 54 ? -28.561 -31.748 -12.488 1.000 28.810 54 THR B C 1
ATOM 6058 O O . THR B 1 54 ? -27.559 -32.010 -11.811 1.000 28.530 54 THR B O 1
ATOM 6069 N N . GLU B 1 55 ? -28.587 -31.914 -13.812 1.000 27.090 55 GLU B N 1
ATOM 6070 C CA . GLU B 1 55 ? -27.405 -32.400 -14.519 1.000 28.880 55 GLU B CA 1
ATOM 6071 C C . GLU B 1 55 ? -26.222 -31.452 -14.352 1.000 30.790 55 GLU B C 1
ATOM 6072 O O . GLU B 1 55 ? -25.083 -31.900 -14.163 1.000 26.730 55 GLU B O 1
ATOM 6084 N N . GLN B 1 56 ? -26.471 -30.138 -14.411 1.000 27.850 56 GLN B N 1
ATOM 6085 C CA . GLN B 1 56 ? -25.402 -29.183 -14.133 1.000 26.440 56 GLN B CA 1
ATOM 6086 C C . GLN B 1 56 ? -24.806 -29.395 -12.746 1.000 22.040 56 GLN B C 1
ATOM 6087 O O . GLN B 1 56 ? -23.582 -29.365 -12.581 1.000 26.110 56 GLN B O 1
ATOM 6101 N N . LEU B 1 57 ? -25.650 -29.567 -11.728 1.000 23.180 57 LEU B N 1
ATOM 6102 C CA . LEU B 1 57 ? -25.117 -29.805 -10.386 1.000 24.770 57 LEU B CA 1
ATOM 6103 C C . LEU B 1 57 ? -24.414 -31.159 -10.302 1.000 26.990 57 LEU B C 1
ATOM 6104 O O . LEU B 1 57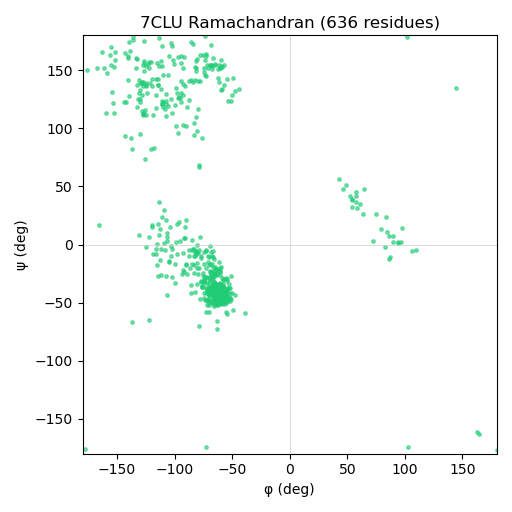 ? -23.389 -31.288 -9.624 1.000 24.470 57 LEU B O 1
ATOM 6120 N N . LEU B 1 58 ? -24.931 -32.171 -11.006 1.000 26.850 58 LEU B N 1
ATOM 6121 C CA . LEU B 1 58 ? -24.272 -33.474 -11.019 1.000 27.620 58 LEU B CA 1
ATOM 6122 C C . LEU B 1 58 ? -22.898 -33.391 -11.676 1.000 26.980 58 LEU B C 1
ATOM 6123 O O . LEU B 1 58 ? -21.914 -33.915 -11.143 1.000 28.570 58 LEU B O 1
ATOM 6139 N N . ILE B 1 59 ? -22.814 -32.732 -12.839 1.000 27.650 59 ILE B N 1
ATOM 6140 C CA . ILE B 1 59 ? -21.541 -32.595 -13.533 1.000 26.090 59 ILE B CA 1
ATOM 6141 C C . ILE B 1 59 ? -20.514 -31.896 -12.643 1.000 24.640 59 ILE B C 1
ATOM 6142 O O . ILE B 1 59 ? -19.349 -32.295 -12.591 1.000 24.040 59 ILE B O 1
ATOM 6158 N N . ALA B 1 60 ? -20.922 -30.852 -11.923 1.000 25.890 60 ALA B N 1
ATOM 6159 C CA . ALA B 1 60 ? -19.957 -30.179 -11.060 1.000 21.980 60 ALA B CA 1
ATOM 6160 C C . ALA B 1 60 ? -19.488 -31.093 -9.937 1.000 25.590 60 ALA B C 1
ATOM 6161 O O . ALA B 1 60 ? -18.313 -31.046 -9.537 1.000 22.230 60 ALA B O 1
ATOM 6168 N N . LEU B 1 61 ? -20.392 -31.936 -9.415 1.000 25.430 61 LEU B N 1
ATOM 6169 C CA . LEU B 1 61 ? -20.025 -32.824 -8.317 1.000 25.140 61 LEU B CA 1
ATOM 6170 C C . LEU B 1 61 ? -19.084 -33.919 -8.789 1.000 26.700 61 LEU B C 1
ATOM 6171 O O . LEU B 1 61 ? -18.150 -34.292 -8.066 1.000 26.820 61 LEU B O 1
ATOM 6187 N N . ARG B 1 62 ? -19.320 -34.459 -9.990 1.000 27.470 62 ARG B N 1
ATOM 6188 C CA . ARG B 1 62 ? -18.340 -35.365 -10.578 1.000 24.580 62 ARG B CA 1
ATOM 6189 C C . ARG B 1 62 ? -16.997 -34.661 -10.759 1.000 28.750 62 ARG B C 1
ATOM 6190 O O . ARG B 1 62 ? -15.945 -35.214 -10.413 1.000 28.270 62 ARG B O 1
ATOM 6211 N N . ALA B 1 63 ? -17.016 -33.421 -11.260 1.000 27.150 63 ALA B N 1
ATOM 6212 C CA . ALA B 1 63 ? -15.763 -32.719 -11.528 1.000 25.370 63 ALA B CA 1
ATOM 6213 C C . ALA B 1 63 ? -15.026 -32.386 -10.240 1.000 25.910 63 ALA B C 1
ATOM 6214 O O . ALA B 1 63 ? -13.791 -32.320 -10.234 1.000 27.620 63 ALA B O 1
ATOM 6221 N N . MET B 1 64 ? -15.756 -32.195 -9.138 1.000 26.890 64 MET B N 1
ATOM 6222 C CA . MET B 1 64 ? -15.133 -31.975 -7.842 1.000 24.530 64 MET B CA 1
ATOM 6223 C C . MET B 1 64 ? -14.657 -33.266 -7.184 1.000 30.370 64 MET B C 1
ATOM 6224 O O . MET B 1 64 ? -13.994 -33.202 -6.140 1.000 28.690 64 MET B O 1
ATOM 6238 N N . GLY B 1 65 ? -14.979 -34.423 -7.756 1.000 28.400 65 GLY B N 1
ATOM 6239 C CA . GLY B 1 65 ? -14.524 -35.693 -7.233 1.000 29.440 65 GLY B CA 1
ATOM 6240 C C . GLY B 1 65 ? -15.411 -36.359 -6.205 1.000 31.380 65 GLY B C 1
ATOM 6241 O O . GLY B 1 65 ? -14.988 -37.361 -5.619 1.000 33.570 65 GLY B O 1
ATOM 6245 N N . TYR B 1 66 ? -16.621 -35.834 -5.948 1.000 31.300 66 TYR B N 1
ATOM 6246 C CA . TYR B 1 66 ? -17.510 -36.433 -4.961 1.000 30.400 66 TYR B CA 1
ATOM 6247 C C . TYR B 1 66 ? -18.378 -37.536 -5.546 1.000 30.970 66 TYR B C 1
ATOM 6248 O O . TYR B 1 66 ? -18.867 -38.392 -4.795 1.000 33.380 66 TYR B O 1
ATOM 6266 N N . LEU B 1 67 ? -18.553 -37.550 -6.861 1.000 30.170 67 LEU B N 1
ATOM 6267 C CA . LEU B 1 67 ? -19.239 -38.616 -7.571 1.000 30.510 67 LEU B CA 1
ATOM 6268 C C . LEU B 1 67 ? -18.343 -39.140 -8.679 1.000 29.860 67 LEU B C 1
ATOM 6269 O O . LEU B 1 67 ? -17.523 -38.404 -9.236 1.000 34.140 67 LEU B O 1
ATOM 6285 N N . ASP B 1 68 ? -18.497 -40.425 -8.983 1.000 30.260 68 ASP B N 1
ATOM 6286 C CA . ASP B 1 68 ? -18.002 -41.006 -10.219 1.000 35.480 68 ASP B CA 1
ATOM 6287 C C . ASP B 1 68 ? -19.111 -41.001 -11.260 1.000 35.960 68 ASP B C 1
ATOM 6288 O O . ASP B 1 68 ? -20.295 -40.879 -10.935 1.000 35.370 68 ASP B O 1
ATOM 6297 N N . GLN B 1 69 ? -18.717 -41.155 -12.525 1.000 35.960 69 GLN B N 1
ATOM 6298 C CA . GLN B 1 69 ? -19.674 -41.154 -13.620 1.000 35.520 69 GLN B CA 1
ATOM 6299 C C . GLN B 1 69 ? -19.105 -41.940 -14.791 1.000 36.310 69 GLN B C 1
ATOM 6300 O O . GLN B 1 69 ? -17.966 -41.714 -15.202 1.000 34.790 69 GLN B O 1
ATOM 6314 N N . ARG B 1 70 ? -19.907 -42.851 -15.332 1.000 41.240 70 ARG B N 1
ATOM 6315 C CA . ARG B 1 70 ? -19.524 -43.620 -16.510 1.000 40.030 70 ARG B CA 1
ATOM 6316 C C . ARG B 1 70 ? -20.768 -43.839 -17.357 1.000 40.710 70 ARG B C 1
ATOM 6317 O O . ARG B 1 70 ? -21.762 -44.376 -16.863 1.000 37.090 70 ARG B O 1
ATOM 6338 N N . ASP B 1 71 ? -20.714 -43.394 -18.616 1.000 42.420 71 ASP B N 1
ATOM 6339 C CA . ASP B 1 71 ? -21.811 -43.533 -19.580 1.000 43.020 71 ASP B CA 1
ATOM 6340 C C . ASP B 1 71 ? -23.105 -42.896 -19.072 1.000 45.270 71 ASP B C 1
ATOM 6341 O O . ASP B 1 71 ? -24.216 -43.377 -19.326 1.000 41.290 71 ASP B O 1
ATOM 6350 N N . GLY B 1 72 ? -22.961 -41.774 -18.373 1.000 42.120 72 GLY B N 1
ATOM 6351 C CA . GLY B 1 72 ? -24.095 -41.026 -17.895 1.000 39.590 72 GLY B CA 1
ATOM 6352 C C . GLY B 1 72 ? -24.643 -41.480 -16.561 1.000 40.890 72 GLY B C 1
ATOM 6353 O O . GLY B 1 72 ? -25.460 -40.763 -15.976 1.000 38.910 72 GLY B O 1
ATOM 6357 N N . LEU B 1 73 ? -24.235 -42.648 -16.067 1.000 38.900 73 LEU B N 1
ATOM 6358 C CA . LEU B 1 73 ? -24.682 -43.135 -14.768 1.000 39.720 73 LEU B CA 1
ATOM 6359 C C . LEU B 1 73 ? -23.758 -42.596 -13.685 1.000 37.850 73 LEU B C 1
ATOM 6360 O O . LEU B 1 73 ? -22.538 -42.793 -13.744 1.000 41.430 73 LEU B O 1
ATOM 6376 N N . TYR B 1 74 ? -24.336 -41.917 -12.706 1.000 35.100 74 TYR B N 1
ATOM 6377 C CA . TYR B 1 74 ? -23.582 -41.401 -11.578 1.000 34.210 74 TYR B CA 1
ATOM 6378 C C . TYR B 1 74 ? -23.490 -42.456 -10.478 1.000 39.970 74 TYR B C 1
ATOM 6379 O O . TYR B 1 74 ? -24.450 -43.191 -10.224 1.000 40.580 74 TYR B O 1
ATOM 6397 N N . HIS B 1 75 ? -22.315 -42.542 -9.847 1.000 39.740 75 HIS B N 1
ATOM 6398 C CA . HIS B 1 75 ? -22.060 -43.489 -8.763 1.000 43.200 75 HIS B CA 1
ATOM 6399 C C . HIS B 1 75 ? -21.576 -42.761 -7.516 1.000 38.730 75 HIS B C 1
ATOM 6400 O O . HIS B 1 75 ? -20.641 -41.950 -7.583 1.000 36.110 75 HIS B O 1
ATOM 6415 N N . LEU B 1 76 ? -22.200 -43.074 -6.373 1.000 36.540 76 LEU B N 1
ATOM 6416 C CA . LEU B 1 76 ? -21.729 -42.609 -5.075 1.000 39.810 76 LEU B CA 1
ATOM 6417 C C . LEU B 1 76 ? -20.598 -43.503 -4.574 1.000 39.460 76 LEU B C 1
ATOM 6418 O O . LEU B 1 76 ? -20.852 -44.657 -4.211 1.000 42.220 76 LEU B O 1
ATOM 6434 N N . PRO B 1 77 ? -19.355 -43.016 -4.531 1.000 36.810 77 PRO B N 1
ATOM 6435 C CA . PRO B 1 77 ? -18.251 -43.842 -4.015 1.000 40.090 77 PRO B CA 1
ATOM 6436 C C . PRO B 1 77 ? -18.496 -44.285 -2.580 1.000 37.800 77 PRO B C 1
ATOM 6437 O O . PRO B 1 77 ? -18.869 -43.484 -1.723 1.000 37.660 77 PRO B O 1
ATOM 6448 N N . ALA B 1 78 ? -18.257 -45.577 -2.324 1.000 40.930 78 ALA B N 1
ATOM 6449 C CA . ALA B 1 78 ? -18.510 -46.146 -1.002 1.000 36.370 78 ALA B CA 1
ATOM 6450 C C . ALA B 1 78 ? -17.818 -45.354 0.095 1.000 40.860 78 ALA B C 1
ATOM 6451 O O . ALA B 1 78 ? -18.380 -45.169 1.178 1.000 34.940 78 ALA B O 1
ATOM 6458 N N . ALA B 1 79 ? -16.602 -44.855 -0.169 1.000 40.040 79 ALA B N 1
ATOM 6459 C CA . ALA B 1 79 ? -15.900 -44.076 0.847 1.000 40.290 79 ALA B CA 1
ATOM 6460 C C . ALA B 1 79 ? -16.578 -42.744 1.151 1.000 40.060 79 ALA B C 1
ATOM 6461 O O . ALA B 1 79 ? -16.207 -42.091 2.134 1.000 40.230 79 ALA B O 1
ATOM 6468 N N . HIS B 1 80 ? -17.557 -42.332 0.345 1.000 34.510 80 HIS B N 1
ATOM 6469 C CA . HIS B 1 80 ? -18.258 -41.074 0.547 1.000 35.880 80 HIS B CA 1
ATOM 6470 C C . HIS B 1 80 ? -19.600 -41.240 1.240 1.000 34.890 80 HIS B C 1
ATOM 6471 O O . HIS B 1 80 ? -20.134 -40.252 1.756 1.000 31.740 80 HIS B O 1
ATOM 6486 N N . ARG B 1 81 ? -20.142 -42.462 1.279 1.000 35.770 81 ARG B N 1
ATOM 6487 C CA . ARG B 1 81 ? -21.457 -42.687 1.878 1.000 39.260 81 ARG B CA 1
ATOM 6488 C C . ARG B 1 81 ? -21.552 -42.139 3.294 1.000 37.310 81 ARG B C 1
ATOM 6489 O O . ARG B 1 81 ? -22.612 -41.649 3.696 1.000 37.170 81 ARG B O 1
ATOM 6510 N N . ALA B 1 82 ? -20.450 -42.185 4.053 1.000 36.310 82 ALA B N 1
ATOM 6511 C CA . ALA B 1 82 ? -20.520 -41.905 5.483 1.000 35.330 82 ALA B CA 1
ATOM 6512 C C . ALA B 1 82 ? -20.910 -40.460 5.773 1.000 35.070 82 ALA B C 1
ATOM 6513 O O . ALA B 1 82 ? -21.579 -40.191 6.777 1.000 35.060 82 ALA B O 1
ATOM 6520 N N . PHE B 1 83 ? -20.518 -39.516 4.919 1.000 33.470 83 PHE B N 1
ATOM 6521 C CA . PHE B 1 83 ? -20.809 -38.119 5.196 1.000 29.850 83 PHE B CA 1
ATOM 6522 C C . PHE B 1 83 ? -21.741 -37.470 4.187 1.000 29.050 83 PHE B C 1
ATOM 6523 O O . PHE B 1 83 ? -22.118 -36.311 4.391 1.000 28.830 83 PHE B O 1
ATOM 6540 N N . LEU B 1 84 ? -22.137 -38.182 3.121 1.000 28.490 84 LEU B N 1
ATOM 6541 C CA . LEU B 1 84 ? -23.037 -37.641 2.105 1.000 31.730 84 LEU B CA 1
ATOM 6542 C C . LEU B 1 84 ? -24.458 -38.177 2.192 1.000 31.530 84 LEU B C 1
ATOM 6543 O O . LEU B 1 84 ? -25.349 -37.615 1.543 1.000 33.440 84 LEU B O 1
ATOM 6559 N N . LEU B 1 85 ? -24.688 -39.255 2.939 1.000 31.060 85 LEU B N 1
ATOM 6560 C CA . LEU B 1 85 ? -25.999 -39.888 3.026 1.000 34.400 85 LEU B CA 1
ATOM 6561 C C . LEU B 1 85 ? -26.707 -39.427 4.294 1.000 39.480 85 LEU B C 1
ATOM 6562 O O . LEU B 1 85 ? -26.110 -39.415 5.382 1.000 34.810 85 LEU B O 1
ATOM 6578 N N . SER B 1 86 ? -27.990 -39.073 4.145 1.000 36.160 86 SER B N 1
ATOM 6579 C CA . SER B 1 86 ? -28.714 -38.374 5.201 1.000 35.340 86 SER B CA 1
ATOM 6580 C C . SER B 1 86 ? -28.894 -39.232 6.445 1.000 34.880 86 SER B C 1
ATOM 6581 O O . SER B 1 86 ? -29.045 -38.697 7.545 1.000 40.230 86 SER B O 1
ATOM 6589 N N . ASP B 1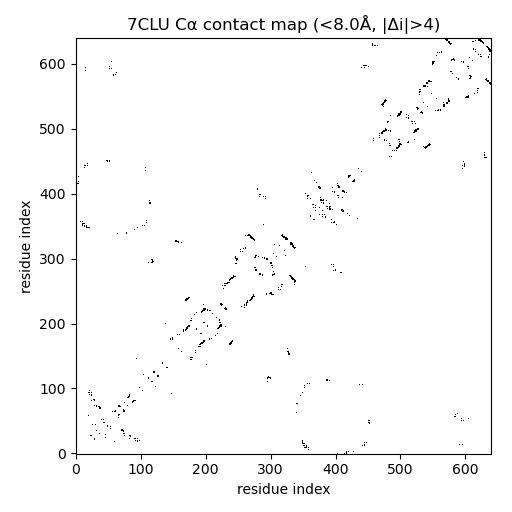 87 ? -28.882 -40.545 6.295 1.000 35.730 87 ASP B N 1
ATOM 6590 C CA . ASP B 1 87 ? -29.129 -41.454 7.402 1.000 41.360 87 ASP B CA 1
ATOM 6591 C C . ASP B 1 87 ? -27.855 -41.901 8.111 1.000 41.730 87 ASP B C 1
ATOM 6592 O O . ASP B 1 87 ? -27.950 -42.573 9.141 1.000 40.170 87 ASP B O 1
ATOM 6601 N N . GLU B 1 88 ? -26.657 -41.556 7.575 1.000 36.730 88 GLU B N 1
ATOM 6602 C CA . GLU B 1 88 ? -25.383 -42.008 8.127 1.000 39.560 88 GLU B CA 1
ATOM 6603 C C . GLU B 1 88 ? -24.968 -41.120 9.297 1.000 41.110 88 GLU B C 1
ATOM 6604 O O . GLU B 1 88 ? -25.168 -39.903 9.255 1.000 38.960 88 GLU B O 1
ATOM 6616 N N . PRO B 1 89 ? -24.386 -41.700 10.347 1.000 40.120 89 PRO B N 1
ATOM 6617 C CA . PRO B 1 89 ? -24.017 -40.887 11.517 1.000 42.010 89 PRO B CA 1
ATOM 6618 C C . PRO B 1 89 ? -23.142 -39.687 11.178 1.000 41.900 89 PRO B C 1
ATOM 6619 O O . PRO B 1 89 ? -23.273 -38.636 11.824 1.000 41.310 89 PRO B O 1
ATOM 6630 N N . GLN B 1 90 ? -22.295 -39.788 10.151 1.000 42.440 90 GLN B N 1
ATOM 6631 C CA . GLN B 1 90 ? -21.355 -38.729 9.797 1.000 42.460 90 GLN B CA 1
ATOM 6632 C C . GLN B 1 90 ? -21.910 -37.724 8.790 1.000 39.290 90 GLN B C 1
ATOM 6633 O O . GLN B 1 90 ? -21.133 -36.944 8.228 1.000 29.250 90 GLN B O 1
ATOM 6647 N N . TRP B 1 91 ? -23.228 -37.715 8.571 1.000 35.460 91 TRP B N 1
ATOM 6648 C CA . TRP B 1 91 ? -23.847 -36.860 7.561 1.000 33.380 91 TRP B CA 1
ATOM 6649 C C . TRP B 1 91 ? -23.578 -35.389 7.843 1.000 31.470 91 TRP B C 1
ATOM 6650 O O . TRP B 1 91 ? -23.752 -34.912 8.971 1.000 33.380 91 TRP B O 1
ATOM 6671 N N . LEU B 1 92 ? -23.179 -34.663 6.802 1.000 33.670 92 LEU B N 1
ATOM 6672 C CA . LEU B 1 92 ? -22.813 -33.258 6.913 1.000 33.880 92 LEU B CA 1
ATOM 6673 C C . LEU B 1 92 ? -23.979 -32.306 6.660 1.000 34.300 92 LEU B C 1
ATOM 6674 O O . LEU B 1 92 ? -23.772 -31.088 6.634 1.000 30.990 92 LEU B O 1
ATOM 6690 N N . GLY B 1 93 ? -25.199 -32.825 6.483 1.000 33.940 93 GLY B N 1
ATOM 6691 C CA . GLY B 1 93 ? -26.348 -31.946 6.302 1.000 33.160 93 GLY B CA 1
ATOM 6692 C C . GLY B 1 93 ? -26.475 -30.888 7.385 1.000 32.490 93 GLY B C 1
ATOM 6693 O O . GLY B 1 93 ? -26.833 -29.741 7.108 1.000 29.390 93 GLY B O 1
ATOM 6697 N N . TRP B 1 94 ? -26.161 -31.252 8.631 1.000 32.970 94 TRP B N 1
ATOM 6698 C CA . TRP B 1 94 ? -26.197 -30.280 9.719 1.000 32.520 94 TRP B CA 1
ATOM 6699 C C . TRP B 1 94 ? -25.314 -29.073 9.412 1.000 32.450 94 TRP B C 1
ATOM 6700 O O . TRP B 1 94 ? -25.716 -27.923 9.626 1.000 31.990 94 TRP B O 1
ATOM 6721 N N . LEU B 1 95 ? -24.104 -29.314 8.901 1.000 32.170 95 LEU B N 1
ATOM 6722 C CA . LEU B 1 95 ? -23.213 -28.202 8.595 1.000 35.170 95 LEU B CA 1
ATOM 6723 C C . LEU B 1 95 ? -23.723 -27.410 7.398 1.000 27.640 95 LEU B C 1
ATOM 6724 O O . LEU B 1 95 ? -23.707 -26.174 7.405 1.000 30.180 95 LEU B O 1
ATOM 6740 N N . GLY B 1 96 ? -24.172 -28.104 6.361 1.000 25.180 96 GLY B N 1
ATOM 6741 C CA . GLY B 1 96 ? -24.717 -27.405 5.206 1.000 30.370 96 GLY B CA 1
ATOM 6742 C C . GLY B 1 96 ? -25.838 -26.456 5.578 1.000 29.680 96 GLY B C 1
ATOM 6743 O O . GLY B 1 96 ? -25.884 -25.313 5.105 1.000 25.730 96 GLY B O 1
ATOM 6747 N N . ARG B 1 97 ? -26.741 -26.904 6.459 1.000 30.780 97 ARG B N 1
ATOM 6748 C CA . ARG B 1 97 ? -27.843 -26.049 6.880 1.000 30.350 97 ARG B CA 1
ATOM 6749 C C . ARG B 1 97 ? -27.339 -24.860 7.680 1.000 26.630 97 ARG B C 1
ATOM 6750 O O . ARG B 1 97 ? -27.780 -23.728 7.454 1.000 31.810 97 ARG B O 1
ATOM 6771 N N . HIS B 1 98 ? -26.412 -25.093 8.614 1.000 29.340 98 HIS B N 1
ATOM 6772 C CA . HIS B 1 98 ? -25.801 -23.983 9.340 1.000 27.660 98 HIS B CA 1
ATOM 6773 C C . HIS B 1 98 ? -25.141 -22.993 8.378 1.000 32.600 98 HIS B C 1
ATOM 6774 O O . HIS B 1 98 ? -25.302 -21.776 8.528 1.000 31.650 98 HIS B O 1
ATOM 6789 N N . ILE B 1 99 ? -24.437 -23.493 7.353 1.000 29.560 99 ILE B N 1
ATOM 6790 C CA . ILE B 1 99 ? -23.818 -22.599 6.366 1.000 29.280 99 ILE B CA 1
ATOM 6791 C C . ILE B 1 99 ? -24.888 -21.835 5.600 1.000 25.090 99 ILE B C 1
ATOM 6792 O O . ILE B 1 99 ? -24.823 -20.608 5.465 1.000 25.820 99 ILE B O 1
ATOM 6808 N N . ASP B 1 100 ? -25.903 -22.550 5.105 1.000 25.080 100 ASP B N 1
ATOM 6809 C CA . ASP B 1 100 ? -26.933 -21.933 4.271 1.000 27.980 100 ASP B CA 1
ATOM 6810 C C . ASP B 1 100 ? -27.753 -20.881 5.021 1.000 29.320 100 ASP B C 1
ATOM 6811 O O . ASP B 1 100 ? -28.047 -19.811 4.474 1.000 27.360 100 ASP B O 1
ATOM 6820 N N . THR B 1 101 ? -28.167 -21.172 6.253 1.000 29.190 101 THR B N 1
ATOM 6821 C CA . THR B 1 101 ? -29.071 -20.253 6.936 1.000 27.910 101 THR B CA 1
ATOM 6822 C C . THR B 1 101 ? -28.348 -19.179 7.730 1.000 31.580 101 THR B C 1
ATOM 6823 O O . THR B 1 101 ? -28.908 -18.095 7.924 1.000 33.830 101 THR B O 1
ATOM 6834 N N . PHE B 1 102 ? -27.109 -19.431 8.161 1.000 33.340 102 PHE B N 1
ATOM 6835 C CA . PHE B 1 102 ? -26.420 -18.540 9.094 1.000 35.220 102 PHE B CA 1
ATOM 6836 C C . PHE B 1 102 ? -25.100 -18.014 8.539 1.000 29.660 102 PHE B C 1
ATOM 6837 O O . PHE B 1 102 ? -24.991 -16.810 8.276 1.000 30.730 102 PHE B O 1
ATOM 6854 N N . LEU B 1 103 ? -24.108 -18.882 8.305 1.000 28.120 103 LEU B N 1
ATOM 6855 C CA . LEU B 1 103 ? -22.739 -18.414 8.072 1.000 28.820 103 LEU B CA 1
ATOM 6856 C C . LEU B 1 103 ? -22.590 -17.742 6.715 1.000 27.480 103 LEU B C 1
ATOM 6857 O O . LEU B 1 103 ? -22.011 -16.649 6.611 1.000 25.450 103 LEU B O 1
ATOM 6873 N N . TYR B 1 104 ? -23.087 -18.386 5.655 1.000 29.010 104 TYR B N 1
ATOM 6874 C CA . TYR B 1 104 ? -22.918 -17.814 4.320 1.000 25.120 104 TYR B CA 1
ATOM 6875 C C . TYR B 1 104 ? -23.531 -16.428 4.218 1.000 26.900 104 TYR B C 1
ATOM 6876 O O . TYR B 1 104 ? -22.853 -15.518 3.714 1.000 24.210 104 TYR B O 1
ATOM 6894 N N . PRO B 1 105 ? -24.770 -16.179 4.676 1.000 27.720 105 PRO B N 1
ATOM 6895 C CA . PRO B 1 105 ? -25.246 -14.788 4.671 1.000 28.900 105 PRO B CA 1
ATOM 6896 C C . PRO B 1 105 ? -24.414 -13.885 5.564 1.000 25.400 105 PRO B C 1
ATOM 6897 O O . PRO B 1 105 ? -24.108 -12.750 5.186 1.000 26.730 105 PRO B O 1
ATOM 6908 N N . LEU B 1 106 ? -24.032 -14.360 6.747 1.000 26.550 106 LEU B N 1
ATOM 6909 C CA . LEU B 1 106 ? -23.237 -13.520 7.633 1.000 30.460 106 LEU B CA 1
ATOM 6910 C C . LEU B 1 106 ? -21.917 -13.116 6.983 1.000 30.120 106 LEU B C 1
ATOM 6911 O O . LEU B 1 106 ? -21.511 -11.950 7.053 1.000 27.740 106 LEU B O 1
ATOM 6927 N N . TRP B 1 107 ? -21.238 -14.057 6.331 1.000 26.260 107 TRP B N 1
ATOM 6928 C CA . TRP B 1 107 ? -19.975 -13.699 5.697 1.000 27.020 107 TRP B CA 1
ATOM 6929 C C . TRP B 1 107 ? -20.149 -12.824 4.469 1.000 28.730 107 TRP B C 1
ATOM 6930 O O . TRP B 1 107 ? -19.164 -12.225 4.016 1.000 25.030 107 TRP B O 1
ATOM 6951 N N . GLY B 1 108 ? -21.369 -12.726 3.925 1.000 26.690 108 GLY B N 1
ATOM 6952 C CA . GLY B 1 108 ? -21.555 -11.885 2.763 1.000 27.770 108 GLY B CA 1
ATOM 6953 C C . GLY B 1 108 ? -21.291 -10.427 3.045 1.000 29.490 108 GLY B C 1
ATOM 6954 O O . GLY B 1 108 ? -21.022 -9.664 2.111 1.000 27.560 108 GLY B O 1
ATOM 6958 N N . GLU B 1 109 ? -21.365 -10.020 4.315 1.000 23.820 109 GLU B N 1
ATOM 6959 C CA . GLU B 1 109 ? -21.088 -8.647 4.727 1.000 28.620 109 GLU B CA 1
ATOM 6960 C C . GLU B 1 109 ? -19.832 -8.561 5.588 1.000 32.610 109 GLU B C 1
ATOM 6961 O O . GLU B 1 109 ? -19.766 -7.770 6.534 1.000 30.290 109 GLU B O 1
ATOM 6973 N N . LEU B 1 110 ? -18.825 -9.379 5.270 1.000 29.750 110 LEU B N 1
ATOM 6974 C CA . LEU B 1 110 ? -17.593 -9.384 6.059 1.000 25.730 110 LEU B CA 1
ATOM 6975 C C . LEU B 1 110 ? -16.949 -8.003 6.080 1.000 28.380 110 LEU B C 1
ATOM 6976 O O . LEU B 1 110 ? -16.513 -7.522 7.135 1.000 30.330 110 LEU B O 1
ATOM 6992 N N . LYS B 1 111 ? -16.875 -7.353 4.915 1.000 25.570 111 LYS B N 1
ATOM 6993 C CA . LYS B 1 111 ? -16.211 -6.057 4.816 1.000 33.070 111 LYS B CA 1
ATOM 6994 C C . LYS B 1 111 ? -16.848 -5.029 5.739 1.000 32.140 111 LYS B C 1
ATOM 6995 O O . LYS B 1 111 ? -16.148 -4.230 6.369 1.000 31.530 111 LYS B O 1
ATOM 7014 N N . THR B 1 112 ? -18.175 -5.015 5.814 1.000 34.240 112 THR B N 1
ATOM 7015 C CA . THR B 1 112 ? -18.831 -4.072 6.712 1.000 32.620 112 THR B CA 1
ATOM 7016 C C . THR B 1 112 ? -18.512 -4.378 8.168 1.000 32.050 112 THR B C 1
ATOM 7017 O O . THR B 1 112 ? -18.421 -3.462 8.990 1.000 33.570 112 THR B O 1
ATOM 7028 N N . ALA B 1 113 ? -18.317 -5.650 8.507 1.000 32.690 113 ALA B N 1
ATOM 7029 C CA . ALA B 1 113 ? -18.025 -5.997 9.891 1.000 32.920 113 ALA B CA 1
ATOM 7030 C C . ALA B 1 113 ? -16.577 -5.686 10.265 1.000 29.660 113 ALA B C 1
ATOM 7031 O O . ALA B 1 113 ? -16.316 -5.329 11.414 1.000 39.040 113 ALA B O 1
ATOM 7038 N N . VAL B 1 114 ? -15.634 -5.797 9.322 1.000 31.350 114 VAL B N 1
ATOM 7039 C CA . VAL B 1 114 ? -14.269 -5.317 9.560 1.000 33.450 114 VAL B CA 1
ATOM 7040 C C . VAL B 1 114 ? -14.275 -3.808 9.741 1.000 37.310 114 VAL B C 1
ATOM 7041 O O . VAL B 1 114 ? -13.592 -3.261 10.619 1.000 36.440 114 VAL B O 1
ATOM 7054 N N . ARG B 1 115 ? -15.069 -3.114 8.928 1.000 36.290 115 ARG B N 1
ATOM 7055 C CA . ARG B 1 115 ? -15.033 -1.659 8.915 1.000 41.840 115 ARG B CA 1
ATOM 7056 C C . ARG B 1 115 ? -15.705 -1.058 10.145 1.000 38.730 115 ARG B C 1
ATOM 7057 O O . ARG B 1 115 ? -15.281 -0.003 10.620 1.000 39.500 115 ARG B O 1
ATOM 7078 N N . ASN B 1 116 ? -16.731 -1.704 10.683 1.000 41.110 116 ASN B N 1
ATOM 7079 C CA . ASN B 1 116 ? -17.433 -1.144 11.833 1.000 45.360 116 ASN B CA 1
ATOM 7080 C C . ASN B 1 116 ? -16.670 -1.385 13.128 1.000 43.670 116 ASN B C 1
ATOM 7081 O O . ASN B 1 116 ? -17.171 -2.068 14.022 1.000 47.780 116 ASN B O 1
ATOM 7092 N N . ALA B 1 153 ? -17.636 -31.657 20.823 1.000 38.670 153 ALA B N 1
ATOM 7093 C CA . ALA B 1 153 ? -17.232 -32.266 19.562 1.000 41.200 153 ALA B CA 1
ATOM 7094 C C . ALA B 1 153 ? -16.384 -33.504 19.811 1.000 36.630 153 ALA B C 1
ATOM 7095 O O . ALA B 1 153 ? -15.456 -33.499 20.640 1.000 37.510 153 ALA B O 1
ATOM 7102 N N . ALA B 1 154 ? -16.715 -34.556 19.063 1.000 33.270 154 ALA B N 1
ATOM 7103 C CA . ALA B 1 154 ? -16.243 -35.923 19.238 1.000 38.110 154 ALA B CA 1
ATOM 7104 C C . ALA B 1 154 ? -14.731 -36.035 19.392 1.000 38.150 154 ALA B C 1
ATOM 7105 O O . ALA B 1 154 ? -14.278 -36.620 20.386 1.000 36.350 154 ALA B O 1
ATOM 7112 N N . PRO B 1 155 ? -13.915 -35.530 18.450 1.000 37.470 155 PRO B N 1
ATOM 7113 C CA . PRO B 1 155 ? -12.472 -35.783 18.563 1.000 36.290 155 PRO B CA 1
ATOM 7114 C C . PRO B 1 155 ? -11.843 -35.046 19.718 1.000 32.160 155 PRO B C 1
ATOM 7115 O O . PRO B 1 155 ? -10.843 -35.521 20.271 1.000 35.350 155 PRO B O 1
ATOM 7126 N N . PHE B 1 156 ? -12.372 -33.880 20.084 1.000 31.560 156 PHE B N 1
ATOM 7127 C CA . PHE B 1 156 ? -11.897 -33.233 21.297 1.000 34.220 156 PHE B CA 1
ATOM 7128 C C . PHE B 1 156 ? -12.228 -34.090 22.507 1.000 33.150 156 PHE B C 1
ATOM 7129 O O . PHE B 1 156 ? -11.367 -34.343 23.358 1.000 31.470 156 PHE B O 1
ATOM 7146 N N . ILE B 1 157 ? -13.474 -34.567 22.578 1.000 30.770 157 ILE B N 1
ATOM 7147 C CA . ILE B 1 157 ? -13.914 -35.395 23.699 1.000 32.650 157 ILE B CA 1
ATOM 7148 C C . ILE B 1 157 ? -13.006 -36.605 23.843 1.000 32.210 157 ILE B C 1
ATOM 7149 O O . ILE B 1 157 ? -12.500 -36.897 24.931 1.000 35.380 157 ILE B O 1
ATOM 7165 N N . ALA B 1 158 ? -12.771 -37.315 22.734 1.000 31.270 158 ALA B N 1
ATOM 7166 C CA . ALA B 1 158 ? -11.994 -38.551 22.791 1.000 33.690 158 ALA B CA 1
ATOM 7167 C C . ALA B 1 158 ? -10.574 -38.294 23.277 1.000 30.640 158 ALA B C 1
ATOM 7168 O O . ALA B 1 158 ? -10.056 -39.041 24.112 1.000 36.910 158 ALA B O 1
ATOM 7175 N N . GLY B 1 159 ? -9.941 -37.223 22.794 1.000 28.790 159 GLY B N 1
ATOM 7176 C CA . GLY B 1 159 ? -8.579 -36.939 23.208 1.000 31.310 159 GLY B CA 1
ATOM 7177 C C . GLY B 1 159 ? -8.500 -36.405 24.621 1.000 31.490 159 GLY B C 1
ATOM 7178 O O . GLY B 1 159 ? -7.493 -36.601 25.306 1.000 32.620 159 GLY B O 1
ATOM 7182 N N . PHE B 1 160 ? -9.557 -35.733 25.076 1.000 35.580 160 PHE B N 1
ATOM 7183 C CA . PHE B 1 160 ? -9.610 -35.242 26.452 1.000 29.650 160 PHE B CA 1
ATOM 7184 C C . PHE B 1 160 ? -9.732 -36.398 27.436 1.000 36.430 160 PHE B C 1
ATOM 7185 O O . PHE B 1 160 ? -8.974 -36.478 28.414 1.000 38.500 160 PHE B O 1
ATOM 7202 N N . VAL B 1 161 ? -10.677 -37.310 27.187 1.000 33.580 161 VAL B N 1
ATOM 7203 C CA . VAL B 1 161 ? -10.927 -38.412 28.111 1.000 34.800 161 VAL B CA 1
ATOM 7204 C C . VAL B 1 161 ? -9.748 -39.384 28.121 1.000 37.250 161 VAL B C 1
ATOM 7205 O O . VAL B 1 161 ? -9.385 -39.934 29.170 1.000 40.060 161 VAL B O 1
ATOM 7218 N N . ARG B 1 162 ? -9.125 -39.595 26.962 1.000 33.890 162 ARG B N 1
ATOM 7219 C CA . ARG B 1 162 ? -7.967 -40.478 26.872 1.000 39.990 162 ARG B CA 1
ATOM 7220 C C . ARG B 1 162 ? -6.721 -39.855 27.499 1.000 39.890 162 ARG B C 1
ATOM 7221 O O . ARG B 1 162 ? -5.956 -40.548 28.175 1.000 40.330 162 ARG B O 1
ATOM 7242 N N . ASP B 1 163 ? -6.488 -38.559 27.277 1.000 34.600 163 ASP B N 1
ATOM 7243 C CA . ASP B 1 163 ? -5.211 -37.970 27.656 1.000 35.990 163 ASP B CA 1
ATOM 7244 C C . ASP B 1 163 ? -5.174 -37.505 29.106 1.000 36.090 163 ASP B C 1
ATOM 7245 O O . ASP B 1 163 ? -4.108 -37.559 29.737 1.000 40.070 163 ASP B O 1
ATOM 7254 N N . TYR B 1 164 ? -6.288 -37.014 29.640 1.000 31.300 164 TYR B N 1
ATOM 7255 C CA . TYR B 1 164 ? -6.318 -36.407 30.964 1.000 35.470 164 TYR B CA 1
ATOM 7256 C C . TYR B 1 164 ? -6.808 -37.420 31.989 1.000 38.620 164 TYR B C 1
ATOM 7257 O O . TYR B 1 164 ? -7.844 -38.064 31.790 1.000 38.000 164 TYR B O 1
ATOM 7275 N N . ASP B 1 165 ? -6.074 -37.551 33.086 1.000 30.980 165 ASP B N 1
ATOM 7276 C CA . ASP B 1 165 ? -6.461 -38.479 34.146 1.000 35.960 165 ASP B CA 1
ATOM 7277 C C . ASP B 1 165 ? -7.487 -37.795 35.044 1.000 34.690 165 ASP B C 1
ATOM 7278 O O . ASP B 1 165 ? -7.138 -37.084 35.985 1.000 32.990 165 ASP B O 1
ATOM 7287 N N . PHE B 1 166 ? -8.780 -38.015 34.748 1.000 31.860 166 PHE B N 1
ATOM 7288 C CA . PHE B 1 166 ? -9.843 -37.451 35.578 1.000 35.800 166 PHE B CA 1
ATOM 7289 C C . PHE B 1 166 ? -9.893 -38.060 36.978 1.000 32.450 166 PHE B C 1
ATOM 7290 O O . PHE B 1 166 ? -10.509 -37.465 37.868 1.000 34.830 166 PHE B O 1
ATOM 7307 N N . SER B 1 167 ? -9.254 -39.218 37.194 1.000 37.520 167 SER B N 1
ATOM 7308 C CA . SER B 1 167 ? -9.327 -39.886 38.495 1.000 41.700 167 SER B CA 1
ATOM 7309 C C . SER B 1 167 ? -8.727 -39.050 39.618 1.000 41.860 167 SER B C 1
ATOM 7310 O O . SER B 1 167 ? -9.086 -39.254 40.785 1.000 38.450 167 SER B O 1
ATOM 7318 N N . GLN B 1 168 ? -7.847 -38.096 39.299 1.000 36.970 168 GLN B N 1
ATOM 7319 C CA . GLN B 1 168 ? -7.291 -37.216 40.322 1.000 36.660 168 GLN B CA 1
ATOM 7320 C C . GLN B 1 168 ? -8.311 -36.235 40.907 1.000 33.800 168 GLN B C 1
ATOM 7321 O O . GLN B 1 168 ? -7.946 -35.463 41.804 1.000 33.420 168 GLN B O 1
ATOM 7335 N N . HIS B 1 169 ? -9.560 -36.239 40.449 1.000 35.630 169 HIS B N 1
ATOM 7336 C CA . HIS B 1 169 ? -10.574 -35.296 40.909 1.000 32.930 169 HIS B CA 1
ATOM 7337 C C . HIS B 1 169 ? -11.783 -36.044 41.464 1.000 35.710 169 HIS B C 1
ATOM 7338 O O . HIS B 1 169 ? -12.064 -37.188 41.093 1.000 32.700 169 HIS B O 1
ATOM 7353 N N . ARG B 1 170 ? -12.519 -35.376 42.348 1.000 35.890 170 ARG B N 1
ATOM 7354 C CA . ARG B 1 170 ? -13.716 -35.985 42.909 1.000 37.870 170 ARG B CA 1
ATOM 7355 C C . ARG B 1 170 ? -15.005 -35.512 42.248 1.000 40.230 170 ARG B C 1
ATOM 7356 O O . ARG B 1 170 ? -15.947 -36.302 42.133 1.000 39.610 170 ARG B O 1
ATOM 7377 N N . ALA B 1 171 ? -15.082 -34.261 41.791 1.000 37.470 171 ALA B N 1
ATOM 7378 C CA . ALA B 1 171 ? -16.302 -33.768 41.162 1.000 34.810 171 ALA B CA 1
ATOM 7379 C C . ALA B 1 171 ? -15.944 -32.912 39.955 1.000 37.940 171 ALA B C 1
ATOM 7380 O O . ALA B 1 171 ? -15.137 -31.983 40.067 1.000 35.780 171 ALA B O 1
ATOM 7387 N N . PHE B 1 172 ? -16.546 -33.228 38.808 1.000 34.100 172 PHE B N 1
ATOM 7388 C CA . PHE B 1 172 ? -16.285 -32.536 37.549 1.000 36.050 172 PHE B CA 1
ATOM 7389 C C . PHE B 1 172 ? -17.551 -31.842 37.072 1.000 36.410 172 PHE B C 1
ATOM 7390 O O . PHE B 1 172 ? -18.599 -32.485 36.945 1.000 36.470 172 PHE B O 1
ATOM 7407 N N . LEU B 1 173 ? -17.445 -30.549 36.762 1.000 37.070 173 LEU B N 1
ATOM 7408 C CA . LEU B 1 173 ? -18.553 -29.772 36.218 1.000 34.600 173 LEU B CA 1
ATOM 7409 C C . LEU B 1 173 ? -18.215 -29.209 34.840 1.000 34.010 173 LEU B C 1
ATOM 7410 O O . LEU B 1 173 ? -17.130 -28.655 34.638 1.000 32.620 173 LEU B O 1
ATOM 7426 N N . ASP B 1 174 ? -19.171 -29.303 33.908 1.000 32.160 174 ASP B N 1
ATOM 7427 C CA . ASP B 1 174 ? -19.038 -28.773 32.553 1.000 31.850 174 ASP B CA 1
ATOM 7428 C C . ASP B 1 174 ? -19.974 -27.580 32.370 1.000 28.940 174 ASP B C 1
ATOM 7429 O O . ASP B 1 174 ? -21.195 -27.720 32.498 1.000 33.520 174 ASP B O 1
ATOM 7438 N N . ILE B 1 175 ? -19.405 -26.417 32.042 1.000 30.500 175 ILE B N 1
ATOM 7439 C CA . ILE B 1 175 ? -20.213 -25.173 31.869 1.000 31.100 175 ILE B CA 1
ATOM 7440 C C . ILE B 1 175 ? -20.546 -24.957 30.388 1.000 34.340 175 ILE B C 1
ATOM 7441 O O . ILE B 1 175 ? -19.622 -24.953 29.568 1.000 34.110 175 ILE B O 1
ATOM 7457 N N . GLY B 1 176 ? -21.833 -24.785 30.077 1.000 39.240 176 GLY B N 1
ATOM 7458 C CA . GLY B 1 176 ? -22.283 -24.521 28.696 1.000 40.790 176 GLY B CA 1
ATOM 7459 C C . GLY B 1 176 ? -22.346 -25.781 27.855 1.000 41.190 176 GLY B C 1
ATOM 7460 O O . GLY B 1 176 ? -22.473 -25.663 26.627 1.000 50.070 176 GLY B O 1
ATOM 7464 N N . SER B 1 177 ? -22.273 -26.943 28.503 1.000 34.760 177 SER B N 1
ATOM 7465 C CA . SER B 1 177 ? -22.325 -28.254 27.816 1.000 35.530 177 SER B CA 1
ATOM 7466 C C . SER B 1 177 ? -23.531 -28.287 26.872 1.000 44.020 177 SER B C 1
ATOM 7467 O O . SER B 1 177 ? -24.642 -27.971 27.325 1.000 44.970 177 SER B O 1
ATOM 7475 N N . GLY B 1 178 ? -23.306 -28.655 25.610 1.000 43.900 178 GLY B N 1
ATOM 7476 C CA . GLY B 1 178 ? -24.397 -28.730 24.622 1.000 42.950 178 GLY B CA 1
ATOM 7477 C C . GLY B 1 178 ? -25.431 -29.774 25.005 1.000 45.160 178 GLY B C 1
ATOM 7478 O O . GLY B 1 178 ? -26.537 -29.388 25.420 1.000 43.990 178 GLY B O 1
ATOM 7482 N N . ILE B 1 179 ? -25.083 -31.055 24.879 1.000 40.180 179 ILE B N 1
ATOM 7483 C CA . ILE B 1 179 ? -26.046 -32.145 25.216 1.000 39.520 179 ILE B CA 1
ATOM 7484 C C . ILE B 1 179 ? -25.442 -33.053 26.290 1.000 36.010 179 ILE B C 1
ATOM 7485 O O . ILE B 1 179 ? -26.058 -34.084 26.591 1.000 38.180 179 ILE B O 1
ATOM 7501 N N . GLY B 1 180 ? -24.283 -32.680 26.837 1.000 34.540 180 GLY B N 1
ATOM 7502 C CA . GLY B 1 180 ? -23.639 -33.490 27.889 1.000 36.320 180 GLY B CA 1
ATOM 7503 C C . GLY B 1 180 ? -22.805 -34.628 27.329 1.000 34.750 180 GLY B C 1
ATOM 7504 O O . GLY B 1 180 ? -22.596 -35.606 28.055 1.000 30.580 180 GLY B O 1
ATOM 7508 N N . SER B 1 181 ? -22.341 -34.500 26.083 1.000 32.490 181 SER B N 1
ATOM 7509 C CA . SER B 1 181 ? -21.515 -35.562 25.456 1.000 32.480 181 SER B CA 1
ATOM 7510 C C . SER B 1 181 ? -20.200 -35.734 26.227 1.000 31.480 181 SER B C 1
ATOM 7511 O O . SER B 1 181 ? -19.747 -36.877 26.365 1.000 32.670 181 SER B O 1
ATOM 7519 N N . LEU B 1 182 ? -19.616 -34.641 26.720 1.000 31.220 182 LEU B N 1
ATOM 7520 C CA . LEU B 1 182 ? -18.354 -34.768 27.450 1.000 30.580 182 LEU B CA 1
ATOM 7521 C C . LEU B 1 182 ? -18.541 -35.448 28.809 1.000 31.340 182 LEU B C 1
ATOM 7522 O O . LEU B 1 182 ? -17.818 -36.412 29.090 1.000 32.720 182 LEU B O 1
ATOM 7538 N N . PRO B 1 183 ? -19.460 -35.007 29.679 1.000 30.240 183 PRO B N 1
ATOM 7539 C CA . PRO B 1 183 ? -19.656 -35.760 30.940 1.000 34.570 183 PRO B CA 1
ATOM 7540 C C . PRO B 1 183 ? -20.101 -37.199 30.737 1.000 35.200 183 PRO B C 1
ATOM 7541 O O . PRO B 1 183 ? -19.703 -38.074 31.515 1.000 37.400 183 PRO B O 1
ATOM 7552 N N . MET B 1 184 ? -20.928 -37.480 29.725 1.000 36.580 184 MET B N 1
ATOM 7553 C CA . MET B 1 184 ? -21.298 -38.868 29.465 1.000 36.950 184 MET B CA 1
ATOM 7554 C C . MET B 1 184 ? -20.075 -39.704 29.100 1.000 37.120 184 MET B C 1
ATOM 7555 O O . MET B 1 184 ? -19.939 -40.844 29.558 1.000 37.080 184 MET B O 1
ATOM 7569 N N . ALA B 1 185 ? -19.169 -39.155 28.283 1.000 37.270 185 ALA B N 1
ATOM 7570 C CA . ALA B 1 185 ? -17.918 -39.853 27.997 1.000 36.720 185 ALA B CA 1
ATOM 7571 C C . ALA B 1 185 ? -17.099 -40.061 29.264 1.000 36.360 185 ALA B C 1
ATOM 7572 O O . ALA B 1 185 ? -16.489 -41.119 29.455 1.000 33.400 185 ALA B O 1
ATOM 7579 N N . ILE B 1 186 ? -17.063 -39.057 30.136 1.000 32.320 186 ILE B N 1
ATOM 7580 C CA . ILE B 1 186 ? -16.330 -39.201 31.389 1.000 35.900 186 ILE B CA 1
ATOM 7581 C C . ILE B 1 186 ? -16.984 -40.267 32.260 1.000 40.290 186 ILE B C 1
ATOM 7582 O O . ILE B 1 186 ? -16.306 -41.149 32.808 1.000 39.840 186 ILE B O 1
ATOM 7598 N N . ALA B 1 187 ? -18.321 -40.211 32.372 1.000 39.610 187 ALA B N 1
ATOM 7599 C CA . ALA B 1 187 ? -19.089 -41.219 33.098 1.000 35.750 187 ALA B CA 1
ATOM 7600 C C . ALA B 1 187 ? -18.756 -42.627 32.629 1.000 40.370 187 ALA B C 1
ATOM 7601 O O . ALA B 1 187 ? -18.629 -43.549 33.444 1.000 41.570 187 ALA B O 1
ATOM 7608 N N . ASP B 1 188 ? -18.614 -42.809 31.314 1.000 42.460 188 ASP B N 1
ATOM 7609 C CA . ASP B 1 188 ? -18.334 -44.125 30.749 1.000 39.360 188 ASP B CA 1
ATOM 7610 C C . ASP B 1 188 ? -16.924 -44.614 31.065 1.000 42.600 188 ASP B C 1
ATOM 7611 O O . ASP B 1 188 ? -16.654 -45.811 30.920 1.000 43.510 188 ASP B O 1
ATOM 7620 N N . ALA B 1 189 ? -16.014 -43.723 31.465 1.000 44.650 189 ALA B N 1
ATOM 7621 C CA . ALA B 1 189 ? -14.634 -44.107 31.729 1.000 44.520 189 ALA B CA 1
ATOM 7622 C C . ALA B 1 189 ? -14.207 -43.941 33.177 1.000 45.290 189 ALA B C 1
ATOM 7623 O O . ALA B 1 189 ? -13.191 -44.525 33.568 1.000 46.110 189 ALA B O 1
ATOM 7630 N N . TYR B 1 190 ? -14.937 -43.170 33.977 1.000 44.090 190 TYR B N 1
ATOM 7631 C CA . TYR B 1 190 ? -14.559 -42.889 35.364 1.000 44.670 190 TYR B CA 1
ATOM 7632 C C . TYR B 1 190 ? -15.801 -42.995 36.237 1.000 44.380 190 TYR B C 1
ATOM 7633 O O . TYR B 1 190 ? -16.426 -41.988 36.587 1.000 46.630 190 TYR B O 1
ATOM 7651 N N . PRO B 1 191 ? -16.184 -44.214 36.629 1.000 47.570 191 PRO B N 1
ATOM 7652 C CA . PRO B 1 191 ? -17.439 -44.386 37.382 1.000 47.530 191 PRO B CA 1
ATOM 7653 C C . PRO B 1 191 ? -17.408 -43.796 38.780 1.000 44.180 191 PRO B C 1
ATOM 7654 O O . PRO B 1 191 ? -18.455 -43.771 39.444 1.000 46.040 191 PRO B O 1
ATOM 7665 N N . GLY B 1 192 ? -16.263 -43.311 39.242 1.000 42.990 192 GLY B N 1
ATOM 7666 C CA . GLY B 1 192 ? -16.164 -42.809 40.595 1.000 41.980 192 GLY B CA 1
ATOM 7667 C C . GLY B 1 192 ? -16.413 -41.324 40.741 1.000 40.140 192 GLY B C 1
ATOM 7668 O O . GLY B 1 192 ? -16.756 -40.851 41.827 1.000 44.040 192 GLY B O 1
ATOM 7672 N N . ILE B 1 193 ? -16.256 -40.576 39.664 1.000 40.870 193 ILE B N 1
ATOM 7673 C CA . ILE B 1 193 ? -16.302 -39.122 39.750 1.000 35.910 193 ILE B CA 1
ATOM 7674 C C . ILE B 1 193 ? -17.749 -38.640 39.700 1.000 39.110 193 ILE B C 1
ATOM 7675 O O . ILE B 1 193 ? -18.584 -39.172 38.952 1.000 33.090 193 ILE B O 1
ATOM 7691 N N . ALA B 1 194 ? -18.052 -37.639 40.522 1.000 34.260 194 ALA B N 1
ATOM 7692 C CA . ALA B 1 194 ? -19.318 -36.941 40.422 1.000 33.000 194 ALA B CA 1
ATOM 7693 C C . ALA B 1 194 ? -19.305 -36.030 39.200 1.000 37.520 194 ALA B C 1
ATOM 7694 O O . ALA B 1 194 ? -18.269 -35.468 38.830 1.000 37.410 194 ALA B O 1
ATOM 7701 N N . LEU B 1 195 ? -20.473 -35.885 38.574 1.000 36.640 195 LEU B N 1
ATOM 7702 C CA . LEU B 1 195 ? -20.606 -35.195 37.298 1.000 36.820 195 LEU B CA 1
ATOM 7703 C C . LEU B 1 195 ? -21.763 -34.213 37.336 1.000 36.640 195 LEU B C 1
ATOM 7704 O O . LEU B 1 195 ? -22.843 -34.525 37.847 1.000 37.770 195 LEU B O 1
ATOM 7720 N N . ALA B 1 196 ? -21.541 -33.030 36.779 1.000 35.170 196 ALA B N 1
ATOM 7721 C CA . ALA B 1 196 ? -22.621 -32.068 36.662 1.000 34.370 196 ALA B CA 1
ATOM 7722 C C . ALA B 1 196 ? -22.383 -31.164 35.461 1.000 36.890 196 ALA B C 1
ATOM 7723 O O . ALA B 1 196 ? -21.257 -31.019 34.973 1.000 28.920 196 ALA B O 1
ATOM 7730 N N . ILE B 1 197 ? -23.476 -30.560 34.996 1.000 32.640 197 ILE B N 1
ATOM 7731 C CA . ILE B 1 197 ? -23.480 -29.585 33.920 1.000 31.310 197 ILE B CA 1
ATOM 7732 C C . ILE B 1 197 ? -24.165 -28.331 34.437 1.000 35.650 197 ILE B C 1
ATOM 7733 O O . ILE B 1 197 ? -25.181 -28.415 35.136 1.000 32.230 197 ILE B O 1
ATOM 7749 N N . CYS B 1 198 ? -23.622 -27.171 34.094 1.000 31.000 198 CYS B N 1
ATOM 7750 C CA . CYS B 1 198 ? -24.213 -25.906 34.493 1.000 34.090 198 CYS B CA 1
ATOM 7751 C C . CYS B 1 198 ? -24.812 -25.291 33.241 1.000 37.360 198 CYS B C 1
ATOM 7752 O O . CYS B 1 198 ? -24.101 -25.038 32.263 1.000 38.450 198 CYS B O 1
ATOM 7760 N N . GLU B 1 199 ? -26.125 -25.126 33.245 1.000 35.540 199 GLU B N 1
ATOM 7761 C CA . GLU B 1 199 ? -26.873 -24.697 32.077 1.000 35.480 199 GLU B CA 1
ATOM 7762 C C . GLU B 1 199 ? -27.604 -23.398 32.383 1.000 32.760 199 GLU B C 1
ATOM 7763 O O . GLU B 1 199 ? -27.849 -23.058 33.543 1.000 31.920 199 GLU B O 1
ATOM 7775 N N . LEU B 1 200 ? -27.917 -22.651 31.332 1.000 32.760 200 LEU B N 1
ATOM 7776 C CA . LEU B 1 200 ? -28.748 -21.470 31.500 1.000 34.850 200 LEU B CA 1
ATOM 7777 C C . LEU B 1 200 ? -30.120 -21.879 32.033 1.000 37.440 200 LEU B C 1
ATOM 7778 O O . LEU B 1 200 ? -30.588 -22.995 31.778 1.000 35.110 200 LEU B O 1
ATOM 7794 N N . PRO B 1 201 ? -30.785 -20.994 32.779 1.000 41.450 201 PRO B N 1
ATOM 7795 C CA . PRO B 1 201 ? -32.098 -21.357 33.339 1.000 40.440 201 PRO B CA 1
ATOM 7796 C C . PRO B 1 201 ? -33.075 -21.884 32.299 1.000 37.610 201 PRO B C 1
ATOM 7797 O O . PRO B 1 201 ? -33.690 -22.929 32.522 1.000 38.730 201 PRO B O 1
ATOM 7808 N N . GLN B 1 202 ? -33.199 -21.217 31.148 1.000 38.830 202 GLN B N 1
ATOM 7809 C CA . GLN B 1 202 ? -34.195 -21.567 30.136 1.000 44.340 202 GLN B CA 1
ATOM 7810 C C . GLN B 1 202 ? -33.797 -22.776 29.293 1.000 43.210 202 GLN B C 1
ATOM 7811 O O . GLN B 1 202 ? -34.489 -23.092 28.317 1.000 46.750 202 GLN B O 1
ATOM 7825 N N . ALA B 1 203 ? -32.699 -23.451 29.636 1.000 39.130 203 ALA B N 1
ATOM 7826 C CA . ALA B 1 203 ? -32.277 -24.656 28.941 1.000 37.250 203 ALA B CA 1
ATOM 7827 C C . ALA B 1 203 ? -32.092 -25.848 29.870 1.000 34.900 203 ALA B C 1
ATOM 7828 O O . ALA B 1 203 ? -31.800 -26.949 29.390 1.000 31.180 203 ALA B O 1
ATOM 7835 N N . SER B 1 204 ? -32.278 -25.672 31.176 1.000 32.390 204 SER B N 1
ATOM 7836 C CA . SER B 1 204 ? -31.898 -26.723 32.113 1.000 34.430 204 SER B CA 1
ATOM 7837 C C . SER B 1 204 ? -32.877 -27.891 32.093 1.000 32.630 204 SER B C 1
ATOM 7838 O O . SER B 1 204 ? -32.457 -29.054 32.069 1.000 33.910 204 SER B O 1
ATOM 7846 N N . ALA B 1 205 ? -34.184 -27.607 32.127 1.000 34.440 205 ALA B N 1
ATOM 7847 C CA . ALA B 1 205 ? -35.170 -28.684 32.061 1.000 36.180 205 ALA B CA 1
ATOM 7848 C C . ALA B 1 205 ? -35.024 -29.483 30.769 1.000 34.120 205 ALA B C 1
ATOM 7849 O O . ALA B 1 205 ? -35.124 -30.717 30.771 1.000 33.540 205 ALA B O 1
ATOM 7856 N N . PHE B 1 206 ? -34.770 -28.800 29.656 1.000 34.740 206 PHE B N 1
ATOM 7857 C CA . PHE B 1 206 ? -34.545 -29.507 28.401 1.000 33.370 206 PHE B CA 1
ATOM 7858 C C . PHE B 1 206 ? -33.368 -30.464 28.524 1.000 33.700 206 PHE B C 1
ATOM 7859 O O . PHE B 1 206 ? -33.457 -31.636 28.137 1.000 32.160 206 PHE B O 1
ATOM 7876 N N . LEU B 1 207 ? -32.253 -29.978 29.078 1.000 31.950 207 LEU B N 1
ATOM 7877 C CA . LEU B 1 207 ? -31.070 -30.820 29.213 1.000 32.560 207 LEU B CA 1
ATOM 7878 C C . LEU B 1 207 ? -31.310 -31.955 30.196 1.000 28.860 207 LEU B C 1
ATOM 7879 O O . LEU B 1 207 ? -30.882 -33.086 29.953 1.000 29.700 207 LEU B O 1
ATOM 7895 N N . ARG B 1 208 ? -31.972 -31.669 31.324 1.000 31.260 208 ARG B N 1
ATOM 7896 C CA . ARG B 1 208 ? -32.336 -32.741 32.251 1.000 32.710 208 ARG B CA 1
ATOM 7897 C C . ARG B 1 208 ? -33.059 -33.868 31.515 1.000 30.290 208 ARG B C 1
ATOM 7898 O O . ARG B 1 208 ? -32.711 -35.045 31.660 1.000 32.680 208 ARG B O 1
ATOM 7919 N N . ASP B 1 209 ? -34.040 -33.512 30.680 1.000 28.470 209 ASP B N 1
ATOM 7920 C CA . ASP B 1 209 ? -34.820 -34.518 29.963 1.000 29.540 209 ASP B CA 1
ATOM 7921 C C . ASP B 1 209 ? -33.945 -35.362 29.036 1.000 33.660 209 ASP B C 1
ATOM 7922 O O . ASP B 1 209 ? -33.999 -36.596 29.071 1.000 33.130 209 ASP B O 1
ATOM 7931 N N . LYS B 1 210 ? -33.149 -34.690 28.201 1.000 30.790 210 LYS B N 1
ATOM 7932 C CA . LYS B 1 210 ? -32.248 -35.389 27.246 1.000 33.180 210 LYS B CA 1
ATOM 7933 C C . LYS B 1 210 ? -31.354 -36.368 28.015 1.000 31.600 210 LYS B C 1
ATOM 7934 O O . LYS B 1 210 ? -31.265 -37.529 27.603 1.000 33.240 210 LYS B O 1
ATOM 7953 N N . LEU B 1 211 ? -30.716 -35.901 29.089 1.000 28.820 211 LEU B N 1
ATOM 7954 C CA . LEU B 1 211 ? -29.843 -36.754 29.892 1.000 31.360 211 LEU B CA 1
ATOM 7955 C C . LEU B 1 211 ? -30.590 -37.973 30.426 1.000 35.040 211 LEU B C 1
ATOM 7956 O O . LEU B 1 211 ? -30.068 -39.096 30.400 1.000 35.740 211 LEU B O 1
ATOM 7972 N N . THR B 1 212 ? -31.802 -37.767 30.940 1.000 31.900 212 THR B N 1
ATOM 7973 C CA . THR B 1 212 ? -32.597 -38.884 31.438 1.000 37.320 212 THR B CA 1
ATOM 7974 C C . THR B 1 212 ? -32.922 -39.870 30.324 1.000 35.640 212 THR B C 1
ATOM 7975 O O . THR B 1 212 ? -32.757 -41.082 30.490 1.000 37.750 212 THR B O 1
ATOM 7986 N N . LEU B 1 213 ? -33.359 -39.362 29.167 1.000 34.800 213 LEU B N 1
ATOM 7987 C CA . LEU B 1 213 ? -33.668 -40.226 28.032 1.000 34.570 213 LEU B CA 1
ATOM 7988 C C . LEU B 1 213 ? -32.464 -41.030 27.560 1.000 39.910 213 LEU B C 1
ATOM 7989 O O . LEU B 1 213 ? -32.632 -42.039 26.869 1.000 39.630 213 LEU B O 1
ATOM 8005 N N . GLN B 1 214 ? -31.253 -40.607 27.891 1.000 39.640 214 GLN B N 1
ATOM 8006 C CA . GLN B 1 214 ? -30.078 -41.368 27.501 1.000 38.020 214 GLN B CA 1
ATOM 8007 C C . GLN B 1 214 ? -29.542 -42.254 28.609 1.000 38.150 214 GLN B C 1
ATOM 8008 O O . GLN B 1 214 ? -28.526 -42.922 28.403 1.000 43.470 214 GLN B O 1
ATOM 8022 N N . GLY B 1 215 ? -30.190 -42.285 29.770 1.000 35.170 215 GLY B N 1
ATOM 8023 C CA . GLY B 1 215 ? -29.746 -43.143 30.845 1.000 39.900 215 GLY B CA 1
ATOM 8024 C C . GLY B 1 215 ? -28.816 -42.493 31.847 1.000 41.140 215 GLY B C 1
ATOM 8025 O O . GLY B 1 215 ? -28.379 -43.168 32.786 1.000 39.730 215 GLY B O 1
ATOM 8029 N N . TYR B 1 216 ? -28.515 -41.206 31.691 1.000 38.700 216 TYR B N 1
ATOM 8030 C CA . TYR B 1 216 ? -27.583 -40.499 32.554 1.000 39.810 216 TYR B CA 1
ATOM 8031 C C . TYR B 1 216 ? -28.290 -39.544 33.506 1.000 38.300 216 TYR B C 1
ATOM 8032 O O . TYR B 1 216 ? -27.622 -38.792 34.220 1.000 39.870 216 TYR B O 1
ATOM 8050 N N . GLY B 1 217 ? -29.626 -39.564 33.540 1.000 40.620 217 GLY B N 1
ATOM 8051 C CA . GLY B 1 217 ? -30.383 -38.609 34.334 1.000 38.790 217 GLY B CA 1
ATOM 8052 C C . GLY B 1 217 ? -30.102 -38.666 35.821 1.000 46.110 217 GLY B C 1
ATOM 8053 O O . GLY B 1 217 ? -30.311 -37.670 36.524 1.000 45.350 217 GLY B O 1
ATOM 8057 N N . GLU B 1 218 ? -29.632 -39.802 36.324 1.000 40.510 218 GLU B N 1
ATOM 8058 C CA . GLU B 1 218 ? -29.251 -39.882 37.723 1.000 45.880 218 GLU B CA 1
ATOM 8059 C C . GLU B 1 218 ? -27.742 -39.837 37.926 1.000 46.280 218 GLU B C 1
ATOM 8060 O O . GLU B 1 218 ? -27.287 -39.683 39.064 1.000 46.360 218 GLU B O 1
ATOM 8072 N N . ARG B 1 219 ? -26.963 -39.940 36.850 1.000 42.360 219 ARG B N 1
ATOM 8073 C CA . ARG B 1 219 ? -25.509 -39.938 36.930 1.000 42.550 219 ARG B CA 1
ATOM 8074 C C . ARG B 1 219 ? -24.911 -38.549 36.747 1.000 40.630 219 ARG B C 1
ATOM 8075 O O . ARG B 1 219 ? -23.806 -38.290 37.244 1.000 42.310 219 ARG B O 1
ATOM 8096 N N . ILE B 1 220 ? -25.617 -37.654 36.052 1.000 38.090 220 ILE B N 1
ATOM 8097 C CA . ILE B 1 220 ? -25.136 -36.313 35.729 1.000 42.500 220 ILE B CA 1
ATOM 8098 C C . ILE B 1 220 ? -26.168 -35.304 36.211 1.000 37.160 220 ILE B C 1
ATOM 8099 O O . ILE B 1 220 ? -27.304 -35.286 35.717 1.000 40.330 220 ILE B O 1
ATOM 8115 N N . ASP B 1 221 ? -25.774 -34.468 37.175 1.000 35.010 221 ASP B N 1
ATOM 8116 C CA . ASP B 1 221 ? -26.641 -33.430 37.718 1.000 36.120 221 ASP B CA 1
ATOM 8117 C C . ASP B 1 221 ? -26.641 -32.199 36.820 1.000 38.250 221 ASP B C 1
ATOM 8118 O O . ASP B 1 221 ? -25.668 -31.914 36.120 1.000 37.050 221 ASP B O 1
ATOM 8127 N N . VAL B 1 222 ? -27.752 -31.466 36.847 1.000 34.660 222 VAL B N 1
ATOM 8128 C CA . VAL B 1 222 ? -27.920 -30.239 36.072 1.000 33.780 222 VAL B CA 1
ATOM 8129 C C . VAL B 1 222 ? -28.159 -29.094 37.046 1.000 39.140 222 VAL B C 1
ATOM 8130 O O . VAL B 1 222 ? -29.212 -29.029 37.691 1.000 37.160 222 VAL B O 1
ATOM 8143 N N . VAL B 1 223 ? -27.193 -28.191 37.150 1.000 34.340 223 VAL B N 1
ATOM 8144 C CA . VAL B 1 223 ? -27.340 -26.986 37.948 1.000 35.420 223 VAL B CA 1
ATOM 8145 C C . VAL B 1 223 ? -27.561 -25.819 36.999 1.000 38.170 223 VAL B C 1
ATOM 8146 O O . VAL B 1 223 ? -27.275 -25.889 35.799 1.000 37.340 223 VAL B O 1
ATOM 8159 N N . GLU B 1 224 ? -28.076 -24.718 37.531 1.000 34.160 224 GLU B N 1
ATOM 8160 C CA . GLU B 1 224 ? -28.436 -23.585 36.695 1.000 34.810 224 GLU B CA 1
ATOM 8161 C C . GLU B 1 224 ? -27.548 -22.396 37.017 1.000 37.680 224 GLU B C 1
ATOM 8162 O O . GLU B 1 224 ? -27.283 -22.109 38.189 1.000 36.360 224 GLU B O 1
ATOM 8174 N N . GLY B 1 225 ? -27.093 -21.709 35.975 1.000 32.570 225 GLY B N 1
ATOM 8175 C CA . GLY B 1 225 ? -26.191 -20.595 36.169 1.000 35.640 225 GLY B CA 1
ATOM 8176 C C . GLY B 1 225 ? -25.846 -19.920 34.858 1.000 36.650 225 GLY B C 1
ATOM 8177 O O . GLY B 1 225 ? -26.335 -20.297 33.790 1.000 40.340 225 GLY B O 1
ATOM 8181 N N . ASP B 1 226 ? -24.948 -18.939 34.958 1.000 39.390 226 ASP B N 1
ATOM 8182 C CA . ASP B 1 226 ? -24.696 -17.985 33.879 1.000 38.860 226 ASP B CA 1
ATOM 8183 C C . ASP B 1 226 ? -23.324 -17.361 34.117 1.000 36.780 226 ASP B C 1
ATOM 8184 O O . ASP B 1 226 ? -23.157 -16.610 35.082 1.000 37.830 226 ASP B O 1
ATOM 8193 N N . VAL B 1 227 ? -22.357 -17.635 33.229 1.000 37.040 227 VAL B N 1
ATOM 8194 C CA . VAL B 1 227 ? -21.002 -17.109 33.435 1.000 37.920 227 VAL B CA 1
ATOM 8195 C C . VAL B 1 227 ? -20.962 -15.598 33.260 1.000 38.040 227 VAL B C 1
ATOM 8196 O O . VAL B 1 227 ? -20.118 -14.924 33.863 1.000 39.520 227 VAL B O 1
ATOM 8209 N N . ILE B 1 228 ? -21.832 -15.042 32.415 1.000 39.110 228 ILE B N 1
ATOM 8210 C CA . ILE B 1 228 ? -21.828 -13.598 32.198 1.000 36.890 228 ILE B CA 1
ATOM 8211 C C . ILE B 1 228 ? -22.382 -12.883 33.425 1.000 44.520 228 ILE B C 1
ATOM 8212 O O . ILE B 1 228 ? -21.789 -11.917 33.923 1.000 47.480 228 ILE B O 1
ATOM 8228 N N . SER B 1 229 ? -23.523 -13.363 33.935 1.000 39.870 229 SER B N 1
ATOM 8229 C CA . SER B 1 229 ? -24.128 -12.789 35.132 1.000 40.930 229 SER B CA 1
ATOM 8230 C C . SER B 1 229 ? -23.263 -13.013 36.363 1.000 43.210 229 SER B C 1
ATOM 8231 O O . SER B 1 229 ? -23.190 -12.145 37.240 1.000 52.470 229 SER B O 1
ATOM 8239 N N . GLY B 1 230 ? -22.624 -14.174 36.461 1.000 43.810 230 GLY B N 1
ATOM 8240 C CA . GLY B 1 230 ? -21.843 -14.525 37.628 1.000 42.010 230 GLY B CA 1
ATOM 8241 C C . GLY B 1 230 ? -22.560 -15.379 38.649 1.000 43.740 230 GLY B C 1
ATOM 8242 O O . GLY B 1 230 ? -21.975 -15.679 39.698 1.000 48.810 230 GLY B O 1
ATOM 8246 N N . ASP B 1 231 ? -23.806 -15.772 38.388 1.000 43.010 231 ASP B N 1
ATOM 8247 C CA . ASP B 1 231 ? -24.527 -16.695 39.263 1.000 42.970 231 ASP B CA 1
ATOM 8248 C C . ASP B 1 231 ? -24.113 -18.112 38.892 1.000 41.710 231 ASP B C 1
ATOM 8249 O O . ASP B 1 231 ? -24.554 -18.648 37.872 1.000 38.940 231 ASP B O 1
ATOM 8258 N N . LEU B 1 232 ? -23.274 -18.734 39.724 1.000 37.060 232 LEU B N 1
ATOM 8259 C CA . LEU B 1 232 ? -22.607 -19.985 39.359 1.000 41.380 232 LEU B CA 1
ATOM 8260 C C . LEU B 1 232 ? -22.483 -20.917 40.556 1.000 43.110 232 LEU B C 1
ATOM 8261 O O . LEU B 1 232 ? -21.490 -20.871 41.297 1.000 42.120 232 LEU B O 1
ATOM 8277 N N . PRO B 1 233 ? -23.442 -21.821 40.739 1.000 38.110 233 PRO B N 1
ATOM 8278 C CA . PRO B 1 233 ? -23.433 -22.789 41.861 1.000 39.390 233 PRO B CA 1
ATOM 8279 C C . PRO B 1 233 ? -22.490 -23.955 41.597 1.000 46.350 233 PRO B C 1
ATOM 8280 O O . PRO B 1 233 ? -22.886 -25.117 41.424 1.000 47.510 233 PRO B O 1
ATOM 8291 N N . ILE B 1 234 ? -21.196 -23.650 41.557 1.000 40.610 234 ILE B N 1
ATOM 8292 C CA . ILE B 1 234 ? -20.200 -24.622 41.137 1.000 40.860 234 ILE B CA 1
ATOM 8293 C C . ILE B 1 234 ? -19.180 -24.886 42.245 1.000 39.520 234 ILE B C 1
ATOM 8294 O O . ILE B 1 234 ? -18.141 -25.493 42.000 1.000 40.840 234 ILE B O 1
ATOM 8310 N N . GLY B 1 235 ? -19.503 -24.476 43.479 1.000 41.180 235 GLY B N 1
ATOM 8311 C CA . GLY B 1 235 ? -18.574 -24.637 44.591 1.000 36.950 235 GLY B CA 1
ATOM 8312 C C . GLY B 1 235 ? -18.150 -26.070 44.865 1.000 38.070 235 GLY B C 1
ATOM 8313 O O . GLY B 1 235 ? -17.043 -26.306 45.352 1.000 39.190 235 GLY B O 1
ATOM 8317 N N . GLY B 1 236 ? -19.001 -27.044 44.553 1.000 36.620 236 GLY B N 1
ATOM 8318 C CA . GLY B 1 236 ? -18.658 -28.409 44.907 1.000 34.810 236 GLY B CA 1
ATOM 8319 C C . GLY B 1 236 ? -17.773 -29.184 43.942 1.000 41.400 236 GLY B C 1
ATOM 8320 O O . GLY B 1 236 ? -17.518 -30.367 44.184 1.000 41.000 236 GLY B O 1
ATOM 8324 N N . TYR B 1 237 ? -17.277 -28.576 42.865 1.000 35.960 237 TYR B N 1
ATOM 8325 C CA . TYR B 1 237 ? -16.589 -29.315 41.810 1.000 36.350 237 TYR B CA 1
ATOM 8326 C C . TYR B 1 237 ? -15.133 -28.869 41.744 1.000 32.970 237 TYR B C 1
ATOM 8327 O O . TYR B 1 237 ? -14.851 -27.693 41.484 1.000 31.400 237 TYR B O 1
ATOM 8345 N N . ASP B 1 238 ? -14.213 -29.801 42.009 1.000 32.120 238 ASP B N 1
ATOM 8346 C CA . ASP B 1 238 ? -12.794 -29.463 42.037 1.000 33.230 238 ASP B CA 1
ATOM 8347 C C . ASP B 1 238 ? -12.163 -29.441 40.653 1.000 30.830 238 ASP B C 1
ATOM 8348 O O . ASP B 1 238 ? -10.993 -29.068 40.537 1.000 28.290 238 ASP B O 1
ATOM 8357 N N . LEU B 1 239 ? -12.895 -29.836 39.613 1.000 33.020 239 LEU B N 1
ATOM 8358 C CA . LEU B 1 239 ? -12.482 -29.598 38.234 1.000 26.830 239 LEU B CA 1
ATOM 8359 C C . LEU B 1 239 ? -13.675 -29.033 37.481 1.000 29.440 239 LEU B C 1
ATOM 8360 O O . LEU B 1 239 ? -14.706 -29.697 37.372 1.000 31.730 239 LEU B O 1
ATOM 8376 N N . ILE B 1 240 ? -13.539 -27.814 36.972 1.000 28.920 240 ILE B N 1
ATOM 8377 C CA . ILE B 1 240 ? -14.573 -27.181 36.161 1.000 30.500 240 ILE B CA 1
ATOM 8378 C C . ILE B 1 240 ? -14.019 -26.960 34.755 1.000 30.220 240 ILE B C 1
ATOM 8379 O O . ILE B 1 240 ? -12.832 -26.646 34.588 1.000 25.770 240 ILE B O 1
ATOM 8395 N N . HIS B 1 241 ? -14.875 -27.135 33.741 1.000 28.210 241 HIS B N 1
ATOM 8396 C CA . HIS B 1 241 ? -14.451 -27.046 32.348 1.000 24.550 241 HIS B CA 1
ATOM 8397 C C . HIS B 1 241 ? -15.389 -26.132 31.579 1.000 26.840 241 HIS B C 1
ATOM 8398 O O . HIS B 1 241 ? -16.608 -26.147 31.796 1.000 27.330 241 HIS B O 1
ATOM 8413 N N . LEU B 1 242 ? -14.815 -25.337 30.674 1.000 25.970 242 LEU B N 1
ATOM 8414 C CA . LEU B 1 242 ? -15.585 -24.439 29.822 1.000 25.870 242 LEU B CA 1
ATOM 8415 C C . LEU B 1 242 ? -15.168 -24.710 28.384 1.000 26.540 242 LEU B C 1
ATOM 8416 O O . LEU B 1 242 ? -14.040 -24.387 27.994 1.000 21.330 242 LEU B O 1
ATOM 8432 N N . GLY B 1 243 ? -16.085 -25.273 27.593 1.000 26.220 243 GLY B N 1
ATOM 8433 C CA . GLY B 1 243 ? -15.735 -25.806 26.289 1.000 24.960 243 GLY B CA 1
ATOM 8434 C C . GLY B 1 243 ? -15.901 -24.816 25.147 1.000 27.160 243 GLY B C 1
ATOM 8435 O O . GLY B 1 243 ? -17.026 -24.530 24.732 1.000 26.140 243 GLY B O 1
ATOM 8439 N N . TRP B 1 244 ? -14.791 -24.249 24.673 1.000 23.370 244 TRP B N 1
ATOM 8440 C CA . TRP B 1 244 ? -14.771 -23.454 23.437 1.000 26.630 244 TRP B CA 1
ATOM 8441 C C . TRP B 1 244 ? -15.740 -22.270 23.492 1.000 26.550 244 TRP B C 1
ATOM 8442 O O . TRP B 1 244 ? -16.427 -21.951 22.514 1.000 22.590 244 TRP B O 1
ATOM 8463 N N . MET B 1 245 ? -15.788 -21.595 24.636 1.000 26.980 245 MET B N 1
ATOM 8464 C CA . MET B 1 245 ? -16.656 -20.435 24.786 1.000 25.450 245 MET B CA 1
ATOM 8465 C C . MET B 1 245 ? -15.920 -19.112 24.814 1.000 24.990 245 MET B C 1
ATOM 8466 O O . MET B 1 245 ? -16.513 -18.097 24.433 1.000 25.530 245 MET B O 1
ATOM 8480 N N . LEU B 1 246 ? -14.646 -19.084 25.254 1.000 24.350 246 LEU B N 1
ATOM 8481 C CA . LEU B 1 246 ? -13.981 -17.798 25.427 1.000 19.930 246 LEU B CA 1
ATOM 8482 C C . LEU B 1 246 ? -13.941 -17.024 24.117 1.000 22.600 246 LEU B C 1
ATOM 8483 O O . LEU B 1 246 ? -14.155 -15.804 24.102 1.000 21.800 246 LEU B O 1
ATOM 8499 N N . HIS B 1 247 ? -13.673 -17.719 23.000 1.000 23.950 247 HIS B N 1
ATOM 8500 C CA . HIS B 1 247 ? -13.548 -17.055 21.710 1.000 19.850 247 HIS B CA 1
ATOM 8501 C C . HIS B 1 247 ? -14.885 -16.542 21.173 1.000 25.520 247 HIS B C 1
ATOM 8502 O O . HIS B 1 247 ? -14.889 -15.794 20.195 1.000 23.920 247 HIS B O 1
ATOM 8517 N N . ASP B 1 248 ? -16.015 -16.897 21.786 1.000 23.480 248 ASP B N 1
ATOM 8518 C CA . ASP B 1 248 ? -17.263 -16.236 21.397 1.000 28.910 248 ASP B CA 1
ATOM 8519 C C . ASP B 1 248 ? -17.320 -14.775 21.841 1.000 30.240 248 ASP B C 1
ATOM 8520 O O . ASP B 1 248 ? -18.198 -14.042 21.380 1.000 29.980 248 ASP B O 1
ATOM 8529 N N . TYR B 1 249 ? -16.395 -14.323 22.688 1.000 27.820 249 TYR B N 1
ATOM 8530 C CA . TYR B 1 249 ? -16.520 -13.030 23.347 1.000 28.640 249 TYR B CA 1
ATOM 8531 C C . TYR B 1 249 ? -15.275 -12.183 23.130 1.000 32.240 249 TYR B C 1
ATOM 8532 O O . TYR B 1 249 ? -14.182 -12.696 22.863 1.000 27.940 249 TYR B O 1
ATOM 8550 N N . ALA B 1 250 ? -15.452 -10.869 23.279 1.000 28.820 250 ALA B N 1
ATOM 8551 C CA . ALA B 1 250 ? -14.317 -9.963 23.255 1.000 31.880 250 ALA B CA 1
ATOM 8552 C C . ALA B 1 250 ? -13.402 -10.230 24.453 1.000 34.350 250 ALA B C 1
ATOM 8553 O O . ALA B 1 250 ? -13.848 -10.753 25.481 1.000 27.750 250 ALA B O 1
ATOM 8560 N N . PRO B 1 251 ? -12.107 -9.893 24.338 1.000 32.300 251 PRO B N 1
ATOM 8561 C CA . PRO B 1 251 ? -11.182 -10.145 25.463 1.000 33.180 251 PRO B CA 1
ATOM 8562 C C . PRO B 1 251 ? -11.644 -9.539 26.779 1.000 31.860 251 PRO B C 1
ATOM 8563 O O . PRO B 1 251 ? -11.451 -10.143 27.839 1.000 28.310 251 PRO B O 1
ATOM 8574 N N . GLU B 1 252 ? -12.249 -8.353 26.734 1.000 34.360 252 GLU B N 1
ATOM 8575 C CA . GLU B 1 252 ? -12.787 -7.737 27.943 1.000 35.270 252 GLU B CA 1
ATOM 8576 C C . GLU B 1 252 ? -13.871 -8.607 28.573 1.000 32.520 252 GLU B C 1
ATOM 8577 O O . GLU B 1 252 ? -13.868 -8.830 29.789 1.000 32.980 252 GLU B O 1
ATOM 8589 N N . THR B 1 253 ? -14.800 -9.126 27.762 1.000 29.690 253 THR B N 1
ATOM 8590 C CA . THR B 1 253 ? -15.835 -9.996 28.315 1.000 31.340 253 THR B CA 1
ATOM 8591 C C . THR B 1 253 ? -15.263 -11.348 28.721 1.000 31.940 253 THR B C 1
ATOM 8592 O O . THR B 1 253 ? -15.757 -11.975 29.668 1.000 28.200 253 THR B O 1
ATOM 8603 N N . GLN B 1 254 ? -14.197 -11.801 28.046 1.000 27.640 254 GLN B N 1
ATOM 8604 C CA . GLN B 1 254 ? -13.511 -13.008 28.499 1.000 30.850 254 GLN B CA 1
ATOM 8605 C C . GLN B 1 254 ? -12.973 -12.840 29.912 1.000 27.620 254 GLN B C 1
ATOM 8606 O O . GLN B 1 254 ? -13.044 -13.769 30.722 1.000 25.930 254 GLN B O 1
ATOM 8620 N N . LEU B 1 255 ? -12.383 -11.681 30.206 1.000 28.840 255 LEU B N 1
ATOM 8621 C CA . LEU B 1 255 ? -11.883 -11.427 31.557 1.000 32.780 255 LEU B CA 1
ATOM 8622 C C . LEU B 1 255 ? -13.012 -11.486 32.584 1.000 32.010 255 LEU B C 1
ATOM 8623 O O . LEU B 1 255 ? -12.849 -12.064 33.666 1.000 35.040 255 LEU B O 1
ATOM 8639 N N . THR B 1 256 ? -14.164 -10.896 32.259 1.000 34.600 256 THR B N 1
ATOM 8640 C CA . THR B 1 256 ? -15.306 -10.942 33.171 1.000 32.940 256 THR B CA 1
ATOM 8641 C C . THR B 1 256 ? -15.748 -12.377 33.405 1.000 32.670 256 THR B C 1
ATOM 8642 O O . THR B 1 256 ? -16.023 -12.771 34.543 1.000 33.200 256 THR B O 1
ATOM 8653 N N . ILE B 1 257 ? -15.757 -13.189 32.344 1.000 30.390 257 ILE B N 1
ATOM 8654 C CA . ILE B 1 257 ? -16.148 -14.593 32.473 1.000 26.190 257 ILE B CA 1
ATOM 8655 C C . ILE B 1 257 ? -15.158 -15.351 33.352 1.000 28.110 257 ILE B C 1
ATOM 8656 O O . ILE B 1 257 ? -15.545 -16.149 34.217 1.000 29.880 257 ILE B O 1
ATOM 8672 N N . LEU B 1 258 ? -13.862 -15.139 33.121 1.000 27.250 258 LEU B N 1
ATOM 8673 C CA . LEU B 1 258 ? -12.850 -15.855 33.891 1.000 31.620 258 LEU B CA 1
ATOM 8674 C C . LEU B 1 258 ? -12.863 -15.438 35.359 1.000 29.530 258 LEU B C 1
ATOM 8675 O O . LEU B 1 258 ? -12.663 -16.275 36.242 1.000 29.360 258 LEU B O 1
ATOM 8691 N N . ARG B 1 259 ? -13.093 -14.153 35.633 1.000 27.170 259 ARG B N 1
ATOM 8692 C CA . ARG B 1 259 ? -13.183 -13.692 37.017 1.000 32.670 259 ARG B CA 1
ATOM 8693 C C . ARG B 1 259 ? -14.408 -14.274 37.710 1.000 34.070 259 ARG B C 1
ATOM 8694 O O . ARG B 1 259 ? -14.352 -14.620 38.896 1.000 33.360 259 ARG B O 1
ATOM 8715 N N . ASN B 1 260 ? -15.499 -14.410 36.956 1.000 29.110 260 ASN B N 1
ATOM 8716 C CA . ASN B 1 260 ? -16.753 -14.984 37.511 1.000 35.650 260 ASN B CA 1
ATOM 8717 C C . ASN B 1 260 ? -16.508 -16.446 37.900 1.000 35.640 260 ASN B C 1
ATOM 8718 O O . ASN B 1 260 ? -16.895 -16.833 39.011 1.000 32.660 260 ASN B O 1
ATOM 8729 N N . ILE B 1 261 ? -15.861 -17.215 37.021 1.000 33.000 261 ILE B N 1
ATOM 8730 C CA . ILE B 1 261 ? -15.592 -18.656 37.298 1.000 28.300 261 ILE B CA 1
ATOM 8731 C C . ILE B 1 261 ? -14.559 -18.784 38.424 1.000 32.950 261 ILE B C 1
ATOM 8732 O O . ILE B 1 261 ? -14.735 -19.658 39.282 1.000 31.060 261 ILE B O 1
ATOM 8748 N N . TYR B 1 262 ? -13.524 -17.943 38.414 1.000 30.590 262 TYR B N 1
ATOM 8749 C CA . TYR B 1 262 ? -12.470 -18.012 39.460 1.000 31.830 262 TYR B CA 1
ATOM 8750 C C . TYR B 1 262 ? -13.079 -17.821 40.854 1.000 34.370 262 TYR B C 1
ATOM 8751 O O . TYR B 1 262 ? -12.689 -18.536 41.782 1.000 33.290 262 TYR B O 1
ATOM 8769 N N . ARG B 1 263 ? -14.009 -16.876 40.976 1.000 31.470 263 ARG B N 1
ATOM 8770 C CA . ARG B 1 263 ? -14.637 -16.553 42.284 1.000 42.060 263 ARG B CA 1
ATOM 8771 C C . ARG B 1 263 ? -15.492 -17.720 42.789 1.000 36.810 263 ARG B C 1
ATOM 8772 O O . ARG B 1 263 ? -15.380 -18.048 43.974 1.000 37.190 263 ARG B O 1
ATOM 8793 N N . ALA B 1 264 ? -16.287 -18.335 41.910 1.000 33.820 264 ALA B N 1
ATOM 8794 C CA . ALA B 1 264 ? -17.221 -19.412 42.320 1.000 33.960 264 ALA B CA 1
ATOM 8795 C C . ALA B 1 264 ? -16.506 -20.739 42.600 1.000 35.740 264 ALA B C 1
ATOM 8796 O O . ALA B 1 264 ? -17.056 -21.534 43.375 1.000 31.780 264 ALA B O 1
ATOM 8803 N N . MET B 1 265 ? -15.332 -20.964 42.005 1.000 31.800 265 MET B N 1
ATOM 8804 C CA . MET B 1 265 ? -14.635 -22.228 42.183 1.000 34.940 265 MET B CA 1
ATOM 8805 C C . MET B 1 265 ? -14.315 -22.475 43.655 1.000 34.310 265 MET B C 1
ATOM 8806 O O . MET B 1 265 ? -14.154 -21.532 44.431 1.000 37.220 265 MET B O 1
ATOM 8820 N N . PRO B 1 266 ? -14.181 -23.736 44.054 1.000 34.530 266 PRO B N 1
ATOM 8821 C CA . PRO B 1 266 ? -13.701 -24.032 45.410 1.000 36.580 266 PRO B CA 1
ATOM 8822 C C . PRO B 1 266 ? -12.205 -23.790 45.533 1.000 36.320 266 PRO B C 1
ATOM 8823 O O . PRO B 1 266 ? -11.448 -23.905 44.566 1.000 34.530 266 PRO B O 1
ATOM 8834 N N . ALA B 1 267 ? -11.775 -23.460 46.750 1.000 35.060 267 ALA B N 1
ATOM 8835 C CA . ALA B 1 267 ? -10.348 -23.376 47.020 1.000 30.250 267 ALA B CA 1
ATOM 8836 C C . ALA B 1 267 ? -9.686 -24.704 46.687 1.000 36.540 267 ALA B C 1
ATOM 8837 O O . ALA B 1 267 ? -10.211 -25.773 47.016 1.000 35.990 267 ALA B O 1
ATOM 8844 N N . GLY B 1 268 ? -8.521 -24.635 46.040 1.000 32.530 268 GLY B N 1
ATOM 8845 C CA . GLY B 1 268 ? -7.840 -25.830 45.577 1.000 34.250 268 GLY B CA 1
ATOM 8846 C C . GLY B 1 268 ? -8.337 -26.361 44.251 1.000 34.050 268 GLY B C 1
ATOM 8847 O O . GLY B 1 268 ? -7.788 -27.352 43.746 1.000 36.360 268 GLY B O 1
ATOM 8851 N N . GLY B 1 269 ? -9.342 -25.732 43.670 1.000 32.040 269 GLY B N 1
ATOM 8852 C CA . GLY B 1 269 ? -9.955 -26.266 42.479 1.000 36.260 269 GLY B CA 1
ATOM 8853 C C . GLY B 1 269 ? -9.128 -26.009 41.236 1.000 34.130 269 GLY B C 1
ATOM 8854 O O . GLY B 1 269 ? -8.230 -25.162 41.198 1.000 30.360 269 GLY B O 1
ATOM 8858 N N . ARG B 1 270 ? -9.442 -26.762 40.194 1.000 33.480 270 ARG B N 1
ATOM 8859 C CA . ARG B 1 270 ? -8.793 -26.604 38.907 1.000 26.050 270 ARG B CA 1
ATOM 8860 C C . ARG B 1 270 ? -9.854 -26.242 37.885 1.000 30.480 270 ARG B C 1
ATOM 8861 O O . ARG B 1 270 ? -10.995 -26.723 37.963 1.000 29.610 270 ARG B O 1
ATOM 8882 N N . PHE B 1 271 ? -9.486 -25.364 36.958 1.000 27.540 271 PHE B N 1
ATOM 8883 C CA . PHE B 1 271 ? -10.370 -24.946 35.880 1.000 27.420 271 PHE B CA 1
ATOM 8884 C C . PHE B 1 271 ? -9.644 -25.117 34.555 1.000 26.620 271 PHE B C 1
ATOM 8885 O O . PHE B 1 271 ? -8.450 -24.809 34.451 1.000 27.060 271 PHE B O 1
ATOM 8902 N N . ILE B 1 272 ? -10.379 -25.591 33.549 1.000 28.360 272 ILE B N 1
ATOM 8903 C CA . ILE B 1 272 ? -9.863 -25.859 32.212 1.000 24.250 272 ILE B CA 1
ATOM 8904 C C . ILE B 1 272 ? -10.790 -25.201 31.195 1.000 21.740 272 ILE B C 1
ATOM 8905 O O . ILE B 1 272 ? -11.998 -25.457 31.192 1.000 24.000 272 ILE B O 1
ATOM 8921 N N . ALA B 1 273 ? -10.227 -24.362 30.328 1.000 24.520 273 ALA B N 1
ATOM 8922 C CA . ALA B 1 273 ? -10.928 -23.867 29.148 1.000 26.640 273 ALA B CA 1
ATOM 8923 C C . ALA B 1 273 ? -10.284 -24.489 27.914 1.000 22.740 273 ALA B C 1
ATOM 8924 O O . ALA B 1 273 ? -9.069 -24.373 27.721 1.000 23.730 273 ALA B O 1
ATOM 8931 N N . SER B 1 274 ? -11.082 -25.187 27.109 1.000 20.790 274 SER B N 1
ATOM 8932 C CA . SER B 1 274 ? -10.590 -25.798 25.881 1.000 21.760 274 SER B CA 1
ATOM 8933 C C . SER B 1 274 ? -10.857 -24.831 24.733 1.000 23.950 274 SER B C 1
ATOM 8934 O O . SER B 1 274 ? -12.002 -24.412 24.520 1.000 21.270 274 SER B O 1
ATOM 8942 N N . GLU B 1 275 ? -9.797 -24.450 24.022 1.000 19.730 275 GLU B N 1
ATOM 8943 C CA . GLU B 1 275 ? -9.868 -23.471 22.942 1.000 19.550 275 GLU B CA 1
ATOM 8944 C C . GLU B 1 275 ? -9.035 -23.978 21.764 1.000 20.200 275 GLU B C 1
ATOM 8945 O O . GLU B 1 275 ? -8.383 -25.020 21.835 1.000 21.310 275 GLU B O 1
ATOM 8957 N N . THR B 1 276 ? -9.069 -23.233 20.665 1.000 22.810 276 THR B N 1
ATOM 8958 C CA . THR B 1 276 ? -8.252 -23.501 19.484 1.000 21.960 276 THR B CA 1
ATOM 8959 C C . THR B 1 276 ? -7.410 -22.249 19.280 1.000 23.050 276 THR B C 1
ATOM 8960 O O . THR B 1 276 ? -7.782 -21.366 18.497 1.000 24.990 276 THR B O 1
ATOM 8971 N N . PRO B 1 277 ? -6.297 -22.119 19.998 1.000 20.220 277 PRO B N 1
ATOM 8972 C CA . PRO B 1 277 ? -5.544 -20.863 19.970 1.000 23.280 277 PRO B CA 1
ATOM 8973 C C . PRO B 1 277 ? -4.836 -20.644 18.639 1.000 23.820 277 PRO B C 1
ATOM 8974 O O . PRO B 1 277 ? -4.472 -21.587 17.931 1.000 20.630 277 PRO B O 1
ATOM 8985 N N . LEU B 1 278 ? -4.637 -19.373 18.310 1.000 23.720 278 LEU B N 1
ATOM 8986 C CA . LEU B 1 278 ? -3.677 -19.034 17.269 1.000 22.810 278 LEU B CA 1
ATOM 8987 C C . LEU B 1 278 ? -2.275 -19.429 17.726 1.000 22.610 278 LEU B C 1
ATOM 8988 O O . LEU B 1 278 ? -1.996 -19.529 18.931 1.000 19.670 278 LEU B O 1
ATOM 9004 N N . ASN B 1 279 ? -1.393 -19.666 16.753 1.000 20.030 279 ASN B N 1
ATOM 9005 C CA . ASN B 1 279 ? -0.010 -20.043 17.063 1.000 20.530 279 ASN B CA 1
ATOM 9006 C C . ASN B 1 279 ? 0.781 -18.839 17.582 1.000 23.150 279 ASN B C 1
ATOM 9007 O O . ASN B 1 279 ? 0.278 -17.713 17.683 1.000 20.930 279 ASN B O 1
ATOM 9018 N N . GLU B 1 280 ? 2.055 -19.093 17.903 1.000 23.600 280 GLU B N 1
ATOM 9019 C CA . GLU B 1 280 ? 2.850 -18.170 18.712 1.000 28.040 280 GLU B CA 1
ATOM 9020 C C . GLU B 1 280 ? 3.027 -16.802 18.064 1.000 26.820 280 GLU B C 1
ATOM 9021 O O . GLU B 1 280 ? 3.099 -15.795 18.771 1.000 26.680 280 GLU B O 1
ATOM 9033 N N . ASP B 1 281 ? 3.125 -16.721 16.739 1.000 21.400 281 ASP B N 1
ATOM 9034 C CA . ASP B 1 281 ? 3.223 -15.412 16.109 1.000 25.650 281 ASP B CA 1
ATOM 9035 C C . ASP B 1 281 ? 1.934 -15.025 15.384 1.000 28.220 281 ASP B C 1
ATOM 9036 O O . ASP B 1 281 ? 1.960 -14.167 14.496 1.000 28.610 281 ASP B O 1
ATOM 9045 N N . LYS B 1 282 ? 0.809 -15.643 15.761 1.000 23.870 282 LYS B N 1
ATOM 9046 C CA . LYS B 1 282 ? -0.509 -15.359 15.177 1.000 23.820 282 LYS B CA 1
ATOM 9047 C C . LYS B 1 282 ? -0.440 -15.300 13.653 1.000 23.310 282 LYS B C 1
ATOM 9048 O O . LYS B 1 282 ? -0.924 -14.367 13.019 1.000 28.080 282 LYS B O 1
ATOM 9067 N N . SER B 1 283 ? 0.213 -16.299 13.071 1.000 24.830 283 SER B N 1
ATOM 9068 C CA . SER B 1 283 ? 0.269 -16.466 11.629 1.000 27.810 283 SER B CA 1
ATOM 9069 C C . SER B 1 283 ? -0.606 -17.621 11.179 1.000 25.020 283 SER B C 1
ATOM 9070 O O . SER B 1 283 ? -0.615 -17.954 9.987 1.000 26.250 283 SER B O 1
ATOM 9078 N N . GLY B 1 284 ? -1.319 -18.249 12.117 1.000 22.560 284 GLY B N 1
ATOM 9079 C CA . GLY B 1 284 ? -2.153 -19.388 11.853 1.000 24.300 284 GLY B CA 1
ATOM 9080 C C . GLY B 1 284 ? -2.511 -20.089 13.146 1.000 22.710 284 GLY B C 1
ATOM 9081 O O . GLY B 1 284 ? -2.386 -19.518 14.236 1.000 24.490 284 GLY B O 1
ATOM 9085 N N . PRO B 1 285 ? -2.980 -21.341 13.056 1.000 23.460 285 PRO B N 1
ATOM 9086 C CA . PRO B 1 285 ? -3.219 -22.087 11.812 1.000 28.920 285 PRO B CA 1
ATOM 9087 C C . PRO B 1 285 ? -4.363 -21.499 10.968 1.000 24.450 285 PRO B C 1
ATOM 9088 O O . PRO B 1 285 ? -5.198 -20.751 11.483 1.000 21.990 285 PRO B O 1
ATOM 9099 N N . GLU B 1 286 ? -4.385 -21.847 9.680 1.000 26.290 286 GLU B N 1
ATOM 9100 C CA . GLU B 1 286 ? -5.235 -21.129 8.739 1.000 27.830 286 GLU B CA 1
ATOM 9101 C C . GLU B 1 286 ? -6.711 -21.216 9.134 1.000 23.290 286 GLU B C 1
ATOM 9102 O O . GLU B 1 286 ? -7.416 -20.205 9.137 1.000 25.230 286 GLU B O 1
ATOM 9114 N N . PHE B 1 287 ? -7.201 -22.406 9.489 1.000 25.020 287 PHE B N 1
ATOM 9115 C CA . PHE B 1 287 ? -8.627 -22.500 9.805 1.000 28.550 287 PHE B CA 1
ATOM 9116 C C . PHE B 1 287 ? -8.971 -21.658 11.030 1.000 26.500 287 PHE B C 1
ATOM 9117 O O . PHE B 1 287 ? -9.997 -20.969 11.054 1.000 24.510 287 PHE B O 1
ATOM 9134 N N . THR B 1 288 ? -8.102 -21.667 12.035 1.000 20.020 288 THR B N 1
ATOM 9135 C CA . THR B 1 288 ? -8.361 -20.866 13.224 1.000 22.350 288 THR B CA 1
ATOM 9136 C C . THR B 1 288 ? -8.312 -19.382 12.897 1.000 23.410 288 THR B C 1
ATOM 9137 O O . THR B 1 288 ? -9.114 -18.598 13.424 1.000 24.260 288 THR B O 1
ATOM 9148 N N . ALA B 1 289 ? -7.386 -18.978 12.019 1.000 21.540 289 ALA B N 1
ATOM 9149 C CA . ALA B 1 289 ? -7.367 -17.594 11.571 1.000 24.120 289 ALA B CA 1
ATOM 9150 C C . ALA B 1 289 ? -8.677 -17.247 10.892 1.000 19.090 289 ALA B C 1
ATOM 9151 O O . ALA B 1 289 ? -9.243 -16.174 11.122 1.000 21.080 289 ALA B O 1
ATOM 9158 N N . LEU B 1 290 ? -9.152 -18.135 10.018 1.000 20.580 290 LEU B N 1
ATOM 9159 C CA . LEU B 1 290 ? -10.430 -17.905 9.360 1.000 25.560 290 LEU B CA 1
ATOM 9160 C C . LEU B 1 290 ? -11.571 -17.969 10.361 1.000 22.410 290 LEU B C 1
ATOM 9161 O O . LEU B 1 290 ? -12.499 -17.154 10.304 1.000 21.580 290 LEU B O 1
ATOM 9177 N N . LEU B 1 291 ? -11.512 -18.920 11.298 1.000 23.540 291 LEU B N 1
ATOM 9178 C CA . LEU B 1 291 ? -12.557 -18.998 12.315 1.000 24.530 291 LEU B CA 1
ATOM 9179 C C . LEU B 1 291 ? -12.662 -17.695 13.100 1.000 26.120 291 LEU B C 1
ATOM 9180 O O . LEU B 1 291 ? -13.749 -17.342 13.564 1.000 21.880 291 LEU B O 1
ATOM 9196 N N . SER B 1 292 ? -11.541 -16.972 13.260 1.000 24.870 292 SER B N 1
ATOM 9197 C CA . SER B 1 292 ? -11.565 -15.696 13.975 1.000 22.490 292 SER B CA 1
ATOM 9198 C C . SER B 1 292 ? -12.473 -14.697 13.280 1.000 24.520 292 SER B C 1
ATOM 9199 O O . SER B 1 292 ? -13.293 -14.023 13.923 1.000 22.480 292 SER B O 1
ATOM 9207 N N . LEU B 1 293 ? -12.328 -14.573 11.960 1.000 21.020 293 LEU B N 1
ATOM 9208 C CA . LEU B 1 293 ? -13.285 -13.781 11.190 1.000 25.450 293 LEU B CA 1
ATOM 9209 C C . LEU B 1 293 ? -14.699 -14.312 11.330 1.000 22.870 293 LEU B C 1
ATOM 9210 O O . LEU B 1 293 ? -15.657 -13.532 11.317 1.000 26.350 293 LEU B O 1
ATOM 9226 N N . ASN B 1 294 ? -14.865 -15.633 11.433 1.000 23.310 294 ASN B N 1
ATOM 9227 C CA . ASN B 1 294 ? -16.206 -16.167 11.640 1.000 25.720 294 ASN B CA 1
ATOM 9228 C C . ASN B 1 294 ? -16.785 -15.687 12.967 1.000 26.350 294 ASN B C 1
ATOM 9229 O O . ASN B 1 294 ? -17.976 -15.365 13.050 1.000 22.940 294 ASN B O 1
ATOM 9240 N N . MET B 1 295 ? -15.951 -15.588 14.005 1.000 25.240 295 MET B N 1
ATOM 9241 C CA . MET B 1 295 ? -16.416 -15.002 15.258 1.000 25.150 295 MET B CA 1
ATOM 9242 C C . MET B 1 295 ? -16.717 -13.521 15.098 1.000 27.320 295 MET B C 1
ATOM 9243 O O . MET B 1 295 ? -17.647 -13.012 15.733 1.000 30.280 295 MET B O 1
ATOM 9257 N N . LEU B 1 296 ? -15.958 -12.824 14.249 1.000 21.590 296 LEU B N 1
ATOM 9258 C CA . LEU B 1 296 ? -16.226 -11.407 14.002 1.000 26.810 296 LEU B CA 1
ATOM 9259 C C . LEU B 1 296 ? -17.649 -11.186 13.478 1.000 26.560 296 LEU B C 1
ATOM 9260 O O . LEU B 1 296 ? -18.376 -10.330 13.987 1.000 25.320 296 LEU B O 1
ATOM 9276 N N . VAL B 1 297 ? -18.053 -11.937 12.452 1.000 24.020 297 VAL B N 1
ATOM 9277 C CA . VAL B 1 297 ? -19.344 -11.692 11.804 1.000 26.300 297 VAL B CA 1
ATOM 9278 C C . VAL B 1 297 ? -20.532 -12.342 12.517 1.000 28.230 297 VAL B C 1
ATOM 9279 O O . VAL B 1 297 ? -21.680 -11.937 12.272 1.000 28.820 297 VAL B O 1
ATOM 9292 N N . SER B 1 298 ? -20.304 -13.326 13.390 1.000 26.280 298 SER B N 1
ATOM 9293 C CA . SER B 1 298 ? -21.405 -14.071 14.010 1.000 29.940 298 SER B CA 1
ATOM 9294 C C . SER B 1 298 ? -21.537 -13.901 15.524 1.000 29.840 298 SER B C 1
ATOM 9295 O O . SER B 1 298 ? -22.408 -14.537 16.118 1.000 30.680 298 SER B O 1
ATOM 9303 N N . THR B 1 299 ? -20.687 -13.110 16.176 1.000 28.470 299 THR B N 1
ATOM 9304 C CA . THR B 1 299 ? -20.875 -12.809 17.589 1.000 31.650 299 THR B CA 1
ATOM 9305 C C . THR B 1 299 ? -20.633 -11.323 17.790 1.000 31.540 299 THR B C 1
ATOM 9306 O O . THR B 1 299 ? -20.294 -10.593 16.854 1.000 31.740 299 THR B O 1
ATOM 9317 N N . ASP B 1 300 ? -20.791 -10.864 19.027 1.000 31.880 300 ASP B N 1
ATOM 9318 C CA . ASP B 1 300 ? -20.398 -9.506 19.382 1.000 36.770 300 ASP B CA 1
ATOM 9319 C C . ASP B 1 300 ? -19.006 -9.571 20.019 1.000 38.620 300 ASP B C 1
ATOM 9320 O O . ASP B 1 300 ? -18.843 -9.831 21.209 1.000 43.540 300 ASP B O 1
ATOM 9329 N N . GLY B 1 301 ? -17.989 -9.335 19.214 1.000 34.580 301 GLY B N 1
ATOM 9330 C CA . GLY B 1 301 ? -16.637 -9.236 19.713 1.000 30.450 301 GLY B CA 1
ATOM 9331 C C . GLY B 1 301 ? -15.835 -10.521 19.768 1.000 31.450 301 GLY B C 1
ATOM 9332 O O . GLY B 1 301 ? -14.680 -10.480 20.212 1.000 33.680 301 GLY B O 1
ATOM 9336 N N . GLY B 1 302 ? -16.386 -11.646 19.317 1.000 30.170 302 GLY B N 1
ATOM 9337 C CA . GLY B 1 302 ? -15.618 -12.881 19.296 1.000 27.500 302 GLY B CA 1
ATOM 9338 C C . GLY B 1 302 ? -14.335 -12.741 18.495 1.000 26.530 302 GLY B C 1
ATOM 9339 O O . GLY B 1 302 ? -14.224 -11.910 17.597 1.000 27.240 302 GLY B O 1
ATOM 9343 N N . ILE B 1 303 ? -13.352 -13.573 18.830 1.000 23.730 303 ILE B N 1
ATOM 9344 C CA . ILE B 1 303 ? -12.010 -13.461 18.258 1.000 24.200 303 ILE B CA 1
ATOM 9345 C C . ILE B 1 303 ? -11.183 -14.620 18.781 1.000 23.470 303 ILE B C 1
ATOM 9346 O O . ILE B 1 303 ? -11.440 -15.126 19.880 1.000 25.060 303 ILE B O 1
ATOM 9362 N N . GLU B 1 304 ? -10.210 -15.073 17.997 1.000 22.630 304 GLU B N 1
ATOM 9363 C CA . GLU B 1 304 ? -9.273 -16.072 18.483 1.000 21.130 304 GLU B CA 1
ATOM 9364 C C . GLU B 1 304 ? -8.047 -15.387 19.084 1.000 23.550 304 GLU B C 1
ATOM 9365 O O . GLU B 1 304 ? -7.773 -14.209 18.833 1.000 27.030 304 GLU B O 1
ATOM 9377 N N . SER B 1 305 ? -7.308 -16.141 19.886 1.000 23.580 305 SER B N 1
ATOM 9378 C CA . SER B 1 305 ? -6.201 -15.572 20.640 1.000 27.930 305 SER B CA 1
ATOM 9379 C C . SER B 1 305 ? -5.026 -16.541 20.647 1.000 22.730 305 SER B C 1
ATOM 9380 O O . SER B 1 305 ? -5.176 -17.743 20.422 1.000 22.740 305 SER B O 1
ATOM 9388 N N . SER B 1 306 ? -3.842 -16.011 20.928 1.000 23.420 306 SER B N 1
ATOM 9389 C CA . SER B 1 306 ? -2.710 -16.898 21.135 1.000 26.410 306 SER B CA 1
ATOM 9390 C C . SER B 1 306 ? -2.798 -17.568 22.506 1.000 23.050 306 SER B C 1
ATOM 9391 O O . SER B 1 306 ? -3.557 -17.148 23.386 1.000 21.950 306 SER B O 1
ATOM 9399 N N . ALA B 1 307 ? -2.018 -18.643 22.658 1.000 25.420 307 ALA B N 1
ATOM 9400 C CA . ALA B 1 307 ? -1.849 -19.291 23.959 1.000 27.000 307 ALA B CA 1
ATOM 9401 C C . ALA B 1 307 ? -1.405 -18.293 25.023 1.000 26.700 307 ALA B C 1
ATOM 9402 O O . ALA B 1 307 ? -1.960 -18.247 26.126 1.000 25.580 307 ALA B O 1
ATOM 9409 N N . GLN B 1 308 ? -0.394 -17.485 24.705 1.000 26.810 308 GLN B N 1
ATOM 9410 C CA . GLN B 1 308 ? 0.099 -16.501 25.665 1.000 26.770 308 GLN B CA 1
ATOM 9411 C C . GLN B 1 308 ? -0.982 -15.506 26.056 1.000 27.050 308 GLN B C 1
ATOM 9412 O O . GLN B 1 308 ? -1.015 -15.055 27.204 1.000 26.910 308 GLN B O 1
ATOM 9426 N N . GLU B 1 309 ? -1.874 -15.158 25.131 1.000 23.080 309 GLU B N 1
ATOM 9427 C CA . GLU B 1 309 ? -2.940 -14.211 25.455 1.000 23.720 309 GLU B CA 1
ATOM 9428 C C . GLU B 1 309 ? -3.964 -14.829 26.409 1.000 26.440 309 GLU B C 1
ATOM 9429 O O . GLU B 1 309 ? -4.429 -14.164 27.347 1.000 27.770 309 GLU B O 1
ATOM 9441 N N . TYR B 1 310 ? -4.298 -16.110 26.212 1.000 24.990 310 TYR B N 1
ATOM 9442 C CA . TYR B 1 310 ? -5.174 -16.796 27.156 1.000 24.110 310 TYR B CA 1
ATOM 9443 C C . TYR B 1 310 ? -4.530 -16.879 28.530 1.000 25.680 310 TYR B C 1
ATOM 9444 O O . TYR B 1 310 ? -5.177 -16.613 29.551 1.000 25.000 310 TYR B O 1
ATOM 9462 N N . LEU B 1 311 ? -3.263 -17.293 28.577 1.000 26.530 311 LEU B N 1
ATOM 9463 C CA . LEU B 1 311 ? -2.535 -17.285 29.842 1.000 24.610 311 LEU B CA 1
ATOM 9464 C C . LEU B 1 311 ? -2.573 -15.909 30.488 1.000 27.930 311 LEU B C 1
ATOM 9465 O O . LEU B 1 311 ? -2.788 -15.786 31.703 1.000 27.270 311 LEU B O 1
ATOM 9481 N N . ASP B 1 312 ? -2.356 -14.862 29.696 1.000 26.320 312 ASP B N 1
ATOM 9482 C CA . ASP B 1 312 ? -2.398 -13.512 30.248 1.000 28.120 312 ASP B CA 1
ATOM 9483 C C . ASP B 1 312 ? -3.742 -13.240 30.920 1.000 33.300 312 ASP B C 1
ATOM 9484 O O . ASP B 1 312 ? -3.796 -12.692 32.033 1.000 30.810 312 ASP B O 1
ATOM 9493 N N . ARG B 1 313 ? -4.839 -13.650 30.275 1.000 27.400 313 ARG B N 1
ATOM 9494 C CA . ARG B 1 313 ? -6.159 -13.368 30.824 1.000 29.640 313 ARG B CA 1
ATOM 9495 C C . ARG B 1 313 ? -6.441 -14.216 32.055 1.000 28.780 313 ARG B C 1
ATOM 9496 O O . ARG B 1 313 ? -7.029 -13.723 33.026 1.000 34.960 313 ARG B O 1
ATOM 9517 N N . PHE B 1 314 ? -6.039 -15.493 32.033 1.000 27.690 314 PHE B N 1
ATOM 9518 C CA . PHE B 1 314 ? -6.132 -16.335 33.221 1.000 27.650 314 PHE B CA 1
ATOM 9519 C C . PHE B 1 314 ? -5.423 -15.690 34.405 1.000 32.070 314 PHE B C 1
ATOM 9520 O O . PHE B 1 314 ? -5.926 -15.721 35.532 1.000 32.050 314 PHE B O 1
ATOM 9537 N N . ARG B 1 315 ? -4.244 -15.108 34.173 1.000 30.760 315 ARG B N 1
ATOM 9538 C CA . ARG B 1 315 ? -3.511 -14.487 35.273 1.000 34.730 315 ARG B CA 1
ATOM 9539 C C . ARG B 1 315 ? -4.213 -13.225 35.753 1.000 35.170 315 ARG B C 1
ATOM 9540 O O . ARG B 1 315 ? -4.379 -13.021 36.961 1.000 35.310 315 ARG B O 1
ATOM 9561 N N . LEU B 1 316 ? -4.606 -12.356 34.815 1.000 31.870 316 LEU B N 1
ATOM 9562 C CA . LEU B 1 316 ? -5.348 -11.146 35.158 1.000 34.950 316 LEU B CA 1
ATOM 9563 C C . LEU B 1 316 ? -6.605 -11.461 35.960 1.000 40.790 316 LEU B C 1
ATOM 9564 O O . LEU B 1 316 ? -7.054 -10.634 36.763 1.000 37.320 316 LEU B O 1
ATOM 9580 N N . ALA B 1 317 ? -7.197 -12.638 35.740 1.000 39.450 317 ALA B N 1
ATOM 9581 C CA . ALA B 1 317 ? -8.422 -13.038 36.414 1.000 34.150 317 ALA B CA 1
ATOM 9582 C C . ALA B 1 317 ? -8.176 -13.639 37.792 1.000 34.250 317 ALA B C 1
ATOM 9583 O O . ALA B 1 317 ? -9.142 -13.958 38.496 1.000 38.000 317 ALA B O 1
ATOM 9590 N N . GLY B 1 318 ? -6.922 -13.815 38.192 1.000 33.380 318 GLY B N 1
ATOM 9591 C CA . GLY B 1 318 ? -6.605 -14.323 39.511 1.000 31.890 318 GLY B CA 1
ATOM 9592 C C . GLY B 1 318 ? -6.125 -15.754 39.548 1.000 35.230 318 GLY B C 1
ATOM 9593 O O . GLY B 1 318 ? -5.720 -16.217 40.620 1.000 33.010 318 GLY B O 1
ATOM 9597 N N . PHE B 1 319 ? -6.134 -16.473 38.425 1.000 30.740 319 PHE B N 1
ATOM 9598 C CA . PHE B 1 319 ? -5.772 -17.885 38.470 1.000 31.050 319 PHE B CA 1
ATOM 9599 C C . PHE B 1 319 ? -4.293 -18.053 38.813 1.000 29.440 319 PHE B C 1
ATOM 9600 O O . PHE B 1 319 ? -3.475 -17.171 38.556 1.000 32.560 319 PHE B O 1
ATOM 9617 N N . SER B 1 320 ? -3.967 -19.200 39.410 1.000 29.840 320 SER B N 1
ATOM 9618 C CA . SER B 1 320 ? -2.603 -19.594 39.721 1.000 34.710 320 SER B CA 1
ATOM 9619 C C . SER B 1 320 ? -2.187 -20.771 38.850 1.000 34.770 320 SER B C 1
ATOM 9620 O O . SER B 1 320 ? -3.027 -21.561 38.401 1.000 31.110 320 SER B O 1
ATOM 9628 N N . ASN B 1 321 ? -0.871 -20.873 38.623 1.000 30.530 321 ASN B N 1
ATOM 9629 C CA . ASN B 1 321 ? -0.279 -21.921 37.788 1.000 29.110 321 ASN B CA 1
ATOM 9630 C C . ASN B 1 321 ? -0.919 -21.960 36.396 1.000 27.220 321 ASN B C 1
ATOM 9631 O O . ASN B 1 321 ? -1.031 -23.021 35.775 1.000 29.330 321 ASN B O 1
ATOM 9642 N N . ALA B 1 322 ? -1.342 -20.805 35.903 1.000 25.330 322 ALA B N 1
ATOM 9643 C CA . ALA B 1 322 ? -1.876 -20.723 34.541 1.000 25.420 322 ALA B CA 1
ATOM 9644 C C . ALA B 1 322 ? -0.908 -21.378 33.561 1.000 29.710 322 ALA B C 1
ATOM 9645 O O . ALA B 1 322 ? 0.280 -21.025 33.521 1.000 26.990 322 ALA B O 1
ATOM 9652 N N . ARG B 1 323 ? -1.400 -22.370 32.807 1.000 27.230 323 ARG B N 1
ATOM 9653 C CA . ARG B 1 323 ? -0.513 -23.165 31.960 1.000 30.690 323 ARG B CA 1
ATOM 9654 C C . ARG B 1 323 ? -1.275 -23.785 30.793 1.000 25.660 323 ARG B C 1
ATOM 9655 O O . ARG B 1 323 ? -2.516 -23.812 30.757 1.000 24.560 323 ARG B O 1
ATOM 9676 N N . ILE B 1 324 ? -0.501 -24.349 29.867 1.000 26.270 324 ILE B N 1
ATOM 9677 C CA . ILE B 1 324 ? -1.016 -24.936 28.635 1.000 26.040 324 ILE B CA 1
ATOM 9678 C C . ILE B 1 324 ? -0.834 -26.448 28.683 1.000 28.380 324 ILE B C 1
ATOM 9679 O O . ILE B 1 324 ? 0.293 -26.937 28.827 1.000 31.120 324 ILE B O 1
ATOM 9695 N N . MET B 1 325 ? -1.932 -27.194 28.520 1.000 26.410 325 MET B N 1
ATOM 9696 C CA . MET B 1 325 ? -1.877 -28.641 28.331 1.000 29.210 325 MET B CA 1
ATOM 9697 C C . MET B 1 325 ? -2.288 -28.975 26.904 1.000 32.050 325 MET B C 1
ATOM 9698 O O . MET B 1 325 ? -3.416 -28.674 26.485 1.000 27.520 325 MET B O 1
ATOM 9712 N N . LYS B 1 326 ? -1.387 -29.618 26.169 1.000 30.500 326 LYS B N 1
ATOM 9713 C CA . LYS B 1 326 ? -1.617 -29.942 24.758 1.000 32.990 326 LYS B CA 1
ATOM 9714 C C . LYS B 1 326 ? -2.070 -31.393 24.680 1.000 32.660 326 LYS B C 1
ATOM 9715 O O . LYS B 1 326 ? -1.263 -32.314 24.802 1.000 41.680 326 LYS B O 1
ATOM 9734 N N . ILE B 1 327 ? -3.366 -31.597 24.504 1.000 36.770 327 ILE B N 1
ATOM 9735 C CA . ILE B 1 327 ? -3.927 -32.925 24.442 1.000 33.000 327 ILE B CA 1
ATOM 9736 C C . ILE B 1 327 ? -4.196 -33.263 22.992 1.000 33.790 327 ILE B C 1
ATOM 9737 O O . ILE B 1 327 ? -4.103 -32.417 22.101 1.000 35.390 327 ILE B O 1
ATOM 9753 N N . ALA B 1 328 ? -4.547 -34.521 22.731 1.000 32.100 328 ALA B N 1
ATOM 9754 C CA . ALA B 1 328 ? -4.906 -34.935 21.386 1.000 34.560 328 ALA B CA 1
ATOM 9755 C C . ALA B 1 328 ? -6.230 -34.298 20.972 1.000 32.900 328 ALA B C 1
ATOM 9756 O O . ALA B 1 328 ? -7.064 -33.946 21.809 1.000 31.700 328 ALA B O 1
ATOM 9763 N N . GLY B 1 329 ? -6.413 -34.141 19.663 1.000 30.380 329 GLY B N 1
ATOM 9764 C CA . GLY B 1 329 ? -7.594 -33.513 19.131 1.000 32.170 329 GLY B CA 1
ATOM 9765 C C . GLY B 1 329 ? -7.318 -32.089 18.695 1.000 31.900 329 GLY B C 1
ATOM 9766 O O . GLY B 1 329 ? -6.175 -31.612 18.730 1.000 33.050 329 GLY B O 1
ATOM 9770 N N . PRO B 1 330 ? -8.370 -31.374 18.299 1.000 26.650 330 PRO B N 1
ATOM 9771 C CA . PRO B 1 330 ? -8.211 -30.032 17.727 1.000 27.480 330 PRO B CA 1
ATOM 9772 C C . PRO B 1 330 ? -8.117 -28.906 18.747 1.000 27.090 330 PRO B C 1
ATOM 9773 O O . PRO B 1 330 ? -7.878 -27.760 18.353 1.000 26.300 330 PRO B O 1
ATOM 9784 N N . ARG B 1 331 ? -8.275 -29.181 20.037 1.000 26.250 331 ARG B N 1
ATOM 9785 C CA . ARG B 1 331 ? -8.309 -28.125 21.034 1.000 24.250 331 ARG B CA 1
ATOM 9786 C C . ARG B 1 331 ? -7.101 -28.215 21.964 1.000 24.870 331 ARG B C 1
ATOM 9787 O O . ARG B 1 331 ? -6.501 -29.280 22.140 1.000 27.780 331 ARG B O 1
ATOM 9808 N N . THR B 1 332 ? -6.732 -27.068 22.518 1.000 21.420 332 THR B N 1
ATOM 9809 C CA . THR B 1 332 ? -5.695 -26.957 23.533 1.000 22.330 332 THR B CA 1
ATOM 9810 C C . THR B 1 332 ? -6.342 -26.593 24.866 1.000 21.620 332 THR B C 1
ATOM 9811 O O . THR B 1 332 ? -7.351 -25.885 24.903 1.000 22.010 332 THR B O 1
ATOM 9822 N N . LEU B 1 333 ? -5.787 -27.102 25.969 1.000 23.890 333 LEU B N 1
ATOM 9823 C CA . LEU B 1 333 ? -6.327 -26.806 27.294 1.000 24.420 333 LEU B CA 1
ATOM 9824 C C . LEU B 1 333 ? -5.542 -25.664 27.931 1.000 25.900 333 LEU B C 1
ATOM 9825 O O . LEU B 1 333 ? -4.305 -25.716 28.009 1.000 24.320 333 LEU B O 1
ATOM 9841 N N . ILE B 1 334 ? -6.261 -24.629 28.365 1.000 23.450 334 ILE B N 1
ATOM 9842 C CA . ILE B 1 334 ? -5.708 -23.593 29.226 1.000 25.310 334 ILE B CA 1
ATOM 9843 C C . ILE B 1 334 ? -6.208 -23.857 30.642 1.000 27.440 334 ILE B C 1
ATOM 9844 O O . ILE B 1 334 ? -7.422 -23.996 30.871 1.000 24.310 334 ILE B O 1
ATOM 9860 N N . VAL B 1 335 ? -5.273 -23.969 31.588 1.000 23.770 335 VAL B N 1
ATOM 9861 C CA . VAL B 1 335 ? -5.564 -24.544 32.888 1.000 27.080 335 VAL B CA 1
ATOM 9862 C C . VAL B 1 335 ? -5.092 -23.584 33.965 1.000 30.100 335 VAL B C 1
ATOM 9863 O O . VAL B 1 335 ? -4.022 -22.977 33.847 1.000 28.770 335 VAL B O 1
ATOM 9876 N N . GLY B 1 336 ? -5.912 -23.426 35.001 1.000 26.930 336 GLY B N 1
ATOM 9877 C CA . GLY B 1 336 ? -5.547 -22.610 36.137 1.000 33.550 336 GLY B CA 1
ATOM 9878 C C . GLY B 1 336 ? -6.086 -23.251 37.397 1.000 32.140 336 GLY B C 1
ATOM 9879 O O . GLY B 1 336 ? -6.926 -24.152 37.345 1.000 29.240 336 GLY B O 1
ATOM 9883 N N . GLU B 1 337 ? -5.574 -22.790 38.535 1.000 31.750 337 GLU B N 1
ATOM 9884 C CA . GLU B 1 337 ? -6.074 -23.238 39.829 1.000 31.020 337 GLU B CA 1
ATOM 9885 C C . GLU B 1 337 ? -6.317 -22.053 40.744 1.000 32.000 337 GLU B C 1
ATOM 9886 O O . GLU B 1 337 ? -5.816 -20.949 40.524 1.000 32.200 337 GLU B O 1
ATOM 9898 N N . LYS B 1 338 ? -7.149 -22.305 41.752 1.000 35.170 338 LYS B N 1
ATOM 9899 C CA . LYS B 1 338 ? -7.391 -21.400 42.868 1.000 35.950 338 LYS B CA 1
ATOM 9900 C C . LYS B 1 338 ? -6.682 -21.983 44.087 1.000 36.940 338 LYS B C 1
ATOM 9901 O O . LYS B 1 338 ? -6.978 -23.109 44.498 1.000 34.820 338 LYS B O 1
ATOM 9920 N N . LEU B 1 339 ? -5.730 -21.249 44.648 1.000 36.490 339 LEU B N 1
ATOM 9921 C CA . LEU B 1 339 ? -4.888 -21.874 45.664 1.000 37.450 339 LEU B CA 1
ATOM 9922 C C . LEU B 1 339 ? -5.655 -22.127 46.966 1.000 44.000 339 LEU B C 1
ATOM 9923 O O . LEU B 1 339 ? -6.222 -21.209 47.560 1.000 41.570 339 LEU B O 1
#

CATH classification: 1.10.10.10 (+1 more: 3.40.50.150)

Sequence (640 aa):
PLTKQDAVNQMMGFFQAKALTAALALKLFDQLRDRDADAAHIAARLDCPARSTEQLLIALRAMGYLDQRDGLYHLPAAHRAFLLSDEPQWLGWLGRHIDTFLYPLWGELKTAVRNDAHQRRTVFGDDRSWFDILYQNPDDVADFQEFLGKFAAPFIAGFVRDYDFSQHRAFLDIGSGIGSLPMAIADAYPGIALAICELPQASAFLRDKLTLQGYGERIDVVEGDVISGDLPIGGYDLIHLGWMLHDYAPETQLTILRNIYRAMPAGGRFIASETPLNEDKSGPEFTALLSLNMLVSTDGGIESSAQEYLDRFRLAGFSNARIMKIAGPRTLIVGEKLPLTKQDAVNQMMGFFQAKALTAALALKLFDQLRDRDADAAHIAARLDCPARSTEQLLIALRAMGYLDQRDGLYHLPAAHRAFLLSDEPQWLGWLGRHIDTFLYPLWGELKTAVRNAAPFIAGFVRDYDFSQHRAFLDIGSGIGSLPMAIADAYPGIALAICELPQASAFLRDKLTLQGYGERIDVVEGDVISGDLPIGGYDLIHLGWMLHDYAPETQLTILRNIYRAMPAGGRFIASETPLNEDKSGPEFTALLSLNMLVSTDGGIESSAQEYLDRFRLAGFSNARIMKIAGPRTLIVGEKL